Protein AF-A0A2V7C653-F1 (afdb_monomer)

Sequence (626 aa):
MSIVTARALDTRPAAAYRLDALSGAEVVRWDELIAPYEGRELFHRNVWLDYLASSRRVEGARWAIRADDRTVGYLCGGLLQMGPYRILGTPLRSWGTNVMGPLLDRDADQSALFVALDRLAATERLAMIELEHPSLSPRLLQSSGFEQVPDWTFLVSLSGGEDAMWRRLESTCRNRIRKAQAAGLVVEDTDDPDVADEYYDFYLDLMRRKGRRPPFSRDTPRLLFSYLKKADCLFALRVKDAAGRLLAVGLFPHDDRAMYFWSGASREAGHPLCPNDYLHWVAMGLAADRGLRLYNMSGHGRFKRKFGGELTAVARWHKCYWRTARWARTGYQLWAERSAVRTIRRPAAPRPSEIVTTSQRPAFRPSDIFRAPLHDFPIRDEILYQYLPLSANMDVLEVGPGSGVTAFRVAPRLRSLTLLDIAAANVAHLRDALAGQPNLRFVCADVCQPGLGAQLGRTFDAAYAIEVFELLPDPEQCLRNFAEVLRPGGRLLLQFPNYPPSLSPGMTHFRTKAELGRLLQRAGFAQWNVCSLRLRPHAWFLYEHLHERPIRAYRRHRSRNGHDRPLIYDESWAFQHGRRLEPFKYALHTAWAALSAAMRVGGPVFDHTAVGDDILNRNLIVLARR

Secondary structure (DSSP, 8-state):
----PPPP---PPPP-EEEEEPPHHHHHTHHHHTTT-TT--GGGSHHHHHHHHHHHT-EEEEEEEEETTEEEEEEEEEEEEETTEEEEEES-GGGS----S-EE-TT--HHHHHHHHHHHHHHTT-SEEEEE-TTS-HHHHHHTT-EE---EEEEEE-TTHHHHHHHHS-HHHHHHHHHHHHTT-EEEE---TTHHHHHHHHHHHHHHHTT---SS-THHHHHHHHHHTTTT-EEEEEEE-TT--EEEEEEEEB-SSEEE--EEEE-GGGGGG-HHHHHHHHHHHHHHHTT--EEE-SS--HHHHTTS-EEEE--EEEEESSHHHHHHHHHHHHHHHHHTTS----SS-----S------PPPP-TTHHHHSPP-S--TTHHHHHHH----TT-EEEEE--TTSHHHHHHGGGSSEEEEEES-HHHHHHHHHHTTT-TTEEEEE--TTSTTHHHHHTS-EEEEEEES-GGG-S-HHHHHHHHHHHEEEEEEEEEEEEE--TTTSS-S---SBHHHHHHHHHHHT-SEEEEEEEEE-HHHHHHHIIIIIHHHHHHHHHHHTT-PPPPSSGGGSHHHHHGGGTGGGHHHHHHHHHHHHHHHTTTS-SEEEEE--SB-TTEEEEEEEE-

Foldseek 3Di:
DDDDDDDPDPPDPQQQKAWAWDDPVCLVCVCVVCVVFPQDFPCQDPLNLVLLCVFVVFDKTKTFIDRDPDGFWMAIFTWDDDPPATETDLDDPLSLGAARGIRGHPPDDLLSVLVNVVVVCVVVVHQKYKHFDPPHDPVSCVVSAKDDDWFKWFKQWLPDDLVVQLVLFAPVLNVLLVLLVVQAKDKDQDLDLCLLVVFVVQVCVVLVLVLFGPLGDSVSSSSVSVSQVVVVQWRWMFIAGPVRDTFKIFIWGGDQAETEGSDMGGDPVCVVSNRVSNNVSVVSVVCVVSVHTIYIDSHDDPVNVRSNTDIDITRMIMHGPDPVVVVVVVVVVVCSVCNRVDDDPDDPADPPDPQQWAQQFFDDDPCCLPQAFDDALVPVLLVCNTRPDAAQDWEEEEEQCQRCNSVQRCLVGYVAYEYEYQDPVSLVNCCVSVVVRPRYHGDHDDLLDPPLCVRVVAATLEYEYAAQCLLHQDNLSSLLSNLVRHDAQHKYKYWHQQADCVVDVGPDHDFWPVVVVVSNVSSPFPDKAKWFKDFDPQLCVLCVPVHVVVVVVVVVVVCVPPDDDDSGSCPDPCNVPVVVCVVVSSVNSVVSVVSVVRCCVPHRGMDIGGDHTGPYRGGMIMMTTD

pLDDT: mean 86.48, std 15.7, range [25.41, 98.81]

Radius of gyration: 30.06 Å; Cα contacts (8 Å, |Δi|>4): 1110; chains: 1; bounding box: 78×69×64 Å

Solvent-accessible surface area (backbone atoms only — not comparable to full-atom values): 33869 Å² total; per-residue (Å²): 138,82,83,81,74,80,77,76,79,83,79,66,80,77,61,68,38,42,71,45,71,57,51,74,72,51,57,75,42,37,60,67,73,50,60,84,40,85,82,66,45,54,54,64,30,60,62,40,43,53,39,46,24,67,65,66,73,26,51,73,46,49,27,39,30,24,48,78,96,43,76,45,32,37,38,43,36,33,42,39,80,57,86,95,38,32,32,41,20,13,34,45,83,88,72,79,54,65,57,22,29,72,42,60,46,96,84,54,60,64,69,30,46,54,56,24,50,52,52,47,33,60,76,72,57,32,22,28,43,28,33,16,39,78,88,60,56,67,68,57,40,45,76,70,60,34,43,77,47,95,48,47,23,25,46,22,63,38,60,77,49,68,70,47,41,60,66,47,30,36,72,71,43,54,54,34,28,52,48,15,54,76,62,46,48,45,76,45,76,56,88,61,70,62,56,30,55,54,30,44,52,30,38,48,53,52,24,53,73,72,64,27,46,71,95,64,63,71,61,40,47,41,44,49,46,66,43,25,43,80,67,73,22,42,48,38,34,40,30,24,40,78,85,64,50,80,30,29,29,39,39,31,40,31,55,82,45,45,35,34,44,71,50,70,27,52,42,72,91,35,52,90,46,25,49,70,56,34,49,53,52,51,51,51,48,56,40,34,76,71,60,21,44,37,36,37,47,72,35,68,54,78,84,57,56,37,63,40,31,50,84,40,76,46,52,31,35,33,33,63,74,33,81,65,38,54,56,50,48,53,49,46,54,50,42,57,61,36,51,34,57,63,70,74,81,72,72,75,78,75,68,83,55,90,72,75,69,40,87,65,65,74,80,88,52,81,62,49,46,74,63,48,49,80,68,74,82,68,67,67,51,56,54,48,27,30,65,52,89,79,44,57,84,32,34,34,38,36,42,54,54,74,64,33,45,60,54,66,62,47,44,87,44,31,53,30,31,37,39,33,28,65,49,58,68,49,41,54,50,42,50,65,66,47,63,91,46,91,47,60,42,79,41,70,47,57,66,59,46,87,66,48,43,69,77,66,70,56,68,17,50,30,37,37,29,63,70,38,65,19,64,36,91,45,63,56,49,29,41,30,40,53,35,66,24,31,35,90,75,11,37,38,41,41,32,29,64,24,24,58,65,90,78,33,94,28,75,30,61,50,65,35,44,64,60,54,47,51,42,42,45,75,27,50,36,76,45,73,45,64,29,37,51,42,62,30,74,68,25,36,52,52,44,46,64,75,44,50,48,59,50,50,52,54,46,56,66,56,54,78,71,75,74,80,84,59,93,51,65,67,69,25,67,65,59,72,46,40,78,80,47,54,90,47,37,54,64,48,40,50,51,46,52,51,50,54,56,58,30,37,64,96,48,77,43,64,43,74,41,67,55,63,53,73,43,55,75,30,39,35,36,36,44,35,27,54

Nearest PDB structures (foldseek):
  3bus-assembly1_A  TM=5.660E-01  e=3.427E-10  Lentzea aerocolonigenes
  6uvq-assembly1_A  TM=5.938E-01  e=6.768E-10  Actinomadura melliaura
  2o57-assembly2_D  TM=6.057E-01  e=5.214E-09  Galdieria sulphuraria
  4htf-assembly1_A  TM=5.677E-01  e=2.227E-09  Escherichia coli O157:H7
  3tqs-assembly2_B  TM=7.284E-01  e=6.619E-06  Coxiella burnetii

Structure (mmCIF, N/CA/C/O backbone):
data_AF-A0A2V7C653-F1
#
_entry.id   AF-A0A2V7C653-F1
#
loop_
_atom_site.group_PDB
_atom_site.id
_atom_site.type_symbol
_atom_site.label_atom_id
_atom_site.label_alt_id
_atom_site.label_comp_id
_atom_site.label_asym_id
_atom_site.label_entity_id
_atom_site.label_seq_id
_atom_site.pdbx_PDB_ins_code
_atom_site.Cartn_x
_atom_site.Cartn_y
_atom_site.Cartn_z
_atom_site.occupancy
_atom_site.B_iso_or_equiv
_atom_site.auth_seq_id
_atom_site.auth_comp_id
_atom_site.auth_asym_id
_atom_site.auth_atom_id
_atom_site.pdbx_PDB_model_num
ATOM 1 N N . MET A 1 1 ? -35.016 44.120 14.075 1.00 36.97 1 MET A N 1
ATOM 2 C CA . MET A 1 1 ? -33.894 43.175 13.889 1.00 36.97 1 MET A CA 1
ATOM 3 C C . MET A 1 1 ? -33.714 42.422 15.191 1.00 36.97 1 MET A C 1
ATOM 5 O O . MET A 1 1 ? -33.225 42.989 16.157 1.00 36.97 1 MET A O 1
ATOM 9 N N . SER A 1 2 ? -34.268 41.213 15.243 1.00 26.05 2 SER A N 1
ATOM 10 C CA . SER A 1 2 ? -34.457 40.442 16.470 1.00 26.05 2 SER A CA 1
ATOM 11 C C . SER A 1 2 ? -33.184 39.724 16.898 1.00 26.05 2 SER A C 1
ATOM 13 O O . SER A 1 2 ? -32.540 39.042 16.103 1.00 26.05 2 SER A O 1
ATOM 15 N N . ILE A 1 3 ? -32.871 39.868 18.181 1.00 31.97 3 ILE A N 1
ATOM 16 C CA . ILE A 1 3 ? -31.885 39.092 18.924 1.00 31.97 3 ILE A CA 1
ATOM 17 C C . ILE A 1 3 ? -32.392 37.647 18.974 1.00 31.97 3 ILE A C 1
ATOM 19 O O . ILE A 1 3 ? -33.419 37.368 19.590 1.00 31.97 3 ILE A O 1
ATOM 23 N N . VAL A 1 4 ? -31.700 36.730 18.298 1.00 29.06 4 VAL A N 1
ATOM 24 C CA . VAL A 1 4 ? -31.977 35.295 18.413 1.00 29.06 4 VAL A CA 1
ATOM 25 C C . VAL A 1 4 ? -31.273 34.789 19.666 1.00 29.06 4 VAL A C 1
ATOM 27 O O . VAL A 1 4 ? -30.057 34.619 19.705 1.00 29.06 4 VAL A O 1
ATOM 30 N N . THR A 1 5 ? -32.074 34.591 20.705 1.00 32.34 5 THR A N 1
ATOM 31 C CA . THR A 1 5 ? -31.745 33.902 21.950 1.00 32.34 5 THR A CA 1
ATOM 32 C C . THR A 1 5 ? -31.142 32.525 21.686 1.00 32.34 5 THR A C 1
ATOM 34 O O . THR A 1 5 ? -31.706 31.710 20.953 1.00 32.34 5 THR A O 1
ATOM 37 N N . ALA A 1 6 ? -30.007 32.264 22.336 1.00 32.47 6 ALA A N 1
ATOM 38 C CA . ALA A 1 6 ? -29.394 30.952 22.433 1.00 32.47 6 ALA A CA 1
ATOM 39 C C . ALA A 1 6 ? -30.411 29.942 22.988 1.00 32.47 6 ALA A C 1
ATOM 41 O O . ALA A 1 6 ? -30.922 30.101 24.096 1.00 32.47 6 ALA A O 1
ATOM 42 N N . ARG A 1 7 ? -30.713 28.902 22.203 1.00 33.31 7 ARG A N 1
ATOM 43 C CA . ARG A 1 7 ? -31.443 27.727 22.681 1.00 33.31 7 ARG A CA 1
ATOM 44 C C . ARG A 1 7 ? -30.647 27.113 23.830 1.00 33.31 7 ARG A C 1
ATOM 46 O O . ARG A 1 7 ? -29.507 26.695 23.633 1.00 33.31 7 ARG A O 1
ATOM 53 N N . ALA A 1 8 ? -31.265 27.077 25.006 1.00 33.41 8 ALA A N 1
ATOM 54 C CA . ALA A 1 8 ? -30.812 26.287 26.135 1.00 33.41 8 ALA A CA 1
ATOM 55 C C . ALA A 1 8 ? -30.534 24.849 25.669 1.00 33.41 8 ALA A C 1
ATOM 57 O O . ALA A 1 8 ? -31.372 24.224 25.015 1.00 33.41 8 ALA A O 1
ATOM 58 N N . LEU A 1 9 ? -29.330 24.360 25.964 1.00 37.44 9 LEU A N 1
ATOM 59 C CA . LEU A 1 9 ? -28.989 22.948 25.866 1.00 37.44 9 LEU A CA 1
ATOM 60 C C . LEU A 1 9 ? -29.921 22.195 26.820 1.00 37.44 9 LEU A C 1
ATOM 62 O O . LEU A 1 9 ? -29.849 22.392 28.029 1.00 37.44 9 LEU A O 1
ATOM 66 N N . ASP A 1 10 ? -30.814 21.385 26.255 1.00 33.78 10 ASP A N 1
ATOM 67 C CA . ASP A 1 10 ? -31.658 20.426 26.967 1.00 33.78 10 ASP A CA 1
ATOM 68 C C . ASP A 1 10 ? -30.740 19.435 27.708 1.00 33.78 10 ASP A C 1
ATOM 70 O O . ASP A 1 10 ? -30.250 18.460 27.137 1.00 33.78 10 ASP A O 1
ATOM 74 N N . THR A 1 11 ? -30.406 19.736 28.966 1.00 39.50 11 THR A N 1
ATOM 75 C CA . THR A 1 11 ? -29.624 18.867 29.853 1.00 39.50 11 THR A CA 1
ATOM 76 C C . THR A 1 11 ? -30.526 17.767 30.396 1.00 39.50 11 THR A C 1
ATOM 78 O O . THR A 1 11 ? -30.897 17.773 31.572 1.00 39.50 11 THR A O 1
ATOM 81 N N . ARG A 1 12 ? -30.880 16.798 29.550 1.00 41.38 12 ARG A N 1
ATOM 82 C CA . ARG A 1 12 ? -31.292 15.490 30.067 1.00 41.38 12 ARG A CA 1
ATOM 83 C C . ARG A 1 12 ? -30.071 14.851 30.736 1.00 41.38 12 ARG A C 1
ATOM 85 O O . ARG A 1 12 ? -28.975 14.950 30.178 1.00 41.38 12 ARG A O 1
ATOM 92 N N . PRO A 1 13 ? -30.207 14.223 31.915 1.00 44.84 13 PRO A N 1
ATOM 93 C CA . PRO A 1 13 ? -29.117 13.433 32.473 1.00 44.84 13 PRO A CA 1
ATOM 94 C C . PRO A 1 13 ? -28.708 12.382 31.435 1.00 44.84 13 PRO A C 1
ATOM 96 O O . PRO A 1 13 ? -29.565 11.676 30.905 1.00 44.84 13 PRO A O 1
ATOM 99 N N . ALA A 1 14 ? -27.417 12.332 31.091 1.00 53.56 14 ALA A N 1
ATOM 100 C CA . ALA A 1 14 ? -26.906 11.390 30.100 1.00 53.56 14 ALA A CA 1
ATOM 101 C C . ALA A 1 14 ? -27.303 9.966 30.512 1.00 53.56 14 ALA A C 1
ATOM 103 O O . ALA A 1 14 ? -26.981 9.533 31.623 1.00 53.56 14 ALA A O 1
ATOM 104 N N . ALA A 1 15 ? -28.027 9.256 29.645 1.00 60.72 15 ALA A N 1
ATOM 105 C CA . ALA A 1 15 ? -28.436 7.884 29.913 1.00 60.72 15 ALA A CA 1
ATOM 106 C C . ALA A 1 15 ? -27.183 7.036 30.185 1.00 60.72 15 ALA A C 1
ATOM 108 O O . ALA A 1 15 ? -26.231 7.052 29.408 1.00 60.72 15 ALA A O 1
ATOM 109 N N . ALA A 1 16 ? -27.133 6.321 31.308 1.00 85.44 16 ALA A N 1
ATOM 110 C CA . ALA A 1 16 ? -25.946 5.561 31.680 1.00 85.44 16 ALA A CA 1
ATOM 111 C C . ALA A 1 16 ? -25.938 4.209 30.957 1.00 85.44 16 ALA A C 1
ATOM 113 O O . ALA A 1 16 ? -26.555 3.253 31.421 1.00 85.44 16 ALA A O 1
ATOM 114 N N . TYR A 1 17 ? -25.219 4.114 29.837 1.00 96.06 17 TYR A N 1
ATOM 115 C CA . TYR A 1 17 ? -25.130 2.852 29.102 1.00 96.06 17 TYR A CA 1
ATOM 116 C C . TYR A 1 17 ? -24.265 1.809 29.829 1.00 96.06 17 TYR A C 1
ATOM 118 O O . TYR A 1 17 ? -23.268 2.140 30.488 1.00 96.06 17 TYR A O 1
ATOM 126 N N . ARG A 1 18 ? -24.644 0.535 29.684 1.00 94.62 18 ARG A N 1
ATOM 127 C CA . ARG A 1 18 ? -23.871 -0.651 30.094 1.00 94.62 18 ARG A CA 1
ATOM 128 C C . ARG A 1 18 ? -23.653 -1.569 28.894 1.00 94.62 18 ARG A C 1
ATOM 130 O O . ARG A 1 18 ? -24.469 -1.578 27.978 1.00 94.62 18 ARG A O 1
ATOM 137 N N . LEU A 1 19 ? -22.539 -2.299 28.888 1.00 96.12 19 LEU A N 1
ATOM 138 C CA . LEU A 1 19 ? -22.270 -3.345 27.901 1.00 96.12 19 LEU A CA 1
ATOM 139 C C . LEU A 1 19 ? -22.328 -4.692 28.607 1.00 96.12 19 LEU A C 1
ATOM 141 O O . LEU A 1 19 ? -21.385 -5.064 29.304 1.00 96.12 19 LEU A O 1
ATOM 145 N N . ASP A 1 20 ? -23.424 -5.407 28.398 1.00 95.19 20 ASP A N 1
ATOM 146 C CA . ASP A 1 20 ? -23.668 -6.698 29.028 1.00 95.19 20 ASP A CA 1
ATOM 147 C C . ASP A 1 20 ? -23.292 -7.802 28.045 1.00 95.19 20 ASP A C 1
ATOM 149 O O . ASP A 1 20 ? -23.766 -7.814 26.906 1.00 95.19 20 ASP A O 1
ATOM 153 N N . ALA A 1 21 ? -22.402 -8.706 28.458 1.00 94.81 21 ALA A N 1
ATOM 154 C CA . ALA A 1 21 ? -21.991 -9.825 27.618 1.00 94.81 21 ALA A CA 1
ATOM 155 C C . ALA A 1 21 ? -23.201 -10.713 27.296 1.00 94.81 21 ALA A C 1
ATOM 157 O O . ALA A 1 21 ? -23.998 -11.026 28.181 1.00 94.81 21 ALA A O 1
ATOM 158 N N . LEU A 1 22 ? -23.334 -11.117 26.033 1.00 93.00 22 LEU A N 1
ATOM 159 C CA . LEU A 1 22 ? -24.447 -11.967 25.616 1.00 93.00 22 LEU A CA 1
ATOM 160 C C . LEU A 1 22 ? -24.326 -13.374 26.204 1.00 93.00 22 LEU A C 1
ATOM 162 O O . LEU A 1 22 ? -23.248 -13.971 26.222 1.00 93.00 22 LEU A O 1
ATOM 166 N N . SER A 1 23 ? -25.460 -13.929 26.624 1.00 90.00 23 SER A N 1
ATOM 167 C CA . SER A 1 23 ? -25.565 -15.337 27.005 1.00 90.00 23 SER A CA 1
ATOM 168 C C . SER A 1 23 ? -25.365 -16.263 25.799 1.00 90.00 23 SER A C 1
ATOM 170 O O . SER A 1 23 ? -25.551 -15.866 24.648 1.00 90.00 23 SER A O 1
ATOM 172 N N . GLY A 1 24 ? -25.051 -17.541 26.039 1.00 83.25 24 GLY A N 1
ATOM 173 C CA . GLY A 1 24 ? -24.892 -18.522 24.956 1.00 83.25 24 GLY A CA 1
ATOM 174 C C . GLY A 1 24 ? -26.125 -18.635 24.045 1.00 83.25 24 GLY A C 1
ATOM 175 O O . GLY A 1 24 ? -25.980 -18.746 22.830 1.00 83.25 24 GLY A O 1
ATOM 176 N N . ALA A 1 25 ? -27.334 -18.525 24.608 1.00 87.31 25 ALA A N 1
ATOM 177 C CA . ALA A 1 25 ? -28.579 -18.536 23.838 1.00 87.31 25 ALA A CA 1
ATOM 178 C C . ALA A 1 25 ? -28.730 -17.292 22.942 1.00 87.31 25 ALA A C 1
ATOM 180 O O . ALA A 1 25 ? -29.166 -17.399 21.796 1.00 87.31 25 ALA A O 1
ATOM 181 N N . GLU A 1 26 ? -28.333 -16.116 23.431 1.00 89.38 26 GLU A N 1
ATOM 182 C CA . GLU A 1 26 ? -28.337 -14.882 22.638 1.00 89.38 26 GLU A CA 1
ATOM 183 C C . GLU A 1 26 ? -27.262 -14.896 21.546 1.00 89.38 26 GLU A C 1
ATOM 185 O O . GLU A 1 26 ? -27.510 -14.412 20.446 1.00 89.38 26 GLU A O 1
ATOM 190 N N . VAL A 1 27 ? -26.093 -15.494 21.801 1.00 87.19 27 VAL A N 1
ATOM 191 C CA . VAL A 1 27 ? -25.029 -15.648 20.792 1.00 87.19 27 VAL A CA 1
ATOM 192 C C . VAL A 1 27 ? -25.493 -16.512 19.614 1.00 87.19 27 VAL A C 1
ATOM 194 O O . VAL A 1 27 ? -25.207 -16.178 18.463 1.00 87.19 27 VAL A O 1
ATOM 197 N N . VAL A 1 28 ? -26.254 -17.582 19.868 1.00 85.31 28 VAL A N 1
ATOM 198 C CA . VAL A 1 28 ? -26.850 -18.411 18.801 1.00 85.31 28 VAL A CA 1
ATOM 199 C C . VAL A 1 28 ? -27.819 -17.594 17.941 1.00 85.31 28 VAL A C 1
ATOM 201 O O . VAL A 1 28 ? -27.812 -17.716 16.720 1.00 85.31 28 VAL A O 1
ATOM 204 N N . ARG A 1 29 ? -28.600 -16.707 18.566 1.00 93.94 29 ARG A N 1
ATOM 205 C CA . ARG A 1 29 ? -29.582 -15.832 17.902 1.00 93.94 29 ARG A CA 1
ATOM 206 C C . ARG A 1 29 ? -29.003 -14.507 17.406 1.00 93.94 29 ARG A C 1
ATOM 208 O O . ARG A 1 29 ? -29.747 -13.614 17.012 1.00 93.94 29 ARG A O 1
ATOM 215 N N . TRP A 1 30 ? -27.684 -14.353 17.426 1.00 94.75 30 TRP A N 1
ATOM 216 C CA . TRP A 1 30 ? -27.019 -13.079 17.171 1.00 94.75 30 TRP A CA 1
ATOM 217 C C . TRP A 1 30 ? -27.434 -12.415 15.850 1.00 94.75 30 TRP A C 1
ATOM 219 O O . TRP A 1 30 ? -27.770 -11.232 15.849 1.00 94.75 30 TRP A O 1
ATOM 229 N N . ASP A 1 31 ? -27.484 -13.173 14.751 1.00 95.00 31 ASP A N 1
ATOM 230 C CA . ASP A 1 31 ? -27.862 -12.639 13.436 1.00 95.00 31 ASP A CA 1
ATOM 231 C C . ASP A 1 31 ? -29.317 -12.122 13.405 1.00 95.00 31 ASP A C 1
ATOM 233 O O . ASP A 1 31 ? -29.601 -11.163 12.684 1.00 95.00 31 ASP A O 1
ATOM 237 N N . GLU A 1 32 ? -30.222 -12.696 14.212 1.00 96.75 32 GLU A N 1
ATOM 238 C CA . GLU A 1 32 ? -31.596 -12.199 14.394 1.00 96.75 32 GLU A CA 1
ATOM 239 C C . GLU A 1 32 ? -31.607 -10.881 15.175 1.00 96.75 32 GLU A C 1
ATOM 241 O O . GLU A 1 32 ? -32.306 -9.941 14.799 1.00 96.75 32 GLU A O 1
ATOM 246 N N . LEU A 1 33 ? -30.811 -10.800 16.247 1.00 96.81 33 LEU A N 1
ATOM 247 C CA . LEU A 1 33 ? -30.751 -9.635 17.135 1.00 96.81 33 LEU A CA 1
ATOM 248 C C . LEU A 1 33 ? -30.230 -8.391 16.412 1.00 96.81 33 LEU A C 1
ATOM 250 O O . LEU A 1 33 ? -30.744 -7.294 16.623 1.00 96.81 33 LEU A O 1
ATOM 254 N N . ILE A 1 34 ? -29.238 -8.553 15.531 1.00 96.00 34 ILE A N 1
ATOM 255 C CA . ILE A 1 34 ? -28.674 -7.430 14.773 1.00 96.00 34 ILE A CA 1
ATOM 256 C C . ILE A 1 34 ? -29.449 -7.107 13.491 1.00 96.00 34 ILE A C 1
ATOM 258 O O . ILE A 1 34 ? -29.159 -6.098 12.848 1.00 96.00 34 ILE A O 1
ATOM 262 N N . ALA A 1 35 ? -30.416 -7.939 13.087 1.00 95.00 35 ALA A N 1
ATOM 263 C CA . ALA A 1 35 ? -31.109 -7.783 11.811 1.00 95.00 35 ALA A CA 1
ATOM 264 C C . ALA A 1 35 ? -31.815 -6.431 11.598 1.00 95.00 35 ALA A C 1
ATOM 266 O O . ALA A 1 35 ? -31.756 -5.927 10.472 1.00 95.00 35 ALA A O 1
ATOM 267 N N . PRO A 1 36 ? -32.428 -5.809 12.624 1.00 9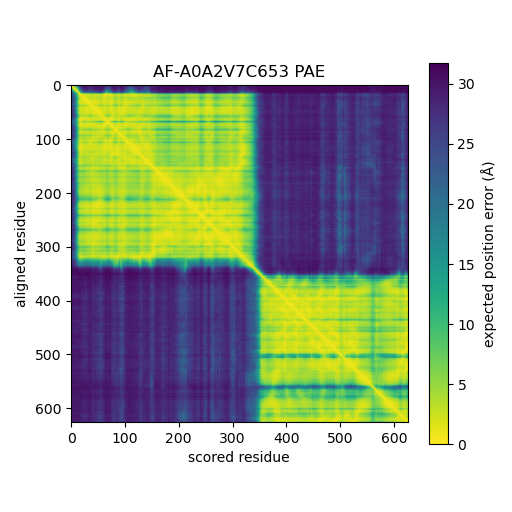4.31 36 PRO A N 1
ATOM 268 C CA . PRO A 1 36 ? -33.080 -4.507 12.478 1.00 94.31 36 PRO A CA 1
ATOM 269 C C . PRO A 1 36 ? -32.118 -3.328 12.259 1.00 94.31 36 PRO A C 1
ATOM 271 O O . PRO A 1 36 ? -32.554 -2.260 11.831 1.00 94.31 36 PRO A O 1
ATOM 274 N N . TYR A 1 37 ? -30.822 -3.482 12.551 1.00 93.56 37 TYR A N 1
ATOM 275 C CA . TYR A 1 37 ? -29.873 -2.370 12.519 1.00 93.56 37 TYR A CA 1
ATOM 276 C C . TYR A 1 37 ? -29.401 -2.076 11.093 1.00 93.56 37 TYR A C 1
ATOM 278 O O . TYR A 1 37 ? -28.733 -2.886 10.450 1.00 93.56 37 TYR A O 1
ATOM 286 N N . GLU A 1 38 ? -29.695 -0.870 10.604 1.00 84.88 38 GLU A N 1
ATOM 287 C CA . GLU A 1 38 ? -29.367 -0.457 9.233 1.00 84.88 38 GLU A CA 1
ATOM 288 C C . GLU A 1 38 ? -27.864 -0.439 8.934 1.00 84.88 38 GLU A C 1
ATOM 290 O O . GLU A 1 38 ? -27.491 -0.615 7.778 1.00 84.88 38 GLU A O 1
ATOM 295 N N . GLY A 1 39 ? -27.019 -0.243 9.950 1.00 85.19 39 GLY A N 1
ATOM 296 C CA . GLY A 1 39 ? -25.558 -0.246 9.826 1.00 85.19 39 GLY A CA 1
ATOM 297 C C . GLY A 1 39 ? -24.920 -1.637 9.787 1.00 85.19 39 GLY A C 1
ATOM 298 O O . GLY A 1 39 ? -23.696 -1.725 9.725 1.00 85.19 39 GLY A O 1
ATOM 299 N N . ARG A 1 40 ? -25.709 -2.722 9.850 1.00 93.06 40 ARG A N 1
ATOM 300 C CA . ARG A 1 40 ? -25.158 -4.080 9.801 1.00 93.06 40 ARG A CA 1
ATOM 301 C C . ARG A 1 40 ? -24.488 -4.343 8.450 1.00 93.06 40 ARG A C 1
ATOM 303 O O . ARG A 1 40 ? -25.019 -4.009 7.394 1.00 93.06 40 ARG A O 1
ATOM 310 N N . GLU A 1 41 ? -23.346 -5.007 8.525 1.00 94.44 41 GLU A N 1
ATOM 311 C CA . GLU A 1 41 ? -22.535 -5.477 7.396 1.00 94.44 41 GLU A CA 1
ATOM 312 C C . GLU A 1 41 ? -22.143 -6.939 7.648 1.00 94.44 41 GLU A C 1
ATOM 314 O O . GLU A 1 41 ? -22.231 -7.414 8.787 1.00 94.44 41 GLU A O 1
ATOM 319 N N . LEU A 1 42 ? -21.628 -7.625 6.624 1.00 96.75 42 LEU A N 1
ATOM 320 C CA . LEU A 1 42 ? -21.087 -8.987 6.686 1.00 96.75 42 LEU A CA 1
ATOM 321 C C . LEU A 1 42 ? -20.244 -9.230 7.941 1.00 96.75 42 LEU A C 1
ATOM 323 O O . LEU A 1 42 ? -20.368 -10.268 8.584 1.00 96.75 42 LEU A O 1
ATOM 327 N N . PHE A 1 43 ? -19.407 -8.259 8.297 1.00 96.62 43 PHE A N 1
ATOM 328 C CA . PHE A 1 43 ? -18.445 -8.366 9.389 1.00 96.62 43 PHE A CA 1
ATOM 329 C C . PHE A 1 43 ? -19.073 -8.460 10.778 1.00 96.62 43 PHE A C 1
ATOM 331 O O . PHE A 1 43 ? -18.397 -8.898 11.704 1.00 96.62 43 PHE A O 1
ATOM 338 N N . HIS A 1 44 ? -20.344 -8.088 10.925 1.00 96.69 44 HIS A N 1
ATOM 339 C CA . HIS A 1 44 ? -21.077 -8.287 12.167 1.00 96.69 44 HIS A CA 1
ATOM 340 C C . HIS A 1 44 ? -21.673 -9.689 12.245 1.00 96.69 44 HIS A C 1
ATOM 342 O O . HIS A 1 44 ? -21.921 -10.145 13.343 1.00 96.69 44 HIS A O 1
ATOM 348 N N . ARG A 1 45 ? -21.913 -10.389 11.131 1.00 95.44 45 ARG A N 1
ATOM 349 C CA . ARG A 1 45 ? -22.652 -11.665 11.114 1.00 95.44 45 ARG A CA 1
ATOM 350 C C . ARG A 1 45 ? -21.840 -12.824 11.691 1.00 95.44 45 ARG A C 1
ATOM 352 O O . ARG A 1 45 ? -20.617 -12.865 11.538 1.00 95.44 45 ARG A O 1
ATOM 359 N N . ASN A 1 46 ? -22.520 -13.819 12.262 1.00 92.94 46 ASN A N 1
ATOM 360 C CA . ASN A 1 46 ? -21.898 -15.020 12.835 1.00 92.94 46 ASN A CA 1
ATOM 361 C C . ASN A 1 46 ? -20.955 -15.719 11.851 1.00 92.94 46 ASN A C 1
ATOM 363 O O . ASN A 1 46 ? -19.830 -16.034 12.223 1.00 92.94 46 ASN A O 1
ATOM 367 N N . VAL A 1 47 ? -21.340 -15.843 10.574 1.00 93.62 47 VAL A N 1
ATOM 368 C CA . VAL A 1 47 ? -20.483 -16.448 9.536 1.00 93.62 47 VAL A CA 1
ATOM 369 C C . VAL A 1 47 ? -19.094 -15.799 9.451 1.00 93.62 47 VAL A C 1
ATOM 371 O O . VAL A 1 47 ? -18.090 -16.496 9.294 1.00 93.62 47 VAL A O 1
ATOM 374 N N . TRP A 1 48 ? -19.013 -14.471 9.591 1.00 96.50 48 TRP A N 1
ATOM 375 C CA . TRP A 1 48 ? -17.738 -13.762 9.578 1.00 96.50 48 TRP A CA 1
ATOM 376 C C . TRP A 1 48 ? -17.037 -13.831 10.931 1.00 96.50 48 TRP A C 1
ATOM 378 O O . TRP A 1 48 ? -15.820 -14.008 10.977 1.00 96.50 48 TRP A O 1
ATOM 388 N N . LEU A 1 49 ? -17.779 -13.692 12.031 1.00 92.62 49 LEU A N 1
ATOM 389 C CA . LEU A 1 49 ? -17.222 -13.755 13.382 1.00 92.62 49 LEU A CA 1
ATOM 390 C C . LEU A 1 49 ? -16.570 -15.117 13.662 1.00 92.62 49 LEU A C 1
ATOM 392 O O . LEU A 1 49 ? -15.471 -15.159 14.215 1.00 92.62 49 LEU A O 1
ATOM 396 N N . ASP A 1 50 ? -17.175 -16.210 13.201 1.00 88.12 50 ASP A N 1
ATOM 397 C CA . ASP A 1 50 ? -16.646 -17.565 13.362 1.00 88.12 50 ASP A CA 1
ATOM 398 C C . ASP A 1 50 ? -15.416 -17.801 12.472 1.00 88.12 50 ASP A C 1
ATOM 400 O O . ASP A 1 50 ? -14.414 -18.377 12.918 1.00 88.12 50 ASP A O 1
ATOM 404 N N . TYR A 1 51 ? -15.437 -17.282 11.237 1.00 92.81 51 TYR A N 1
ATOM 405 C CA . TYR A 1 51 ? -14.257 -17.241 10.370 1.00 92.81 51 TYR A CA 1
ATOM 406 C C . TYR A 1 51 ? -13.118 -16.443 11.018 1.00 92.81 51 TYR A C 1
ATOM 408 O O . TYR A 1 51 ? -11.962 -16.875 11.007 1.00 92.81 51 TYR A O 1
ATOM 416 N N . LEU A 1 52 ? -13.414 -15.278 11.594 1.00 90.38 52 LEU A N 1
ATOM 417 C CA . LEU A 1 52 ? -12.428 -14.410 12.224 1.00 90.38 52 LEU A CA 1
ATOM 418 C C . LEU A 1 52 ? -11.805 -15.085 13.451 1.00 90.38 52 LEU A C 1
ATOM 420 O O . LEU A 1 52 ? -10.576 -15.128 13.559 1.00 90.38 52 LEU A O 1
ATOM 424 N N . ALA A 1 53 ? -12.635 -15.648 14.334 1.00 84.69 53 ALA A N 1
ATOM 425 C CA . ALA A 1 53 ? -12.194 -16.397 15.506 1.00 84.69 53 ALA A CA 1
ATOM 426 C C . ALA A 1 53 ? -11.273 -17.558 15.106 1.00 84.69 53 ALA A C 1
ATOM 428 O O . ALA A 1 53 ? -10.171 -17.686 15.641 1.00 84.69 53 ALA A O 1
ATOM 429 N N . SER A 1 54 ? -11.657 -18.329 14.086 1.00 82.56 54 SER A N 1
ATOM 430 C CA . SER A 1 54 ? -10.888 -19.485 13.606 1.00 82.56 54 SER A CA 1
ATOM 431 C C . SER A 1 54 ? -9.585 -19.088 12.908 1.00 82.56 54 SER A C 1
ATOM 433 O O . SER A 1 54 ? -8.519 -19.635 13.192 1.00 82.56 54 SER A O 1
ATOM 435 N N . SER A 1 55 ? -9.641 -18.105 12.008 1.00 83.75 55 SER A N 1
ATOM 436 C CA . SER A 1 55 ? -8.495 -17.698 11.186 1.00 83.75 55 SER A CA 1
ATOM 437 C C . SER A 1 55 ? -7.458 -16.883 11.956 1.00 83.75 55 SER A C 1
ATOM 439 O O . SER A 1 55 ? -6.269 -16.941 11.631 1.00 83.75 55 SER A O 1
ATOM 441 N N . ARG A 1 56 ? -7.878 -16.119 12.973 1.00 80.94 56 ARG A N 1
ATOM 442 C CA . ARG A 1 56 ? -6.997 -15.251 13.775 1.00 80.94 56 ARG A CA 1
ATOM 443 C C . ARG A 1 56 ? -6.748 -15.762 15.187 1.00 80.94 56 ARG A C 1
ATOM 445 O O . ARG A 1 56 ? -5.904 -15.180 15.865 1.00 80.94 56 ARG A O 1
ATOM 452 N N . ARG A 1 57 ? -7.414 -16.849 15.595 1.00 75.38 57 ARG A N 1
ATOM 453 C CA . ARG A 1 57 ? -7.349 -17.430 16.947 1.00 75.38 57 ARG A CA 1
ATOM 454 C C . ARG A 1 57 ? -7.652 -16.386 18.021 1.00 75.38 57 ARG A C 1
ATOM 456 O O . ARG A 1 57 ? -6.914 -16.249 18.993 1.00 75.38 57 ARG A O 1
ATOM 463 N N . VAL A 1 58 ? -8.704 -15.609 17.783 1.00 83.56 58 VAL A N 1
ATOM 464 C CA . VAL A 1 58 ? -9.193 -14.578 18.706 1.00 83.56 58 VAL A CA 1
ATOM 465 C C . VAL A 1 58 ? -10.459 -15.065 19.386 1.00 83.56 58 VAL A C 1
ATOM 467 O O . VAL A 1 58 ? -11.253 -15.785 18.783 1.00 83.56 58 VAL A O 1
ATOM 470 N N . GLU A 1 59 ? -10.646 -14.668 20.637 1.00 85.50 59 GLU A N 1
ATOM 471 C CA . GLU A 1 59 ? -11.869 -14.952 21.380 1.00 85.50 59 GLU A CA 1
ATOM 472 C C . GLU A 1 59 ? -12.972 -14.012 20.875 1.00 85.50 59 GLU A C 1
ATOM 474 O O . GLU A 1 59 ? -12.855 -12.791 20.988 1.00 85.50 59 GLU A O 1
ATOM 479 N N . GLY A 1 60 ? -14.015 -14.567 20.255 1.00 87.31 60 GLY A N 1
ATOM 480 C CA . GLY A 1 60 ? -15.154 -13.784 19.780 1.00 87.31 60 GLY A CA 1
ATOM 481 C C . GLY A 1 60 ? -15.997 -13.289 20.952 1.00 87.31 60 GLY A C 1
ATOM 482 O O . GLY A 1 60 ? -16.409 -14.084 21.791 1.00 87.31 60 GLY A O 1
ATOM 483 N N . ALA A 1 61 ? -16.285 -11.992 20.989 1.00 90.06 61 ALA A N 1
ATOM 484 C CA . ALA A 1 61 ? -17.029 -11.364 22.071 1.00 90.06 61 ALA A CA 1
ATOM 485 C C . ALA A 1 61 ? -18.164 -10.488 21.529 1.00 90.06 61 ALA A C 1
ATOM 487 O O . ALA A 1 61 ? -18.033 -9.852 20.477 1.00 90.06 61 ALA A O 1
ATOM 488 N N . ARG A 1 62 ? -19.298 -10.496 22.236 1.00 95.44 62 ARG A N 1
ATOM 489 C CA . ARG A 1 62 ? -20.526 -9.786 21.864 1.00 95.44 62 ARG A CA 1
ATOM 490 C C . ARG A 1 62 ? -21.188 -9.219 23.116 1.00 95.44 62 ARG A C 1
ATOM 492 O O . ARG A 1 62 ? -21.293 -9.918 24.123 1.00 95.44 62 ARG A O 1
ATOM 499 N N . TRP A 1 63 ? -21.663 -7.985 23.025 1.00 97.19 63 TRP A N 1
ATOM 500 C CA . TRP A 1 63 ? -22.330 -7.280 24.113 1.00 97.19 63 TRP A CA 1
ATOM 501 C C . TRP A 1 63 ? -23.623 -6.632 23.628 1.00 97.19 63 TRP A C 1
ATOM 503 O O . TRP A 1 63 ? -23.657 -6.057 22.538 1.00 97.19 63 TRP A O 1
ATOM 513 N N . ALA A 1 64 ? -24.658 -6.673 24.462 1.00 97.38 64 ALA A N 1
ATOM 514 C CA . ALA A 1 64 ? -25.809 -5.788 24.347 1.00 97.38 64 ALA A CA 1
ATOM 515 C C . ALA A 1 64 ? -25.473 -4.439 24.991 1.00 97.38 64 ALA A C 1
ATOM 517 O O . ALA A 1 64 ? -24.972 -4.387 26.114 1.00 97.38 64 ALA A O 1
ATOM 518 N N . ILE A 1 65 ? -25.761 -3.347 24.291 1.00 97.19 65 ILE A N 1
ATOM 519 C CA . ILE A 1 65 ? -25.635 -1.988 24.815 1.00 97.19 65 ILE A CA 1
ATOM 520 C C . ILE A 1 65 ? -26.985 -1.639 25.439 1.00 97.19 65 ILE A C 1
ATOM 522 O O . ILE A 1 65 ? -27.987 -1.518 24.733 1.00 97.19 65 ILE A O 1
ATOM 526 N N . ARG A 1 66 ? -27.024 -1.528 26.766 1.00 96.00 66 ARG A N 1
ATOM 527 C CA . ARG A 1 66 ? -28.249 -1.337 27.549 1.00 96.00 66 ARG A CA 1
ATOM 528 C C . ARG A 1 66 ? -28.352 0.087 28.074 1.00 96.00 66 ARG A C 1
ATOM 530 O O . ARG A 1 66 ? -27.400 0.593 28.665 1.00 96.00 66 ARG A O 1
ATOM 537 N N . ALA A 1 67 ? -29.513 0.700 27.883 1.00 94.06 67 ALA A N 1
ATOM 538 C CA . ALA A 1 67 ? -29.955 1.898 28.581 1.00 94.06 67 ALA A CA 1
ATOM 539 C C . ALA A 1 67 ? -31.081 1.470 29.528 1.00 94.06 67 ALA A C 1
ATOM 541 O O . ALA A 1 67 ? -32.191 1.192 29.071 1.00 94.06 67 ALA A O 1
ATOM 542 N N . ASP A 1 68 ? -30.764 1.347 30.816 1.00 87.00 68 ASP A N 1
ATOM 543 C CA . ASP A 1 68 ? -31.620 0.664 31.794 1.00 87.00 68 ASP A CA 1
ATOM 544 C C . ASP A 1 68 ? -31.985 -0.750 31.292 1.00 87.00 68 ASP A C 1
ATOM 546 O O . ASP A 1 68 ? -31.081 -1.513 30.948 1.00 87.00 68 ASP A O 1
ATOM 550 N N . ASP A 1 69 ? -33.270 -1.096 31.179 1.00 85.25 69 ASP A N 1
ATOM 551 C CA . ASP A 1 69 ? -33.715 -2.416 30.700 1.00 85.25 69 ASP A CA 1
ATOM 552 C C . ASP A 1 69 ? -33.811 -2.521 29.163 1.00 85.25 69 ASP A C 1
ATOM 554 O O . ASP A 1 69 ? -34.035 -3.601 28.604 1.00 85.25 69 ASP A O 1
ATOM 558 N N . ARG A 1 70 ? -33.619 -1.410 28.437 1.00 92.12 70 ARG A N 1
ATOM 559 C CA . ARG A 1 70 ? -33.759 -1.352 26.974 1.00 92.12 70 ARG A CA 1
ATOM 560 C C . ARG A 1 70 ? -32.424 -1.602 26.275 1.00 92.12 70 ARG A C 1
ATOM 562 O O . ARG A 1 70 ? -31.436 -0.926 26.553 1.00 92.12 70 ARG A O 1
ATOM 569 N N . THR A 1 71 ? -32.401 -2.510 25.300 1.00 95.44 71 THR A N 1
ATOM 570 C CA . THR A 1 71 ? -31.280 -2.603 24.350 1.00 95.44 71 THR A CA 1
ATOM 571 C C . THR A 1 71 ? -31.354 -1.453 23.357 1.00 95.44 71 THR A C 1
ATOM 573 O O . THR A 1 71 ? -32.365 -1.301 22.683 1.00 95.44 71 THR A O 1
ATOM 576 N N . VAL A 1 72 ? -30.281 -0.672 23.264 1.00 95.50 72 VAL A N 1
ATOM 577 C CA . VAL A 1 72 ? -30.140 0.458 22.325 1.00 95.50 72 VAL A CA 1
ATOM 578 C C . VAL A 1 72 ? -29.111 0.183 21.228 1.00 95.50 72 VAL A C 1
ATOM 580 O O . VAL A 1 72 ? -28.803 1.047 20.407 1.00 95.50 72 VAL A O 1
ATOM 583 N N . GLY A 1 73 ? -28.520 -1.011 21.242 1.00 96.25 73 GLY A N 1
ATOM 584 C CA . GLY A 1 73 ? -27.510 -1.417 20.285 1.00 96.25 73 GLY A CA 1
ATOM 585 C C . GLY A 1 73 ? -26.749 -2.665 20.702 1.00 96.25 73 GLY A C 1
ATOM 586 O O . GLY A 1 73 ? -26.980 -3.242 21.765 1.00 96.25 73 GLY A O 1
ATOM 587 N N . TYR A 1 74 ? -25.786 -3.043 19.873 1.00 97.69 74 TYR A N 1
ATOM 588 C CA . TYR A 1 74 ? -24.895 -4.170 20.100 1.00 97.69 74 TYR A CA 1
ATOM 589 C C . TYR A 1 74 ? -23.461 -3.829 19.707 1.00 97.69 74 TYR A C 1
ATOM 591 O O . TYR A 1 74 ? -23.210 -3.025 18.812 1.00 97.69 74 TYR A O 1
ATOM 599 N N . LEU A 1 75 ? -22.506 -4.486 20.356 1.00 97.38 75 LEU A N 1
ATOM 600 C CA . LEU A 1 75 ? -21.093 -4.444 20.000 1.00 97.38 75 LEU A CA 1
ATOM 601 C C . LEU A 1 75 ? -20.593 -5.871 19.798 1.00 97.38 75 LEU A C 1
ATOM 603 O O . LEU A 1 75 ? -20.817 -6.721 20.655 1.00 97.38 75 LEU A O 1
ATOM 607 N N . CYS A 1 76 ? -19.865 -6.129 18.716 1.00 96.62 76 CYS A N 1
ATOM 608 C CA . CYS A 1 76 ? -19.124 -7.375 18.534 1.00 96.62 76 CYS A CA 1
ATOM 609 C C . CYS A 1 76 ? -17.648 -7.101 18.263 1.00 96.62 76 CYS A C 1
ATOM 611 O O . CYS A 1 76 ? -17.282 -6.042 17.758 1.00 96.62 76 CYS A O 1
ATOM 613 N N . GLY A 1 77 ? -16.781 -8.055 18.576 1.00 94.50 77 GLY A N 1
ATOM 614 C CA . GLY A 1 77 ? -15.359 -7.942 18.285 1.00 94.50 77 GLY A CA 1
ATOM 615 C C . GLY A 1 77 ? -14.581 -9.200 18.635 1.00 94.50 77 GLY A C 1
ATOM 616 O O . GLY A 1 77 ? -15.143 -10.215 19.040 1.00 94.50 77 GLY A O 1
ATOM 617 N N . GLY A 1 78 ? -13.265 -9.115 18.475 1.00 91.38 78 GLY A N 1
ATOM 618 C CA . GLY A 1 78 ? -12.329 -10.142 18.915 1.00 91.38 78 GLY A CA 1
ATOM 619 C C . GLY A 1 78 ? -11.462 -9.636 20.061 1.00 91.38 78 GLY A C 1
ATOM 620 O O . GLY A 1 78 ? -10.883 -8.547 19.979 1.00 91.38 78 GLY A O 1
ATOM 621 N N . LEU A 1 79 ? -11.334 -10.443 21.106 1.00 89.38 79 LEU A N 1
ATOM 622 C CA . LEU A 1 79 ? -10.364 -10.257 22.174 1.00 89.38 79 LEU A CA 1
ATOM 623 C C . LEU A 1 79 ? -9.074 -11.000 21.812 1.00 89.38 79 LEU A C 1
ATOM 625 O O . LEU A 1 79 ? -9.064 -12.198 21.521 1.00 89.38 79 LEU A O 1
ATOM 629 N N . LEU A 1 80 ? -7.968 -10.258 21.799 1.00 86.50 80 LEU A N 1
ATOM 630 C CA . LEU A 1 80 ? -6.634 -10.756 21.482 1.00 86.50 80 LEU A CA 1
ATOM 631 C C . LEU A 1 80 ? -5.704 -10.547 22.677 1.00 86.50 80 LEU A C 1
ATOM 633 O O . LEU A 1 80 ? -5.505 -9.416 23.128 1.00 86.50 80 LEU A O 1
ATOM 637 N N . GLN A 1 81 ? -5.076 -11.629 23.134 1.00 83.12 81 GLN A N 1
ATOM 638 C CA . GLN A 1 81 ? -4.016 -11.576 24.137 1.00 83.12 81 GLN A CA 1
ATOM 639 C C . GLN A 1 81 ? -2.645 -11.491 23.450 1.00 83.12 81 GLN A C 1
ATOM 641 O O . GLN A 1 81 ? -2.225 -12.411 22.750 1.00 83.12 81 GLN A O 1
ATOM 646 N N . MET A 1 82 ? -1.920 -10.392 23.663 1.00 77.81 82 MET A N 1
ATOM 647 C CA . MET A 1 82 ? -0.571 -10.172 23.137 1.00 77.81 82 MET A CA 1
ATOM 648 C C . MET A 1 82 ? 0.404 -9.919 24.291 1.00 77.81 82 MET A C 1
ATOM 650 O O . MET A 1 82 ? 0.628 -8.781 24.707 1.00 77.81 82 MET A O 1
ATOM 654 N N . GLY A 1 83 ? 0.987 -10.993 24.829 1.00 82.81 83 GLY A N 1
ATOM 655 C CA . GLY A 1 83 ? 1.806 -10.911 26.041 1.00 82.81 83 GLY A CA 1
ATOM 656 C C . GLY A 1 83 ? 0.970 -10.372 27.212 1.00 82.81 83 GLY A C 1
ATOM 657 O O . GLY A 1 83 ? -0.073 -10.957 27.496 1.00 82.81 83 GLY A O 1
ATOM 658 N N . PRO A 1 84 ? 1.358 -9.262 27.871 1.00 85.19 84 PRO A N 1
ATOM 659 C CA . PRO A 1 84 ? 0.565 -8.671 28.951 1.00 85.19 84 PRO A CA 1
ATOM 660 C C . PRO A 1 84 ? -0.634 -7.842 28.455 1.00 85.19 84 PRO A C 1
ATOM 662 O O . PRO A 1 84 ? -1.441 -7.402 29.268 1.00 85.19 84 PRO A O 1
ATOM 665 N N . TYR A 1 85 ? -0.750 -7.581 27.149 1.00 87.69 85 TYR A N 1
ATOM 666 C CA . TYR A 1 85 ? -1.761 -6.678 26.600 1.00 87.69 85 TYR A CA 1
ATOM 667 C C . TYR A 1 85 ? -2.995 -7.445 26.133 1.00 87.69 85 TYR A C 1
ATOM 669 O O . TYR A 1 85 ? -2.913 -8.211 25.172 1.00 87.69 85 TYR A O 1
ATOM 677 N N . ARG A 1 86 ? -4.145 -7.182 26.758 1.00 91.19 86 ARG A N 1
ATOM 678 C CA . ARG A 1 86 ? -5.452 -7.627 26.261 1.00 91.19 86 ARG A CA 1
ATOM 679 C C . ARG A 1 86 ? -6.056 -6.538 25.380 1.00 91.19 86 ARG A C 1
ATOM 681 O O . ARG A 1 86 ? -6.144 -5.384 25.799 1.00 91.19 86 ARG A O 1
ATOM 688 N N . ILE A 1 87 ? -6.396 -6.867 24.140 1.00 92.38 87 ILE A N 1
ATOM 689 C CA . ILE A 1 87 ? -6.824 -5.904 23.120 1.00 92.38 87 ILE A CA 1
ATOM 690 C C . ILE A 1 87 ? -8.202 -6.304 22.609 1.00 92.38 87 ILE A C 1
ATOM 692 O O . ILE A 1 87 ? -8.392 -7.456 22.232 1.00 92.38 87 ILE A O 1
ATOM 696 N N . LEU A 1 88 ? -9.122 -5.343 22.534 1.00 95.00 88 LEU A N 1
ATOM 697 C CA . LEU A 1 88 ? -10.395 -5.509 21.838 1.00 95.00 88 LEU A CA 1
ATOM 698 C C . LEU A 1 88 ? -10.310 -4.879 20.446 1.00 95.00 88 LEU A C 1
ATOM 700 O O . LEU A 1 88 ? -10.060 -3.680 20.308 1.00 95.00 88 LEU A O 1
ATOM 704 N N . GLY A 1 89 ? -10.511 -5.697 19.417 1.00 94.62 89 GLY A N 1
ATOM 705 C CA . GLY A 1 89 ? -10.643 -5.255 18.035 1.00 94.62 89 GLY A CA 1
ATOM 706 C C . GLY A 1 89 ? -12.081 -5.356 17.556 1.00 94.62 89 GLY A C 1
ATOM 707 O O . GLY A 1 89 ? -12.648 -6.445 17.559 1.00 94.62 89 GLY A O 1
ATOM 708 N N . THR A 1 90 ? -12.632 -4.252 17.068 1.00 94.94 90 THR A N 1
ATOM 709 C CA . THR A 1 90 ? -13.946 -4.187 16.414 1.00 94.94 90 THR A CA 1
ATOM 710 C C . THR A 1 90 ? -13.896 -3.328 15.128 1.00 94.94 90 THR A C 1
ATOM 712 O O . THR A 1 90 ? -14.612 -2.336 14.977 1.00 94.94 90 THR A O 1
ATOM 715 N N . PRO A 1 91 ? -13.001 -3.657 14.169 1.00 93.25 91 PRO A N 1
ATOM 716 C CA . PRO A 1 91 ? -11.991 -4.724 14.171 1.00 93.25 91 PRO A CA 1
ATOM 717 C C . PRO A 1 91 ? -10.556 -4.190 14.374 1.00 93.25 91 PRO A C 1
ATOM 719 O O . PRO A 1 91 ? -10.320 -2.983 14.392 1.00 93.25 91 PRO A O 1
ATOM 722 N N . LEU A 1 92 ? -9.560 -5.089 14.432 1.00 88.19 92 LEU A N 1
ATOM 723 C CA . LEU A 1 92 ? -8.159 -4.710 14.185 1.00 88.19 92 LEU A CA 1
ATOM 724 C C . LEU A 1 92 ? -7.852 -4.615 12.684 1.00 88.19 92 LEU A C 1
ATOM 726 O O . LEU A 1 92 ? -8.217 -5.491 11.896 1.00 88.19 92 LEU A O 1
ATOM 730 N N . ARG A 1 93 ? -7.039 -3.623 12.304 1.00 81.44 93 ARG A N 1
ATOM 731 C CA . ARG A 1 93 ? -6.595 -3.367 10.921 1.00 81.44 93 ARG A CA 1
ATOM 732 C C . ARG A 1 93 ? -6.058 -4.575 10.155 1.00 81.44 93 ARG A C 1
ATOM 734 O O . ARG A 1 93 ? -6.255 -4.667 8.947 1.00 81.44 93 ARG A O 1
ATOM 741 N N . SER A 1 94 ? -5.340 -5.480 10.813 1.00 76.19 94 SER A N 1
ATOM 742 C CA . SER A 1 94 ? -4.662 -6.611 10.161 1.00 76.19 94 SER A CA 1
ATOM 743 C C . SER A 1 94 ? -5.581 -7.797 9.846 1.00 76.19 94 SER A C 1
ATOM 745 O O . SER A 1 94 ? -5.139 -8.757 9.207 1.00 76.19 94 SER A O 1
ATOM 747 N N . TRP A 1 95 ? -6.846 -7.757 10.272 1.00 85.81 95 TRP A N 1
ATOM 748 C CA . TRP A 1 95 ? -7.758 -8.894 10.158 1.00 85.81 95 TRP A CA 1
ATOM 749 C C . TRP A 1 95 ? -8.381 -9.068 8.772 1.00 85.81 95 TRP A C 1
ATOM 751 O O . TRP A 1 95 ? -8.799 -10.178 8.447 1.00 85.81 95 TRP A O 1
ATOM 761 N N . GLY A 1 96 ? -8.325 -8.047 7.910 1.00 84.75 96 GLY A N 1
ATOM 762 C CA . GLY A 1 96 ? -9.032 -8.072 6.622 1.00 84.75 96 GLY A CA 1
ATOM 763 C C . GLY A 1 96 ? -10.547 -7.936 6.795 1.00 84.75 96 GLY A C 1
ATOM 764 O O . GLY A 1 96 ? -11.302 -8.458 5.984 1.00 84.75 96 GLY A O 1
ATOM 765 N N . THR A 1 97 ? -10.945 -7.269 7.878 1.00 91.06 97 THR A N 1
ATOM 766 C CA . THR A 1 97 ? -12.314 -6.961 8.292 1.00 91.06 97 THR A CA 1
ATOM 767 C C . THR A 1 97 ? -12.502 -5.447 8.184 1.00 91.06 97 THR A C 1
ATOM 769 O O . THR A 1 97 ? -11.589 -4.714 8.588 1.00 91.06 97 THR A O 1
ATOM 772 N N . ASN A 1 98 ? -13.647 -4.986 7.666 1.00 91.25 98 ASN A N 1
ATOM 773 C CA . ASN A 1 98 ? -13.959 -3.553 7.579 1.00 91.25 98 ASN A CA 1
ATOM 774 C C . ASN A 1 98 ? -14.891 -3.140 8.736 1.00 91.25 98 ASN A C 1
ATOM 776 O O . ASN A 1 98 ? -14.506 -3.276 9.891 1.00 91.25 98 ASN A O 1
ATOM 780 N N . VAL A 1 99 ? -16.100 -2.643 8.483 1.00 92.31 99 VAL A N 1
ATOM 781 C CA . VAL A 1 99 ? -16.962 -2.065 9.525 1.00 92.31 99 VAL A CA 1
ATOM 782 C C . VAL A 1 99 ? -17.499 -3.146 10.470 1.00 92.31 99 VAL A C 1
ATOM 784 O O . VAL A 1 99 ? -18.266 -4.000 10.045 1.00 92.31 99 VAL A O 1
ATOM 787 N N . MET A 1 100 ? -17.103 -3.101 11.746 1.00 92.69 100 MET A N 1
ATOM 788 C CA . MET A 1 100 ? -17.523 -4.058 12.793 1.00 92.69 100 MET A CA 1
ATOM 789 C C . MET A 1 100 ? -17.959 -3.380 14.102 1.00 92.69 100 MET A C 1
ATOM 791 O O . MET A 1 100 ? -18.476 -4.072 14.976 1.00 92.69 100 MET A O 1
ATOM 795 N N . GLY A 1 101 ? -17.716 -2.067 14.252 1.00 89.12 101 GLY A N 1
ATOM 796 C CA . GLY A 1 101 ? -17.993 -1.303 15.471 1.00 89.12 101 GLY A CA 1
ATOM 797 C C . GLY A 1 101 ? -19.456 -1.365 15.951 1.00 89.12 101 GLY A C 1
ATOM 798 O O . GLY A 1 101 ? -20.261 -2.144 15.462 1.00 89.12 101 GLY A O 1
ATOM 799 N N . PRO A 1 102 ? -19.845 -0.561 16.949 1.00 95.00 102 PRO A N 1
ATOM 800 C CA . PRO A 1 102 ? -21.161 -0.699 17.564 1.00 95.00 102 PRO A CA 1
ATOM 801 C C . PRO A 1 102 ? -22.298 -0.410 16.574 1.00 95.00 102 PRO A C 1
ATOM 803 O O . PRO A 1 102 ? -22.314 0.632 15.915 1.00 95.00 102 PRO A O 1
ATOM 806 N N . LEU A 1 103 ? -23.280 -1.307 16.548 1.00 96.06 103 LEU A N 1
ATOM 807 C CA . LEU A 1 103 ? -24.584 -1.098 15.932 1.00 96.06 103 LEU A CA 1
ATOM 808 C C . LEU A 1 103 ? -25.479 -0.409 16.956 1.00 96.06 103 LEU A C 1
ATOM 810 O O . LEU A 1 103 ? -25.591 -0.878 18.084 1.00 96.06 103 LEU A O 1
ATOM 814 N N . LEU A 1 104 ? -26.084 0.712 16.583 1.00 94.62 104 LEU A N 1
ATOM 815 C CA . LEU A 1 104 ? -26.841 1.565 17.495 1.00 94.62 104 LEU A CA 1
ATOM 816 C C . LEU A 1 104 ? -28.184 1.948 16.888 1.00 94.62 104 LEU A C 1
ATOM 818 O O . LEU A 1 104 ? -28.296 2.101 15.668 1.00 94.62 104 LEU A O 1
ATOM 822 N N . ASP A 1 105 ? -29.166 2.178 17.753 1.00 93.00 105 ASP A N 1
ATOM 823 C CA . ASP A 1 105 ? -30.396 2.866 17.380 1.00 93.00 105 ASP A CA 1
ATOM 824 C C . ASP A 1 105 ? -30.074 4.289 16.890 1.00 93.00 105 ASP A C 1
ATOM 826 O O . ASP A 1 105 ? -29.086 4.909 17.299 1.00 93.00 105 ASP A O 1
ATOM 830 N N . ARG A 1 106 ? -30.912 4.830 15.998 1.00 87.94 106 ARG A N 1
ATOM 831 C CA . ARG A 1 106 ? -30.670 6.140 15.361 1.00 87.94 106 ARG A CA 1
ATOM 832 C C . ARG A 1 106 ? -30.574 7.296 16.365 1.00 87.94 106 ARG A C 1
ATOM 834 O O . ARG A 1 106 ? -29.888 8.276 16.090 1.00 87.94 106 ARG A O 1
ATOM 841 N N . ASP A 1 107 ? -31.266 7.191 17.493 1.00 89.06 107 ASP A N 1
ATOM 842 C CA . ASP A 1 107 ? -31.331 8.177 18.573 1.00 89.06 107 ASP A CA 1
ATOM 843 C C . ASP A 1 107 ? -30.414 7.841 19.765 1.00 89.06 107 ASP A C 1
ATOM 845 O O . ASP A 1 107 ? -30.474 8.517 20.794 1.00 89.06 107 ASP A O 1
ATOM 849 N N . ALA A 1 108 ? -29.551 6.825 19.644 1.00 92.06 108 ALA A N 1
ATOM 850 C CA . ALA A 1 108 ? -28.638 6.437 20.713 1.00 92.06 108 ALA A CA 1
ATOM 851 C C . ALA A 1 108 ? -27.604 7.536 21.031 1.00 92.06 108 ALA A C 1
ATOM 853 O O . ALA A 1 108 ? -26.989 8.141 20.147 1.00 92.06 108 ALA A O 1
ATOM 854 N N . ASP A 1 109 ? -27.351 7.747 22.323 1.00 94.50 109 ASP A N 1
ATOM 855 C CA . ASP A 1 109 ? -26.363 8.698 22.824 1.00 94.50 109 ASP A CA 1
ATOM 856 C C . ASP A 1 109 ? -24.947 8.115 22.708 1.00 94.50 109 ASP A C 1
ATOM 858 O O . ASP A 1 109 ? -24.495 7.290 23.506 1.00 94.50 109 ASP A O 1
ATOM 862 N N . GLN A 1 110 ? -24.207 8.577 21.703 1.00 94.75 110 GLN A N 1
ATOM 863 C CA . GLN A 1 110 ? -22.827 8.144 21.489 1.00 94.75 110 GLN A CA 1
ATOM 864 C C . GLN A 1 110 ? -21.873 8.588 22.611 1.00 94.75 110 GLN A C 1
ATOM 866 O O . GLN A 1 110 ? -20.868 7.921 22.853 1.00 94.75 110 GLN A O 1
ATOM 871 N N . SER A 1 111 ? -22.170 9.676 23.328 1.00 94.88 111 SER A N 1
ATOM 872 C CA . SER A 1 111 ? -21.351 10.104 24.471 1.00 94.88 111 SER A CA 1
ATOM 873 C C . SER A 1 111 ? -21.461 9.087 25.605 1.00 94.88 111 SER A C 1
ATOM 875 O O . SER A 1 111 ? -20.444 8.671 26.167 1.00 94.88 111 SER A O 1
ATOM 877 N N . ALA A 1 112 ? -22.685 8.625 25.886 1.00 95.19 112 ALA A N 1
ATOM 878 C CA . ALA A 1 112 ? -22.949 7.554 26.841 1.00 95.19 112 ALA A CA 1
ATOM 879 C C . ALA A 1 112 ? -22.266 6.239 26.440 1.00 95.19 112 ALA A C 1
ATOM 881 O O . ALA A 1 112 ? -21.651 5.583 27.285 1.00 95.19 112 ALA A O 1
ATOM 882 N N . LEU A 1 113 ? -22.293 5.886 25.149 1.00 96.25 113 LEU A N 1
ATOM 883 C CA . LEU A 1 113 ? -21.564 4.731 24.619 1.00 96.25 113 LEU A CA 1
ATOM 884 C C . LEU A 1 113 ? -20.064 4.809 24.932 1.00 96.25 113 LEU A C 1
ATOM 886 O O . LEU A 1 113 ? -19.497 3.829 25.408 1.00 96.25 113 LEU A O 1
ATOM 890 N N . PHE A 1 114 ? -19.399 5.941 24.683 1.00 95.94 114 PHE A N 1
ATOM 891 C CA . PHE A 1 114 ? -17.950 6.036 24.902 1.00 95.94 114 PHE A CA 1
ATOM 892 C C . PHE A 1 114 ? -17.567 5.948 26.382 1.00 95.94 114 PHE A C 1
ATOM 894 O O . PHE A 1 114 ? -16.554 5.331 26.712 1.00 95.94 114 PHE A O 1
ATOM 901 N N . VAL A 1 115 ? -18.405 6.474 27.282 1.00 95.69 115 VAL A N 1
ATOM 902 C CA . VAL A 1 115 ? -18.251 6.248 28.730 1.00 95.69 115 VAL A CA 1
ATOM 903 C C . VAL A 1 115 ? -18.408 4.763 29.067 1.00 95.69 115 VAL A C 1
ATOM 905 O O . VAL A 1 115 ? -17.652 4.221 29.874 1.00 95.69 115 VAL A O 1
ATOM 908 N N . ALA A 1 116 ? -19.361 4.078 28.439 1.00 96.56 116 ALA A N 1
ATOM 909 C CA . ALA A 1 116 ? -19.585 2.656 28.654 1.00 96.56 116 ALA A CA 1
ATOM 910 C C . ALA A 1 116 ? -18.428 1.790 28.108 1.00 96.56 116 ALA A C 1
ATOM 912 O O . ALA A 1 116 ? -18.021 0.837 28.772 1.00 96.56 116 ALA A O 1
ATOM 913 N N . LEU A 1 117 ? -17.808 2.167 26.980 1.00 96.81 117 LEU A N 1
ATOM 914 C CA . LEU A 1 117 ? -16.583 1.531 26.470 1.00 96.81 117 LEU A CA 1
ATOM 915 C C . LEU A 1 117 ? -15.396 1.689 27.431 1.00 96.81 117 LEU A C 1
ATOM 917 O O . LEU A 1 117 ? -14.613 0.755 27.588 1.00 96.81 117 LEU A O 1
ATOM 921 N N . ASP A 1 118 ? -15.273 2.829 28.116 1.00 96.25 118 ASP A N 1
ATOM 922 C CA . ASP A 1 118 ? -14.236 3.028 29.137 1.00 96.25 118 ASP A CA 1
ATOM 923 C C . ASP A 1 118 ? -14.436 2.115 30.350 1.00 96.25 118 ASP A C 1
ATOM 925 O O . ASP A 1 118 ? -13.473 1.543 30.868 1.00 96.25 118 ASP A O 1
ATOM 929 N N . ARG A 1 119 ? -15.689 1.918 30.773 1.00 96.19 119 ARG A N 1
ATOM 930 C CA . ARG A 1 119 ? -16.035 0.962 31.838 1.00 96.19 119 ARG A CA 1
ATOM 931 C C . ARG A 1 119 ? -15.784 -0.480 31.408 1.00 96.19 119 ARG A C 1
ATOM 933 O O . ARG A 1 119 ? -15.248 -1.257 32.200 1.00 96.19 119 ARG A O 1
ATOM 940 N N . LEU A 1 120 ? -16.114 -0.829 30.162 1.00 95.62 120 LEU A N 1
ATOM 941 C CA . LEU A 1 120 ? -15.787 -2.136 29.591 1.00 95.62 120 LEU A CA 1
ATOM 942 C C . LEU A 1 120 ? -14.273 -2.358 29.610 1.00 95.62 120 LEU A C 1
ATOM 944 O O . LEU A 1 120 ? -13.814 -3.392 30.084 1.00 95.62 120 LEU A O 1
ATOM 948 N N . ALA A 1 121 ? -13.486 -1.375 29.167 1.00 95.94 121 ALA A N 1
ATOM 949 C CA . ALA A 1 121 ? -12.031 -1.469 29.172 1.00 95.94 121 ALA A CA 1
ATOM 950 C C . ALA A 1 121 ? -11.452 -1.678 30.574 1.00 95.94 121 ALA A C 1
ATOM 952 O O . ALA A 1 121 ? -10.516 -2.460 30.732 1.00 95.94 121 ALA A O 1
ATOM 953 N N . ALA A 1 122 ? -12.015 -1.030 31.596 1.00 95.00 122 ALA A N 1
ATOM 954 C CA . ALA A 1 122 ? -11.623 -1.263 32.982 1.00 95.00 122 ALA A CA 1
ATOM 955 C C . ALA A 1 122 ? -11.978 -2.687 33.450 1.00 95.00 122 ALA A C 1
ATOM 957 O O . ALA A 1 122 ? -11.118 -3.382 33.992 1.00 95.00 122 ALA A O 1
ATOM 958 N N . THR A 1 123 ? -13.211 -3.132 33.189 1.00 93.31 123 THR A N 1
ATOM 959 C CA . THR A 1 123 ? -13.743 -4.439 33.620 1.00 93.31 123 THR A CA 1
ATOM 960 C C . THR A 1 123 ? -12.993 -5.598 32.965 1.00 93.31 123 THR A C 1
ATOM 962 O O . THR A 1 123 ? -12.513 -6.502 33.642 1.00 93.31 123 THR A O 1
ATOM 965 N N . GLU A 1 124 ? -12.793 -5.523 31.650 1.00 92.31 124 GLU A N 1
ATOM 966 C CA . GLU A 1 124 ? -12.075 -6.527 30.860 1.00 92.31 124 GLU A CA 1
ATOM 967 C C . GLU A 1 124 ? -10.547 -6.363 30.923 1.00 92.31 124 GLU A C 1
ATOM 969 O O . GLU A 1 124 ? -9.806 -7.136 30.307 1.00 92.31 124 GLU A O 1
ATOM 974 N N . ARG A 1 125 ? -10.053 -5.362 31.669 1.00 93.88 125 ARG A N 1
ATOM 975 C CA . ARG A 1 125 ? -8.628 -5.008 31.807 1.00 93.88 125 ARG A CA 1
ATOM 976 C C . ARG A 1 125 ? -7.943 -4.810 30.450 1.00 93.88 125 ARG A C 1
ATOM 978 O O . ARG A 1 125 ? -6.814 -5.256 30.233 1.00 93.88 125 ARG A O 1
ATOM 985 N N . LEU A 1 126 ? -8.630 -4.144 29.526 1.00 94.56 126 LEU A N 1
ATOM 986 C CA . LEU A 1 126 ? -8.135 -3.888 28.181 1.00 94.56 126 LEU A CA 1
ATOM 987 C C . LEU A 1 126 ? -6.992 -2.877 28.215 1.00 94.56 126 LEU A C 1
ATOM 989 O O . LEU A 1 126 ? -7.080 -1.795 28.792 1.00 94.56 126 LEU A O 1
ATOM 993 N N . ALA A 1 127 ? -5.924 -3.211 27.507 1.00 94.62 127 ALA A N 1
ATOM 994 C CA . ALA A 1 127 ? -4.830 -2.303 27.223 1.00 94.62 127 ALA A CA 1
ATOM 995 C C . ALA A 1 127 ? -5.202 -1.312 26.105 1.00 94.62 127 ALA A C 1
ATOM 997 O O . ALA A 1 127 ? -4.699 -0.183 26.080 1.00 94.62 127 ALA A O 1
ATOM 998 N N . MET A 1 128 ? -6.065 -1.732 25.171 1.00 94.38 128 MET A N 1
ATOM 999 C CA . MET A 1 128 ? -6.452 -0.960 23.990 1.00 94.38 128 MET A CA 1
ATOM 1000 C C . MET A 1 128 ? -7.781 -1.442 23.391 1.00 94.38 128 MET A C 1
ATOM 1002 O O . MET A 1 128 ? -8.044 -2.645 23.359 1.00 94.38 128 MET A O 1
ATOM 1006 N N . ILE A 1 129 ? -8.548 -0.499 22.840 1.00 95.38 129 ILE A N 1
ATOM 1007 C CA . ILE A 1 129 ? -9.672 -0.747 21.927 1.00 95.38 129 ILE A CA 1
ATOM 1008 C C . ILE A 1 129 ? -9.316 -0.145 20.558 1.00 95.38 129 ILE A C 1
ATOM 1010 O O . ILE A 1 129 ? -8.820 0.981 20.491 1.00 95.38 129 ILE A O 1
ATOM 1014 N N . GLU A 1 130 ? -9.562 -0.871 19.470 1.00 94.31 130 GLU A N 1
ATOM 1015 C CA . GLU A 1 130 ? -9.590 -0.341 18.098 1.00 94.31 130 GLU A CA 1
ATOM 1016 C C . GLU A 1 130 ? -10.947 -0.653 17.478 1.00 94.31 130 GLU A C 1
ATOM 1018 O O . GLU A 1 130 ? -11.426 -1.777 17.606 1.00 94.31 130 GLU A O 1
ATOM 1023 N N . LEU A 1 131 ? -11.557 0.333 16.826 1.00 94.25 131 LEU A N 1
ATOM 1024 C CA . LEU A 1 131 ? -12.882 0.207 16.238 1.00 94.25 131 LEU A CA 1
ATOM 1025 C C . LEU A 1 131 ? -12.984 0.914 14.888 1.00 94.25 131 LEU A C 1
ATOM 1027 O O . LEU A 1 131 ? -12.270 1.884 14.624 1.00 94.25 131 LEU A O 1
ATOM 1031 N N . GLU A 1 132 ? -13.891 0.434 14.045 1.00 93.75 132 GLU A N 1
ATOM 1032 C CA . GLU A 1 132 ? -14.243 1.057 12.772 1.00 93.75 132 GLU A CA 1
ATOM 1033 C C . GLU A 1 132 ? -15.756 1.056 12.584 1.00 93.75 132 GLU A C 1
ATOM 1035 O O . GLU A 1 132 ? -16.365 -0.009 12.470 1.00 93.75 132 GLU A O 1
ATOM 1040 N N . HIS A 1 133 ? -16.352 2.251 12.536 1.00 91.19 133 HIS A N 1
ATOM 1041 C CA . HIS A 1 133 ? -17.752 2.418 12.156 1.00 91.19 133 HIS A CA 1
ATOM 1042 C C . HIS A 1 133 ? -18.040 3.853 11.675 1.00 91.19 133 HIS A C 1
ATOM 1044 O O . HIS A 1 133 ? -17.755 4.804 12.408 1.00 91.19 133 HIS A O 1
ATOM 1050 N N . PRO A 1 134 ? -18.607 4.047 10.466 1.00 89.69 134 PRO A N 1
ATOM 1051 C CA . PRO A 1 134 ? -18.796 5.375 9.877 1.00 89.69 134 PRO A CA 1
ATOM 1052 C C . PRO A 1 134 ? -19.869 6.225 10.569 1.00 89.69 134 PRO A C 1
ATOM 1054 O O . PRO A 1 134 ? -19.828 7.445 10.451 1.00 89.69 134 PRO A O 1
ATOM 1057 N N . SER A 1 135 ? -20.807 5.618 11.305 1.00 89.44 135 SER A N 1
ATOM 1058 C CA . SER A 1 135 ? -21.851 6.368 12.029 1.00 89.44 135 SER A CA 1
ATOM 1059 C C . SER A 1 135 ? -21.359 7.060 13.308 1.00 89.44 135 SER A C 1
ATOM 1061 O O . SER A 1 135 ? -22.088 7.871 13.884 1.00 89.44 135 SER A O 1
ATOM 1063 N N . LEU A 1 136 ? -20.146 6.750 13.781 1.00 92.31 136 LEU A N 1
ATOM 1064 C CA . LEU A 1 136 ? -19.618 7.330 15.013 1.00 92.31 136 LEU A CA 1
ATOM 1065 C C . LEU A 1 136 ? -19.090 8.745 14.779 1.00 92.31 136 LEU A C 1
ATOM 1067 O O . LEU A 1 136 ? -18.306 8.992 13.866 1.00 92.31 136 LEU A O 1
ATOM 1071 N N . SER A 1 137 ? -19.477 9.666 15.657 1.00 93.94 137 SER A N 1
ATOM 1072 C CA . SER A 1 137 ? -19.087 11.070 15.623 1.00 93.94 137 SER A CA 1
ATOM 1073 C C . SER A 1 137 ? -17.583 11.226 15.875 1.00 93.94 137 SER A C 1
ATOM 1075 O O . SER A 1 137 ? -17.120 10.978 16.996 1.00 93.94 137 SER A O 1
ATOM 1077 N N . PRO A 1 138 ? -16.805 11.717 14.886 1.00 92.56 138 PRO A N 1
ATOM 1078 C CA . PRO A 1 138 ? -15.372 11.965 15.052 1.00 92.56 138 PRO A CA 1
ATOM 1079 C C . PRO A 1 138 ? -15.069 12.923 16.205 1.00 92.56 138 PRO A C 1
ATOM 1081 O O . PRO A 1 138 ? -14.101 12.737 16.939 1.00 92.56 138 PRO A O 1
ATOM 1084 N N . ARG A 1 139 ? -15.925 13.938 16.391 1.00 94.50 139 ARG A N 1
ATOM 1085 C CA . ARG A 1 139 ? -15.781 14.933 17.458 1.00 94.50 139 ARG A CA 1
ATOM 1086 C C . ARG A 1 139 ? -15.917 14.291 18.836 1.00 94.50 139 ARG A C 1
ATOM 1088 O O . ARG A 1 139 ? -15.107 14.576 19.715 1.00 94.50 139 ARG A O 1
ATOM 1095 N N . LEU A 1 140 ? -16.927 13.438 19.019 1.00 94.88 140 LEU A N 1
ATOM 1096 C CA . LEU A 1 140 ? -17.155 12.771 20.299 1.00 94.88 140 LEU A CA 1
ATOM 1097 C C . LEU A 1 140 ? -16.046 11.754 20.589 1.00 94.88 140 LEU A C 1
ATOM 1099 O O . LEU A 1 140 ? -15.467 11.800 21.670 1.00 94.88 140 LEU A O 1
ATOM 1103 N N . LEU A 1 141 ? -15.652 10.945 19.600 1.00 94.69 141 LEU A N 1
ATOM 1104 C CA . LEU A 1 141 ? -14.511 10.027 19.706 1.00 94.69 141 LEU A CA 1
ATOM 1105 C C . LEU A 1 141 ? -13.237 10.741 20.179 1.00 94.69 141 LEU A C 1
ATOM 1107 O O . LEU A 1 141 ? -12.611 10.307 21.147 1.00 94.69 141 LEU A O 1
ATOM 1111 N N . GLN A 1 142 ? -12.884 11.867 19.549 1.00 94.38 142 GLN A N 1
ATOM 1112 C CA . GLN A 1 142 ? -11.727 12.676 19.946 1.00 94.38 142 GLN A CA 1
ATOM 1113 C C . GLN A 1 142 ? -11.854 13.202 21.378 1.00 94.38 142 GLN A C 1
ATOM 1115 O O . GLN A 1 142 ? -10.909 13.081 22.157 1.00 94.38 142 GLN A O 1
ATOM 1120 N N . SER A 1 143 ? -13.020 13.744 21.753 1.00 94.12 143 SER A N 1
ATOM 1121 C CA . SER A 1 143 ? -13.253 14.225 23.123 1.00 94.12 143 SER A CA 1
ATOM 1122 C C . SER A 1 143 ? -13.201 13.107 24.167 1.00 94.12 143 SER A C 1
ATOM 1124 O O . SER A 1 143 ? -12.785 13.338 25.298 1.00 94.12 143 SER A O 1
ATOM 1126 N N . SER A 1 144 ? -13.536 11.879 23.768 1.00 94.12 144 SER A N 1
ATOM 1127 C CA . SER A 1 144 ? -13.432 10.673 24.586 1.00 94.12 144 SER A CA 1
ATOM 1128 C C . SER A 1 144 ? -12.044 10.024 24.524 1.00 94.12 144 SER A C 1
ATOM 1130 O O . SER A 1 144 ? -11.864 8.928 25.045 1.00 94.12 144 SER A O 1
ATOM 1132 N N . GLY A 1 145 ? -11.039 10.665 23.917 1.00 93.75 145 GLY A N 1
ATOM 1133 C CA . GLY A 1 145 ? -9.649 10.197 23.914 1.00 93.75 145 GLY A CA 1
ATOM 1134 C C . GLY A 1 145 ? -9.321 9.110 22.886 1.00 93.75 145 GLY A C 1
ATOM 1135 O O . GLY A 1 145 ? -8.281 8.460 23.013 1.00 93.75 145 GLY A O 1
ATOM 1136 N N . PHE A 1 146 ? -10.177 8.895 21.883 1.00 95.25 146 PHE A N 1
ATOM 1137 C CA . PHE A 1 146 ? -9.835 8.082 20.718 1.00 95.25 146 PHE A CA 1
ATOM 1138 C C . PHE A 1 146 ? -8.992 8.883 19.720 1.00 95.25 146 PHE A C 1
ATOM 1140 O O . PHE A 1 146 ? -9.244 10.053 19.438 1.00 95.25 146 PHE A O 1
ATOM 1147 N N . GLU A 1 147 ? -8.011 8.212 19.130 1.00 94.00 147 GLU A N 1
ATOM 1148 C CA . GLU A 1 147 ? -7.148 8.732 18.079 1.00 94.00 147 GLU A CA 1
ATOM 1149 C C . GLU A 1 147 ? -7.522 8.108 16.736 1.00 94.00 147 GLU A C 1
ATOM 1151 O O . GLU A 1 147 ? -7.697 6.889 16.618 1.00 94.00 147 GLU A O 1
ATOM 1156 N N . GLN A 1 148 ? -7.625 8.948 15.707 1.00 90.06 148 GLN A N 1
ATOM 1157 C CA . GLN A 1 148 ? -7.922 8.489 14.357 1.00 90.06 148 GLN A CA 1
ATOM 1158 C C . GLN A 1 148 ? -6.746 7.690 13.792 1.00 90.06 148 GLN A C 1
ATOM 1160 O O . GLN A 1 148 ? -5.579 8.038 13.987 1.00 90.06 148 GLN A O 1
ATOM 1165 N N . VAL A 1 149 ? -7.053 6.632 13.046 1.00 85.31 149 VAL A N 1
ATOM 1166 C CA . VAL A 1 149 ? -6.086 5.881 12.245 1.00 85.31 149 VAL A CA 1
ATOM 1167 C C . VAL A 1 149 ? -6.313 6.254 10.781 1.00 85.31 149 VAL A C 1
ATOM 1169 O O . VAL A 1 149 ? -7.293 5.785 10.205 1.00 85.31 149 VAL A O 1
ATOM 1172 N N . PRO A 1 150 ? -5.450 7.085 10.164 1.00 79.25 150 PRO A N 1
ATOM 1173 C CA . PRO A 1 150 ? -5.621 7.467 8.767 1.00 79.25 150 PRO A CA 1
ATOM 1174 C C . PRO A 1 150 ? -5.546 6.240 7.852 1.00 79.25 150 PRO A C 1
ATOM 1176 O O . PRO A 1 150 ? -4.519 5.560 7.798 1.00 79.25 150 PRO A O 1
ATOM 1179 N N . ASP A 1 151 ? -6.635 5.955 7.145 1.00 81.44 151 ASP A N 1
ATOM 1180 C CA . ASP A 1 151 ? -6.713 4.927 6.109 1.00 81.44 151 ASP A CA 1
ATOM 1181 C C . ASP A 1 151 ? -7.811 5.302 5.099 1.00 81.44 151 ASP A C 1
ATOM 1183 O O . ASP A 1 151 ? -8.689 6.118 5.390 1.00 81.44 151 ASP A O 1
ATOM 1187 N N . TRP A 1 152 ? -7.758 4.717 3.904 1.00 87.75 152 TRP A N 1
ATOM 1188 C CA . TRP A 1 152 ? -8.675 5.036 2.804 1.00 87.75 152 TRP A CA 1
ATOM 1189 C C . TRP A 1 152 ? -9.064 3.790 2.015 1.00 87.75 152 TRP A C 1
ATOM 1191 O O . TRP A 1 152 ? -8.267 2.858 1.865 1.00 87.75 152 TRP A O 1
ATOM 1201 N N . THR A 1 153 ? -10.260 3.807 1.437 1.00 92.44 153 THR A N 1
ATOM 1202 C CA . THR A 1 153 ? -10.769 2.765 0.543 1.00 92.44 153 THR A CA 1
ATOM 1203 C C . THR A 1 153 ? -11.472 3.368 -0.668 1.00 92.44 153 THR A C 1
ATOM 1205 O O . THR A 1 153 ? -11.915 4.510 -0.615 1.00 92.44 153 THR A O 1
ATOM 1208 N N . PHE A 1 154 ? -11.565 2.614 -1.764 1.00 95.62 154 PHE A N 1
ATOM 1209 C CA . PHE A 1 154 ? -12.447 2.976 -2.873 1.00 95.62 154 PHE A CA 1
ATOM 1210 C C . PHE A 1 154 ? -13.823 2.338 -2.681 1.00 95.62 154 PHE A C 1
ATOM 1212 O O . PHE A 1 154 ? -13.918 1.119 -2.520 1.00 95.62 154 PHE A O 1
ATOM 1219 N N . LEU A 1 155 ? -14.867 3.161 -2.733 1.00 96.69 155 LEU A N 1
ATOM 1220 C CA . LEU A 1 155 ? -16.265 2.743 -2.728 1.00 96.69 155 LEU A CA 1
ATOM 1221 C C . LEU A 1 155 ? -16.837 2.886 -4.140 1.00 96.69 155 LEU A C 1
ATOM 1223 O O . LEU A 1 155 ? -16.939 3.989 -4.671 1.00 96.69 155 LEU A O 1
ATOM 1227 N N . VAL A 1 156 ? -17.176 1.763 -4.769 1.00 98.12 156 VAL A N 1
ATOM 1228 C CA . VAL A 1 156 ? -17.723 1.709 -6.130 1.00 98.12 156 VAL A CA 1
ATOM 1229 C C . VAL A 1 156 ? -19.232 1.496 -6.049 1.00 98.12 156 VAL A C 1
ATOM 1231 O O . VAL A 1 156 ? -19.690 0.526 -5.450 1.00 98.12 156 VAL A O 1
ATOM 1234 N N . SER A 1 157 ? -20.015 2.387 -6.660 1.00 97.44 157 SER A N 1
ATOM 1235 C CA . SER A 1 157 ? -21.464 2.196 -6.772 1.00 97.44 157 SER A CA 1
ATOM 1236 C C . SER A 1 157 ? -21.792 1.177 -7.863 1.00 97.44 157 SER A C 1
ATOM 1238 O O . SER A 1 157 ? -21.374 1.339 -9.012 1.00 97.44 157 SER A O 1
ATOM 1240 N N . LEU A 1 158 ? -22.587 0.170 -7.503 1.00 97.38 158 LEU A N 1
ATOM 1241 C CA . LEU A 1 158 ? -23.118 -0.848 -8.418 1.00 97.38 158 LEU A CA 1
ATOM 1242 C C . LEU A 1 158 ? -24.524 -0.495 -8.943 1.00 97.38 158 LEU A C 1
ATOM 1244 O O . LEU A 1 158 ? -25.162 -1.272 -9.644 1.00 97.38 158 LEU A O 1
ATOM 1248 N N . SER A 1 159 ? -25.029 0.695 -8.608 1.00 93.31 159 SER A N 1
ATOM 1249 C CA . SER A 1 159 ? -26.370 1.143 -8.986 1.00 93.31 159 SER A CA 1
ATOM 1250 C C . SER A 1 159 ? -26.431 1.692 -10.417 1.00 93.31 159 SER A C 1
ATOM 1252 O O . SER A 1 159 ? -25.493 2.330 -10.915 1.00 93.31 159 SER A O 1
ATOM 1254 N N . GLY A 1 160 ? -27.601 1.541 -11.045 1.00 91.00 160 GLY A N 1
ATOM 1255 C CA . GLY A 1 160 ? -27.909 2.119 -12.361 1.00 91.00 160 GLY A CA 1
ATOM 1256 C C . GLY A 1 160 ? -27.633 1.205 -13.561 1.00 91.00 160 GLY A C 1
ATOM 1257 O O . GLY A 1 160 ? -27.660 1.693 -14.686 1.00 91.00 160 GLY A O 1
ATOM 1258 N N . GLY A 1 161 ? -27.378 -0.086 -13.330 1.00 93.06 161 GLY A N 1
ATOM 1259 C CA . GLY A 1 161 ? -27.185 -1.089 -14.383 1.00 93.06 161 GLY A CA 1
ATOM 1260 C C . GLY A 1 161 ? -25.781 -1.104 -14.993 1.00 93.06 161 GLY A C 1
ATOM 1261 O O . GLY A 1 161 ? -24.933 -0.257 -14.687 1.00 93.06 161 GLY A O 1
ATOM 1262 N N . GLU A 1 162 ? -25.541 -2.086 -15.865 1.00 96.06 162 GLU A N 1
ATOM 1263 C CA . GLU A 1 162 ? -24.234 -2.359 -16.474 1.00 96.06 162 GLU A CA 1
ATOM 1264 C C . GLU A 1 162 ? -23.667 -1.142 -17.221 1.00 96.06 162 GLU A C 1
ATOM 1266 O O . GLU A 1 162 ? -22.533 -0.736 -16.965 1.00 96.06 162 GLU A O 1
ATOM 1271 N N . ASP A 1 163 ? -24.475 -0.472 -18.048 1.00 96.75 163 ASP A N 1
ATOM 1272 C CA . ASP A 1 163 ? -24.056 0.712 -18.811 1.00 96.75 163 ASP A CA 1
ATOM 1273 C C . ASP A 1 163 ? -23.597 1.874 -17.922 1.00 96.75 163 ASP A C 1
ATOM 1275 O O . ASP A 1 163 ? -22.662 2.615 -18.257 1.00 96.75 163 ASP A O 1
ATOM 1279 N N . ALA A 1 164 ? -24.253 2.078 -16.776 1.00 96.38 164 ALA A N 1
ATOM 1280 C CA . ALA A 1 164 ? -23.847 3.107 -15.826 1.00 96.38 164 ALA A CA 1
ATOM 1281 C C . ALA A 1 164 ? -22.522 2.736 -15.150 1.00 96.38 164 ALA A C 1
ATOM 1283 O O . ALA A 1 164 ? -21.633 3.585 -15.056 1.00 96.38 164 ALA A O 1
ATOM 1284 N N . MET A 1 165 ? -22.356 1.476 -14.732 1.00 97.62 165 MET A N 1
ATOM 1285 C CA . MET A 1 165 ? -21.090 0.984 -14.179 1.00 97.62 165 MET A CA 1
ATOM 1286 C C . MET A 1 165 ? -19.950 1.107 -15.199 1.00 97.62 165 MET A C 1
ATOM 1288 O O . MET A 1 165 ? -18.893 1.650 -14.878 1.00 97.62 165 MET A O 1
ATOM 1292 N N . TRP A 1 166 ? -20.182 0.703 -16.449 1.00 98.06 166 TRP A N 1
ATOM 1293 C CA . TRP A 1 166 ? -19.200 0.753 -17.533 1.00 98.06 166 TRP A CA 1
ATOM 1294 C C . TRP A 1 166 ? -18.713 2.177 -17.832 1.00 98.06 166 TRP A C 1
ATOM 1296 O O . TRP A 1 166 ? -17.513 2.419 -18.023 1.00 98.06 166 TRP A O 1
ATOM 1306 N N . ARG A 1 167 ? -19.631 3.154 -17.838 1.00 97.25 167 ARG A N 1
ATOM 1307 C CA . ARG A 1 167 ? -19.295 4.573 -18.041 1.00 97.25 167 ARG A CA 1
ATOM 1308 C C . ARG A 1 167 ? -18.430 5.146 -16.918 1.00 97.25 167 ARG A C 1
ATOM 1310 O O . ARG A 1 167 ? -17.567 5.970 -17.214 1.00 97.25 167 ARG A O 1
ATOM 1317 N N . ARG A 1 168 ? -18.607 4.691 -15.672 1.00 96.88 168 ARG A N 1
ATOM 1318 C CA . ARG A 1 168 ? -17.814 5.147 -14.511 1.00 96.88 168 ARG A CA 1
ATOM 1319 C C . ARG A 1 168 ? -16.376 4.627 -14.505 1.00 96.88 168 ARG A C 1
ATOM 1321 O O . ARG A 1 168 ? -15.525 5.228 -13.856 1.00 96.88 168 ARG A O 1
ATOM 1328 N N . LEU A 1 169 ? -16.079 3.542 -15.222 1.00 97.69 169 LEU A N 1
ATOM 1329 C CA . LEU A 1 169 ? -14.709 3.037 -15.349 1.00 97.69 169 LEU A CA 1
ATOM 1330 C C . LEU A 1 169 ? -13.779 4.083 -15.995 1.00 97.69 169 LEU A C 1
ATOM 1332 O O . LEU A 1 169 ? -14.190 4.867 -16.853 1.00 97.69 169 LEU A O 1
ATOM 1336 N N . GLU A 1 170 ? -12.488 4.064 -15.664 1.00 95.31 170 GLU A N 1
ATOM 1337 C CA . GLU A 1 170 ? -11.498 4.824 -16.439 1.00 95.31 170 GLU A CA 1
ATOM 1338 C C . GLU A 1 170 ? -11.371 4.234 -17.861 1.00 95.31 170 GLU A C 1
ATOM 1340 O O . GLU A 1 170 ? -11.527 3.027 -18.076 1.00 95.31 170 GLU A O 1
ATOM 1345 N N . SER A 1 171 ? -11.025 5.065 -18.851 1.00 93.12 171 SER A N 1
ATOM 1346 C CA . SER A 1 171 ? -10.847 4.625 -20.248 1.00 93.12 171 SER A CA 1
ATOM 1347 C C . SER A 1 171 ? -9.825 3.492 -20.386 1.00 93.12 171 SER A C 1
ATOM 1349 O O . SER A 1 171 ? -10.044 2.531 -21.126 1.00 93.12 171 SER A O 1
ATOM 1351 N N . THR A 1 172 ? -8.739 3.559 -19.614 1.00 92.56 172 THR A N 1
ATOM 1352 C CA . THR A 1 172 ? -7.702 2.524 -19.560 1.00 92.56 172 THR A CA 1
ATOM 1353 C C . THR A 1 172 ? -8.241 1.191 -19.038 1.00 92.56 172 THR A C 1
ATOM 1355 O O . THR A 1 172 ? -7.860 0.144 -19.559 1.00 92.56 172 THR A O 1
ATOM 1358 N N . CYS A 1 173 ? -9.152 1.214 -18.059 1.00 96.50 173 CYS A N 1
ATOM 1359 C CA . CYS A 1 173 ? -9.799 0.021 -17.516 1.00 96.50 173 CYS A CA 1
ATOM 1360 C C . CYS A 1 173 ? -10.681 -0.646 -18.575 1.00 96.50 173 CYS A C 1
ATOM 1362 O O . CYS A 1 173 ? -10.482 -1.820 -18.884 1.00 96.50 173 CYS A O 1
ATOM 1364 N N . ARG A 1 174 ? -11.566 0.125 -19.227 1.00 98.38 174 ARG A N 1
ATOM 1365 C CA . ARG A 1 174 ? -12.426 -0.381 -20.312 1.00 98.38 174 ARG A CA 1
ATOM 1366 C C . ARG A 1 174 ? -11.623 -1.039 -21.430 1.00 98.38 174 ARG A C 1
ATOM 1368 O O . ARG A 1 174 ? -11.974 -2.120 -21.890 1.00 98.38 174 ARG A O 1
ATOM 1375 N N . ASN A 1 175 ? -10.522 -0.416 -21.852 1.00 96.50 175 ASN A N 1
ATOM 1376 C CA . ASN A 1 175 ? -9.668 -0.965 -22.909 1.00 96.50 175 ASN A CA 1
ATOM 1377 C C . ASN A 1 175 ? -9.021 -2.295 -22.498 1.00 96.50 175 ASN A C 1
ATOM 1379 O O . ASN A 1 175 ? -8.896 -3.203 -23.316 1.00 96.50 175 ASN A O 1
ATOM 1383 N N . ARG A 1 176 ? -8.632 -2.432 -21.228 1.00 98.06 176 ARG A N 1
ATOM 1384 C CA . ARG A 1 176 ? -8.041 -3.663 -20.687 1.00 98.06 176 ARG A CA 1
ATOM 1385 C C . ARG A 1 176 ? -9.072 -4.776 -20.516 1.00 98.06 176 ARG A C 1
ATOM 1387 O O . ARG A 1 176 ? -8.742 -5.922 -20.803 1.00 98.06 176 ARG A O 1
ATOM 1394 N N . ILE A 1 177 ? -10.304 -4.443 -20.131 1.00 98.62 177 ILE A N 1
ATOM 1395 C CA . ILE A 1 177 ? -11.425 -5.394 -20.090 1.00 98.62 177 ILE A CA 1
ATOM 1396 C C . ILE A 1 177 ? -11.743 -5.903 -21.500 1.00 98.62 177 ILE A C 1
ATOM 1398 O O . ILE A 1 177 ? -11.742 -7.110 -21.719 1.00 98.62 177 ILE A O 1
ATOM 1402 N N . ARG A 1 178 ? -11.887 -5.007 -22.485 1.00 98.50 178 ARG A N 1
ATOM 1403 C CA . ARG A 1 178 ? -12.094 -5.404 -23.890 1.00 98.50 178 ARG A CA 1
ATOM 1404 C C . ARG A 1 178 ? -10.965 -6.280 -24.418 1.00 98.50 178 ARG A C 1
ATOM 1406 O O . ARG A 1 178 ? -11.220 -7.244 -25.127 1.00 98.50 178 ARG A O 1
ATOM 1413 N N . LYS A 1 179 ? -9.715 -5.977 -24.049 1.00 98.19 179 LYS A N 1
ATOM 1414 C CA . LYS A 1 179 ? -8.557 -6.807 -24.407 1.00 98.19 179 LYS A CA 1
ATOM 1415 C C . LYS A 1 179 ? -8.661 -8.220 -23.826 1.00 98.19 179 LYS A C 1
ATOM 1417 O O . LYS A 1 179 ? -8.365 -9.175 -24.533 1.00 98.19 179 LYS A O 1
ATOM 1422 N N . ALA A 1 180 ? -9.063 -8.349 -22.564 1.00 98.31 180 ALA A N 1
ATOM 1423 C CA . ALA A 1 180 ? -9.273 -9.643 -21.920 1.00 98.31 180 ALA A CA 1
ATOM 1424 C C . ALA A 1 180 ? -10.403 -10.442 -22.591 1.00 98.31 180 ALA A C 1
ATOM 1426 O O . ALA A 1 180 ? -10.227 -11.623 -22.877 1.00 98.31 180 ALA A O 1
ATOM 1427 N N . GLN A 1 181 ? -11.521 -9.785 -22.908 1.00 98.00 181 GLN A N 1
ATOM 1428 C CA . GLN A 1 181 ? -12.644 -10.395 -23.628 1.00 98.00 181 GLN A CA 1
ATOM 1429 C C . GLN A 1 181 ? -12.231 -10.856 -25.032 1.00 98.00 181 GLN A C 1
ATOM 1431 O O . GLN A 1 181 ? -12.473 -12.000 -25.399 1.00 98.00 181 GLN A O 1
ATOM 1436 N N . ALA A 1 182 ? -11.535 -10.007 -25.794 1.00 97.88 182 ALA A N 1
ATOM 1437 C CA . ALA A 1 182 ? -11.036 -10.344 -27.128 1.00 97.88 182 ALA A CA 1
ATOM 1438 C C . ALA A 1 182 ? -10.000 -11.482 -27.112 1.00 97.88 182 ALA A C 1
ATOM 1440 O O . ALA A 1 182 ? -9.880 -12.221 -28.083 1.00 97.88 182 ALA A O 1
ATOM 1441 N N . ALA A 1 183 ? -9.265 -11.643 -26.009 1.00 96.75 183 ALA A N 1
ATOM 1442 C CA . ALA A 1 183 ? -8.357 -12.767 -25.796 1.00 96.75 183 ALA A CA 1
ATOM 1443 C C . ALA A 1 183 ? -9.075 -14.073 -25.394 1.00 96.75 183 ALA A C 1
ATOM 1445 O O . ALA A 1 183 ? -8.403 -15.074 -25.147 1.00 96.75 183 ALA A O 1
ATOM 1446 N N . GLY A 1 184 ? -10.409 -14.068 -25.296 1.00 97.62 184 GLY A N 1
ATOM 1447 C CA . GLY A 1 184 ? -11.206 -15.238 -24.934 1.00 97.62 184 GLY A CA 1
ATOM 1448 C C . GLY A 1 184 ? -11.029 -15.669 -23.480 1.00 97.62 184 GLY A C 1
ATOM 1449 O O . GLY A 1 184 ? -11.128 -16.858 -23.186 1.00 97.62 184 GLY A O 1
ATOM 1450 N N . LEU A 1 185 ? -10.713 -14.738 -22.569 1.00 98.44 185 LEU A N 1
ATOM 1451 C CA . LEU A 1 185 ? -10.675 -15.069 -21.146 1.00 98.44 185 LEU A CA 1
ATOM 1452 C C . LEU A 1 185 ? -12.088 -15.384 -20.640 1.00 98.44 185 LEU A C 1
ATOM 1454 O O . LEU A 1 185 ? -13.050 -14.709 -21.002 1.00 98.44 185 LEU A O 1
ATOM 1458 N N . VAL A 1 186 ? -12.190 -16.368 -19.752 1.00 98.19 186 VAL A N 1
ATOM 1459 C CA . VAL A 1 186 ? -13.432 -16.772 -19.083 1.00 98.19 186 VAL A CA 1
ATOM 1460 C C . VAL A 1 186 ? -13.261 -16.568 -17.585 1.00 98.19 186 VAL A C 1
ATOM 1462 O O . VAL A 1 186 ? -12.206 -16.887 -17.034 1.00 98.19 186 VAL A O 1
ATOM 1465 N N . VAL A 1 187 ? -14.284 -16.018 -16.932 1.00 98.56 187 VAL A N 1
ATOM 1466 C CA . VAL A 1 187 ? -14.344 -15.898 -15.473 1.00 98.56 187 VAL A CA 1
ATOM 1467 C C . VAL A 1 187 ? -15.476 -16.783 -14.974 1.00 98.56 187 VAL A C 1
ATOM 1469 O O . VAL A 1 187 ? -16.597 -16.660 -15.457 1.00 98.56 187 VAL A O 1
ATOM 1472 N N . GLU A 1 188 ? -15.182 -17.661 -14.025 1.00 97.38 188 GLU A N 1
ATOM 1473 C CA . GLU A 1 188 ? -16.158 -18.550 -13.387 1.00 97.38 188 GLU A CA 1
ATOM 1474 C C . GLU A 1 188 ? -16.175 -18.291 -11.876 1.00 97.38 188 GLU A C 1
ATOM 1476 O O . GLU A 1 188 ? -15.116 -18.075 -11.283 1.00 97.38 188 GLU A O 1
ATOM 1481 N N . ASP A 1 189 ? -17.359 -18.315 -11.260 1.00 98.19 189 ASP A N 1
ATOM 1482 C CA . ASP A 1 189 ? -17.497 -18.469 -9.808 1.00 98.19 189 ASP A CA 1
ATOM 1483 C C . ASP A 1 189 ? -17.541 -19.962 -9.486 1.00 98.19 189 ASP A C 1
ATOM 1485 O O . ASP A 1 189 ? -18.354 -20.689 -10.054 1.00 98.19 189 ASP A O 1
ATOM 1489 N N . THR A 1 190 ? -16.638 -20.430 -8.627 1.00 97.81 190 THR A N 1
ATOM 1490 C CA . THR A 1 190 ? -16.435 -21.860 -8.375 1.00 97.81 190 THR A CA 1
ATOM 1491 C C . THR A 1 190 ? -16.836 -22.259 -6.957 1.00 97.81 190 THR A C 1
ATOM 1493 O O . THR A 1 190 ? -16.568 -21.539 -5.993 1.00 97.81 190 THR A O 1
ATOM 1496 N N . ASP A 1 191 ? -17.428 -23.447 -6.831 1.00 97.19 191 ASP A N 1
ATOM 1497 C CA . ASP A 1 191 ? -17.692 -24.128 -5.552 1.00 97.19 191 ASP A CA 1
ATOM 1498 C C . ASP A 1 191 ? -16.562 -25.087 -5.145 1.00 97.19 191 ASP A C 1
ATOM 1500 O O . ASP A 1 191 ? -16.575 -25.661 -4.055 1.00 97.19 191 ASP A O 1
ATOM 1504 N N . ASP A 1 192 ? -15.561 -25.243 -6.010 1.00 97.69 192 ASP A N 1
ATOM 1505 C CA . ASP A 1 192 ? -14.377 -26.057 -5.756 1.00 97.69 192 ASP A CA 1
ATOM 1506 C C . ASP A 1 192 ? -13.458 -25.403 -4.700 1.00 97.69 192 ASP A C 1
ATOM 1508 O O . ASP A 1 192 ? -12.939 -24.305 -4.947 1.00 97.69 192 ASP A O 1
ATOM 1512 N N . PRO A 1 193 ? -13.213 -26.058 -3.547 1.00 95.81 193 PRO A N 1
ATOM 1513 C CA . PRO A 1 193 ? -12.376 -25.519 -2.477 1.00 95.81 193 PRO A CA 1
ATOM 1514 C C . PRO A 1 193 ? -10.904 -25.323 -2.859 1.00 95.81 193 PRO A C 1
ATOM 1516 O O . PRO A 1 193 ? -10.225 -24.521 -2.204 1.00 95.81 193 PRO A O 1
ATOM 1519 N N . ASP A 1 194 ? -10.411 -25.968 -3.920 1.00 97.44 194 ASP A N 1
ATOM 1520 C CA . ASP A 1 194 ? -9.023 -25.822 -4.377 1.00 97.44 194 ASP A CA 1
ATOM 1521 C C . ASP A 1 194 ? -8.695 -24.379 -4.793 1.00 97.44 194 ASP A C 1
ATOM 1523 O O . ASP A 1 194 ? -7.538 -23.954 -4.733 1.00 97.44 194 ASP A O 1
ATOM 1527 N N . VAL A 1 195 ? -9.711 -23.565 -5.106 1.00 98.25 195 VAL A N 1
ATOM 1528 C CA . VAL A 1 195 ? -9.555 -22.132 -5.404 1.00 98.25 195 VAL A CA 1
ATOM 1529 C C . VAL A 1 195 ? -8.832 -21.365 -4.292 1.00 98.25 195 VAL A C 1
ATOM 1531 O O . VAL A 1 195 ? -8.103 -20.407 -4.566 1.00 98.25 195 VAL A O 1
ATOM 1534 N N . ALA A 1 196 ? -8.978 -21.787 -3.031 1.00 97.31 196 ALA A N 1
ATOM 1535 C CA . ALA A 1 196 ? -8.280 -21.179 -1.903 1.00 97.31 196 ALA A CA 1
ATOM 1536 C C . ALA A 1 196 ? -6.764 -21.426 -1.963 1.00 97.31 196 ALA A C 1
ATOM 1538 O O . ALA A 1 196 ? -5.972 -20.524 -1.660 1.00 97.31 196 ALA A O 1
ATOM 1539 N N . ASP A 1 197 ? -6.360 -22.628 -2.373 1.00 96.50 197 ASP A N 1
ATOM 1540 C CA . ASP A 1 197 ? -4.961 -23.015 -2.523 1.00 96.50 197 ASP A CA 1
ATOM 1541 C C . ASP A 1 197 ? -4.330 -22.415 -3.770 1.00 96.50 197 ASP A C 1
ATOM 1543 O O . ASP A 1 197 ? -3.228 -21.869 -3.689 1.00 96.50 197 ASP A O 1
ATOM 1547 N N . GLU A 1 198 ? -5.056 -22.411 -4.884 1.00 98.00 198 GLU A N 1
ATOM 1548 C CA . GLU A 1 198 ? -4.644 -21.746 -6.120 1.00 98.00 198 GLU A CA 1
ATOM 1549 C C . GLU A 1 198 ? -4.416 -20.247 -5.906 1.00 98.00 198 GLU A C 1
ATOM 1551 O O . GLU A 1 198 ? -3.388 -19.694 -6.314 1.00 98.00 198 GLU A O 1
ATOM 1556 N N . TYR A 1 199 ? -5.346 -19.582 -5.209 1.00 98.00 199 TYR A N 1
ATOM 1557 C CA . TYR A 1 199 ? -5.167 -18.202 -4.775 1.00 98.00 199 TYR A CA 1
ATOM 1558 C C . TYR A 1 199 ? -3.891 -18.057 -3.942 1.00 98.00 199 TYR A C 1
ATOM 1560 O O . TYR A 1 199 ? -3.089 -17.152 -4.199 1.00 98.00 199 TYR A O 1
ATOM 1568 N N . TYR A 1 200 ? -3.698 -18.915 -2.934 1.00 96.31 200 TYR A N 1
ATOM 1569 C CA . TYR A 1 200 ? -2.570 -18.781 -2.020 1.00 96.31 200 TYR A CA 1
ATOM 1570 C C . TYR A 1 200 ? -1.234 -19.015 -2.726 1.00 96.31 200 TYR A C 1
ATOM 1572 O O . TYR A 1 200 ? -0.270 -18.314 -2.424 1.00 96.31 200 TYR A O 1
ATOM 1580 N N . ASP A 1 201 ? -1.175 -19.914 -3.705 1.00 95.50 201 ASP A N 1
ATOM 1581 C CA . ASP A 1 201 ? 0.006 -20.137 -4.541 1.00 95.50 201 ASP A CA 1
ATOM 1582 C C . ASP A 1 201 ? 0.350 -18.892 -5.364 1.00 95.50 201 ASP A C 1
ATOM 1584 O O . ASP A 1 201 ? 1.483 -18.401 -5.317 1.00 95.50 201 ASP A O 1
ATOM 1588 N N . PHE A 1 202 ? -0.636 -18.293 -6.038 1.00 96.12 202 PHE A N 1
ATOM 1589 C CA . PHE A 1 202 ? -0.417 -17.056 -6.797 1.00 96.12 202 PHE A CA 1
ATOM 1590 C C . PHE A 1 202 ? -0.036 -15.892 -5.878 1.00 96.12 202 PHE A C 1
ATOM 1592 O O . PHE A 1 202 ? 0.800 -15.050 -6.225 1.00 96.12 202 PHE A O 1
ATOM 1599 N N . TYR A 1 203 ? -0.634 -15.836 -4.689 1.00 92.94 203 TYR A N 1
ATOM 1600 C CA . TYR A 1 203 ? -0.344 -14.825 -3.684 1.00 92.94 203 TYR A CA 1
ATOM 1601 C C . TYR A 1 203 ? 1.059 -14.991 -3.091 1.00 92.94 203 TYR A C 1
ATOM 1603 O O . TYR A 1 203 ? 1.772 -13.999 -2.918 1.00 92.94 203 TYR A O 1
ATOM 1611 N N . LEU A 1 204 ? 1.497 -16.224 -2.830 1.00 89.44 204 LEU A N 1
ATOM 1612 C CA . LEU A 1 204 ? 2.855 -16.543 -2.395 1.00 89.44 204 LEU A CA 1
ATOM 1613 C C . LEU A 1 204 ? 3.877 -16.067 -3.422 1.00 89.44 204 LEU A C 1
ATOM 1615 O O . LEU A 1 204 ? 4.840 -15.397 -3.049 1.00 89.44 204 LEU A O 1
ATOM 1619 N N . ASP A 1 205 ? 3.652 -16.343 -4.703 1.00 88.06 205 ASP A N 1
ATOM 1620 C CA . ASP A 1 205 ? 4.544 -15.902 -5.776 1.00 88.06 205 ASP A CA 1
ATOM 1621 C C . ASP A 1 205 ? 4.545 -14.376 -5.937 1.00 88.06 205 ASP A C 1
ATOM 1623 O O . ASP A 1 205 ? 5.596 -13.760 -6.142 1.00 88.06 205 ASP A O 1
ATOM 1627 N N . LEU A 1 206 ? 3.395 -13.717 -5.770 1.00 86.19 206 LEU A N 1
ATOM 1628 C CA . LEU A 1 206 ? 3.309 -12.257 -5.685 1.00 86.19 206 LEU A CA 1
ATOM 1629 C C . LEU A 1 206 ? 4.113 -11.696 -4.497 1.00 86.19 206 LEU A C 1
ATOM 1631 O O . LEU A 1 206 ? 4.826 -10.703 -4.658 1.00 86.19 206 LEU A O 1
ATOM 1635 N N . MET A 1 207 ? 4.004 -12.301 -3.312 1.00 80.19 207 MET A N 1
ATOM 1636 C CA . MET A 1 207 ? 4.721 -11.859 -2.111 1.00 80.19 207 MET A CA 1
ATOM 1637 C C . MET A 1 207 ? 6.228 -12.088 -2.237 1.00 80.19 207 MET A C 1
ATOM 1639 O O . MET A 1 207 ? 6.998 -11.166 -1.963 1.00 80.19 207 MET A O 1
ATOM 1643 N N . ARG A 1 208 ? 6.649 -13.256 -2.743 1.00 79.88 208 ARG A N 1
ATOM 1644 C CA . ARG A 1 208 ? 8.055 -13.585 -3.031 1.00 79.88 208 ARG A CA 1
ATOM 1645 C C . ARG A 1 208 ? 8.693 -12.550 -3.951 1.00 79.88 208 ARG A C 1
ATOM 1647 O O . ARG A 1 208 ? 9.750 -12.027 -3.608 1.00 79.88 208 ARG A O 1
ATOM 1654 N N . ARG A 1 209 ? 8.027 -12.194 -5.058 1.00 78.62 209 ARG A N 1
ATOM 1655 C CA . ARG A 1 209 ? 8.493 -11.144 -5.984 1.00 78.62 209 ARG A CA 1
ATOM 1656 C C . ARG A 1 209 ? 8.634 -9.794 -5.290 1.00 78.62 209 ARG A C 1
ATOM 1658 O O . ARG A 1 209 ? 9.676 -9.164 -5.368 1.00 78.62 209 ARG A O 1
ATOM 1665 N N . LYS A 1 210 ? 7.645 -9.402 -4.481 1.00 70.81 210 LYS A N 1
ATOM 1666 C CA . LYS A 1 210 ? 7.704 -8.165 -3.680 1.00 70.81 210 LYS A CA 1
ATOM 1667 C C . LYS A 1 210 ? 8.745 -8.194 -2.548 1.00 70.81 210 LYS A C 1
ATOM 1669 O O . LYS A 1 210 ? 8.860 -7.203 -1.827 1.00 70.81 210 LYS A O 1
ATOM 1674 N N . GLY A 1 211 ? 9.467 -9.302 -2.349 1.00 69.56 211 GLY A N 1
ATOM 1675 C CA . GLY A 1 211 ? 10.408 -9.480 -1.243 1.00 69.56 211 GLY A CA 1
ATOM 1676 C C . GLY A 1 211 ? 9.724 -9.527 0.126 1.00 69.56 211 GLY A C 1
ATOM 1677 O O . GLY A 1 211 ? 10.340 -9.181 1.133 1.00 69.56 211 GLY A O 1
ATOM 1678 N N . ARG A 1 212 ? 8.445 -9.914 0.161 1.00 71.12 212 ARG A N 1
ATOM 1679 C CA . ARG A 1 212 ? 7.603 -9.938 1.360 1.00 71.12 212 ARG A CA 1
ATOM 1680 C C . ARG A 1 212 ? 7.184 -11.359 1.708 1.00 71.12 212 ARG A C 1
ATOM 1682 O O . ARG A 1 212 ? 7.175 -12.248 0.859 1.00 71.12 212 ARG A O 1
ATOM 1689 N N . ARG A 1 213 ? 6.809 -11.575 2.967 1.00 68.56 213 ARG A N 1
ATOM 1690 C CA . ARG A 1 213 ? 6.090 -12.785 3.381 1.00 68.56 213 ARG A CA 1
ATOM 1691 C C . ARG A 1 213 ? 4.590 -12.482 3.459 1.00 68.56 213 ARG A C 1
ATOM 1693 O O . ARG A 1 213 ? 4.240 -11.369 3.860 1.00 68.56 213 ARG A O 1
ATOM 1700 N N . PRO A 1 214 ? 3.717 -13.440 3.104 1.00 76.44 214 PRO A N 1
ATOM 1701 C CA . PRO A 1 214 ? 2.297 -13.348 3.417 1.00 76.44 214 PRO A CA 1
ATOM 1702 C C . PRO A 1 214 ? 2.070 -13.036 4.903 1.00 76.44 214 PRO A C 1
ATOM 1704 O O . PRO A 1 214 ? 2.731 -13.640 5.750 1.00 76.44 214 PRO A O 1
ATOM 1707 N N . PRO A 1 215 ? 1.130 -12.139 5.243 1.00 73.19 215 PRO A N 1
ATOM 1708 C CA . PRO A 1 215 ? 0.788 -11.836 6.632 1.00 73.19 215 PRO A CA 1
ATOM 1709 C C . PRO A 1 215 ? -0.129 -12.895 7.277 1.00 73.19 215 PRO A C 1
ATOM 1711 O O . PRO A 1 215 ? -0.577 -12.705 8.406 1.00 73.19 215 PRO A O 1
ATOM 1714 N N . PHE A 1 216 ? -0.439 -13.983 6.567 1.00 82.06 216 PHE A N 1
ATOM 1715 C CA . PHE A 1 216 ? -1.294 -15.084 7.012 1.00 82.06 216 PHE A CA 1
ATOM 1716 C C . PHE A 1 216 ? -0.893 -16.411 6.341 1.00 82.06 216 PHE A C 1
ATOM 1718 O O . PHE A 1 216 ? -0.221 -16.413 5.301 1.00 82.06 216 PHE A O 1
ATOM 1725 N N . SER A 1 217 ? -1.283 -17.538 6.945 1.00 85.56 217 SER A N 1
ATOM 1726 C CA . SER A 1 217 ? -1.010 -18.886 6.427 1.00 85.56 217 SER A CA 1
ATOM 1727 C C . SER A 1 217 ? -1.978 -19.278 5.305 1.00 85.56 217 SER A C 1
ATOM 1729 O O . SER A 1 217 ? -2.969 -18.594 5.052 1.00 85.56 217 SER A O 1
ATOM 1731 N N . ARG A 1 218 ? -1.693 -20.407 4.648 1.00 91.62 218 ARG A N 1
ATOM 1732 C CA . ARG A 1 218 ? -2.569 -21.037 3.645 1.00 91.62 218 ARG A CA 1
ATOM 1733 C C . ARG A 1 218 ? -3.951 -21.385 4.208 1.00 91.62 218 ARG A C 1
ATOM 1735 O O . ARG A 1 218 ? -4.934 -21.365 3.480 1.00 91.62 218 ARG A O 1
ATOM 1742 N N . ASP A 1 219 ? -4.040 -21.626 5.513 1.00 87.62 219 ASP A N 1
ATOM 1743 C CA . ASP A 1 219 ? -5.305 -21.961 6.169 1.00 87.62 219 ASP A CA 1
ATOM 1744 C C . ASP A 1 219 ? -6.285 -20.788 6.171 1.00 87.62 219 ASP A C 1
ATOM 1746 O O . ASP A 1 219 ? -7.488 -21.000 6.157 1.00 87.62 219 ASP A O 1
ATOM 1750 N N . THR A 1 220 ? -5.806 -19.541 6.148 1.00 90.88 220 THR A N 1
ATOM 1751 C CA . THR A 1 220 ? -6.684 -18.364 6.167 1.00 90.88 220 THR A CA 1
ATOM 1752 C C . THR A 1 220 ? -7.629 -18.299 4.958 1.00 90.88 220 THR A C 1
ATOM 1754 O O . THR A 1 220 ? -8.833 -18.237 5.190 1.00 90.88 220 THR A O 1
ATOM 1757 N N . PRO A 1 221 ? -7.172 -18.346 3.689 1.00 95.12 221 PRO A N 1
ATOM 1758 C CA . PRO A 1 221 ? -8.094 -18.407 2.553 1.00 95.12 221 PRO A CA 1
ATOM 1759 C C . PRO A 1 221 ? -8.918 -19.705 2.501 1.00 95.12 221 PRO A C 1
ATOM 1761 O O . PRO A 1 221 ? -10.058 -19.654 2.051 1.00 95.12 221 PRO A O 1
ATOM 1764 N N . ARG A 1 222 ? -8.403 -20.843 2.999 1.00 95.56 222 ARG A N 1
ATOM 1765 C CA . ARG A 1 222 ? -9.183 -22.094 3.099 1.00 95.56 222 ARG A CA 1
ATOM 1766 C C . ARG A 1 222 ? -10.366 -21.951 4.056 1.00 95.56 222 ARG A C 1
ATOM 1768 O O . ARG A 1 222 ? -11.479 -22.317 3.702 1.00 95.56 222 ARG A O 1
ATOM 1775 N N . LEU A 1 223 ? -10.131 -21.371 5.234 1.00 93.06 223 LEU A N 1
ATOM 1776 C CA . LEU A 1 223 ? -11.176 -21.053 6.207 1.00 93.06 223 LEU A CA 1
ATOM 1777 C C . LEU A 1 223 ? -12.147 -20.011 5.640 1.00 93.06 223 LEU A C 1
ATOM 1779 O O . LEU A 1 223 ? -13.352 -20.161 5.789 1.00 93.06 223 LEU A O 1
ATOM 1783 N N . LEU A 1 224 ? -11.652 -18.980 4.948 1.00 96.69 224 LEU A N 1
ATOM 1784 C CA . LEU A 1 224 ? -12.525 -17.990 4.309 1.00 96.69 224 LEU A CA 1
ATOM 1785 C C . LEU A 1 224 ? -13.498 -18.682 3.348 1.00 96.69 224 LEU A C 1
ATOM 1787 O O . LEU A 1 224 ? -14.702 -18.454 3.423 1.00 96.69 224 LEU A O 1
ATOM 1791 N N . PHE A 1 225 ? -12.979 -19.563 2.492 1.00 97.75 225 PHE A N 1
ATOM 1792 C CA . PHE A 1 225 ? -13.795 -20.336 1.567 1.00 97.75 225 PHE A CA 1
ATOM 1793 C C . PHE A 1 225 ? -14.784 -21.249 2.303 1.00 97.75 225 PHE A C 1
ATOM 1795 O O . PHE A 1 225 ? -15.982 -21.197 2.034 1.00 97.75 225 PHE A O 1
ATOM 1802 N N . SER A 1 226 ? -14.314 -22.045 3.270 1.00 93.56 226 SER A N 1
ATOM 1803 C CA . SER A 1 226 ? -15.145 -23.047 3.946 1.00 93.56 226 SER A CA 1
ATOM 1804 C C . SER A 1 226 ? -16.303 -22.445 4.742 1.00 93.56 226 SER A C 1
ATOM 1806 O O . SER A 1 226 ? -17.377 -23.046 4.776 1.00 93.56 226 SER A O 1
ATOM 1808 N N . TYR A 1 227 ? -16.092 -21.286 5.373 1.00 93.31 227 TYR A N 1
ATOM 1809 C CA . TYR A 1 227 ? -17.126 -20.585 6.134 1.00 93.31 227 TYR A CA 1
ATOM 1810 C C . TYR A 1 227 ? -18.083 -19.816 5.221 1.00 93.31 227 TYR A C 1
ATOM 1812 O O . TYR A 1 227 ? -19.296 -19.955 5.352 1.00 93.31 227 TYR A O 1
ATOM 1820 N N . LEU A 1 228 ? -17.560 -19.006 4.295 1.00 97.69 228 LEU A N 1
ATOM 1821 C CA . LEU A 1 228 ? -18.398 -18.052 3.569 1.00 97.69 228 LEU A CA 1
ATOM 1822 C C . LEU A 1 228 ? -19.046 -18.645 2.319 1.00 97.69 228 LEU A C 1
ATOM 1824 O O . LEU A 1 228 ? -20.165 -18.251 2.004 1.00 97.69 228 LEU A O 1
ATOM 1828 N N . LYS A 1 229 ? -18.395 -19.574 1.602 1.00 95.88 229 LYS A N 1
ATOM 1829 C CA . LYS A 1 229 ? -18.962 -20.106 0.350 1.00 95.88 229 LYS A CA 1
ATOM 1830 C C . LYS A 1 229 ? -20.244 -20.896 0.612 1.00 95.88 229 LYS A C 1
ATOM 1832 O O . LYS A 1 229 ? -21.248 -20.662 -0.048 1.00 95.88 229 LYS A O 1
ATOM 1837 N N . LYS A 1 230 ? -20.250 -21.750 1.644 1.00 89.94 230 LYS A N 1
ATOM 1838 C CA . LYS A 1 230 ? -21.441 -22.521 2.059 1.00 89.94 230 LYS A CA 1
ATOM 1839 C C . LYS A 1 230 ? -22.606 -21.642 2.518 1.00 89.94 230 LYS A C 1
ATOM 1841 O O . LYS A 1 230 ? -23.752 -22.063 2.431 1.00 89.94 230 LYS A O 1
ATOM 1846 N N . ALA A 1 231 ? -22.305 -20.448 3.022 1.00 93.31 231 ALA A N 1
ATOM 1847 C CA . ALA A 1 231 ? -23.292 -19.469 3.459 1.00 93.31 231 ALA A CA 1
ATOM 1848 C C . ALA A 1 231 ? -23.708 -18.491 2.342 1.00 93.31 231 ALA A C 1
ATOM 1850 O O . ALA A 1 231 ? -24.352 -17.489 2.646 1.00 93.31 231 ALA A O 1
ATOM 1851 N N . ASP A 1 232 ? -23.287 -18.736 1.092 1.00 96.25 232 ASP A N 1
ATOM 1852 C CA . ASP A 1 232 ? -23.449 -17.836 -0.060 1.00 96.25 232 ASP A CA 1
ATOM 1853 C C . ASP A 1 232 ? -23.052 -16.387 0.268 1.00 96.25 232 ASP A C 1
ATOM 1855 O O . ASP A 1 232 ? -23.789 -15.434 0.043 1.00 96.25 232 ASP A O 1
ATOM 1859 N N . CYS A 1 233 ? -21.884 -16.231 0.893 1.00 98.06 233 CYS A N 1
ATOM 1860 C CA . CYS A 1 233 ? -21.302 -14.945 1.281 1.00 98.06 233 CYS A CA 1
ATOM 1861 C C . CYS A 1 233 ? -19.921 -14.731 0.637 1.00 98.06 233 CYS A C 1
ATOM 1863 O O . CYS A 1 233 ? -19.105 -13.965 1.155 1.00 98.06 233 CYS A O 1
ATOM 1865 N N . LEU A 1 234 ? -19.602 -15.448 -0.447 1.00 98.56 234 LEU A N 1
ATOM 1866 C CA . LEU A 1 234 ? -18.318 -15.369 -1.146 1.00 98.56 234 LEU A CA 1
ATOM 1867 C C . LEU A 1 234 ? -18.473 -15.673 -2.638 1.00 98.56 234 LEU A C 1
ATOM 1869 O O . LEU A 1 234 ? -18.806 -16.797 -3.011 1.00 98.56 234 LEU A O 1
ATOM 1873 N N . PHE A 1 235 ? -18.073 -14.718 -3.478 1.00 98.69 235 PHE A N 1
ATOM 1874 C CA . PHE A 1 235 ? -17.697 -15.019 -4.856 1.00 98.69 235 PHE A CA 1
ATOM 1875 C C . PHE A 1 235 ? -16.231 -15.459 -4.884 1.00 98.69 235 PHE A C 1
ATOM 1877 O O . PHE A 1 235 ? -15.337 -14.711 -4.464 1.00 98.69 235 PHE A O 1
ATOM 1884 N N . ALA A 1 236 ? -15.977 -16.669 -5.372 1.00 98.62 236 ALA A N 1
ATOM 1885 C CA . ALA A 1 236 ? -14.647 -17.241 -5.512 1.00 98.62 236 ALA A CA 1
ATOM 1886 C C . ALA A 1 236 ? -14.356 -17.406 -7.002 1.00 98.62 236 ALA A C 1
ATOM 1888 O O . ALA A 1 236 ? -14.743 -18.383 -7.633 1.00 98.62 236 ALA A O 1
ATOM 1889 N N . LEU A 1 237 ? -13.706 -16.401 -7.580 1.00 98.81 237 LEU A N 1
ATOM 1890 C CA . LEU A 1 237 ? -13.640 -16.248 -9.024 1.00 98.81 237 LEU A CA 1
ATOM 1891 C C . LEU A 1 237 ? -12.301 -16.729 -9.584 1.00 98.81 237 LEU A C 1
ATOM 1893 O O . LEU A 1 237 ? -11.247 -16.243 -9.166 1.00 98.81 237 LEU A O 1
ATOM 1897 N N . ARG A 1 238 ? -12.344 -17.617 -10.580 1.00 98.62 238 ARG A N 1
ATOM 1898 C CA . ARG A 1 238 ? -11.194 -18.064 -11.383 1.00 98.62 238 ARG A CA 1
ATOM 1899 C C . ARG A 1 238 ? -11.230 -17.393 -12.752 1.00 98.62 238 ARG A C 1
ATOM 1901 O O . ARG A 1 238 ? -12.279 -17.332 -13.380 1.00 98.62 238 ARG A O 1
ATOM 1908 N N . VAL A 1 239 ? -10.081 -16.935 -13.246 1.00 98.69 239 VAL A N 1
ATOM 1909 C CA . VAL A 1 239 ? -9.921 -16.474 -14.636 1.00 98.69 239 VAL A CA 1
ATOM 1910 C C . VAL A 1 239 ? -9.089 -17.481 -15.405 1.00 98.69 239 VAL A C 1
ATOM 1912 O O . VAL A 1 239 ? -7.921 -17.687 -15.065 1.00 98.69 239 VAL A O 1
ATOM 1915 N N . LYS A 1 240 ? -9.655 -18.060 -16.459 1.00 98.31 240 LYS A N 1
ATOM 1916 C CA . LYS A 1 240 ? -8.988 -19.013 -17.351 1.00 98.31 240 LYS A CA 1
ATOM 1917 C C . LYS A 1 240 ? -8.844 -18.426 -18.754 1.00 98.31 240 LYS A C 1
ATOM 1919 O O . LYS A 1 240 ? -9.628 -17.566 -19.152 1.00 98.31 240 LYS A O 1
ATOM 1924 N N . ASP A 1 241 ? -7.826 -18.855 -19.490 1.00 96.50 241 ASP A N 1
ATOM 1925 C CA . ASP A 1 241 ? -7.751 -18.595 -20.932 1.00 96.50 241 ASP A CA 1
ATOM 1926 C C . ASP A 1 241 ? -8.521 -19.642 -21.748 1.00 96.50 241 ASP A C 1
ATOM 1928 O O . ASP A 1 241 ? -9.040 -20.615 -21.201 1.00 96.50 241 ASP A O 1
ATOM 1932 N N . ALA A 1 242 ? -8.566 -19.459 -23.071 1.00 91.88 242 ALA A N 1
ATOM 1933 C CA . ALA A 1 242 ? -9.236 -20.378 -23.992 1.00 91.88 242 ALA A CA 1
ATOM 1934 C C . ALA A 1 242 ? -8.675 -21.816 -23.965 1.00 91.88 242 ALA A C 1
ATOM 1936 O O . ALA A 1 242 ? -9.357 -22.746 -24.383 1.00 91.88 242 ALA A O 1
ATOM 1937 N N . ALA A 1 243 ? -7.450 -22.014 -23.462 1.00 93.62 243 ALA A N 1
ATOM 1938 C CA . ALA A 1 243 ? -6.842 -23.331 -23.275 1.00 93.62 243 ALA A CA 1
ATOM 1939 C C . ALA A 1 243 ? -7.124 -23.922 -21.877 1.00 93.62 243 ALA A C 1
ATOM 1941 O O . ALA A 1 243 ? -6.546 -24.944 -21.511 1.00 93.62 243 ALA A O 1
ATOM 1942 N N . GLY A 1 244 ? -7.969 -23.272 -21.069 1.00 94.25 244 GLY A N 1
ATOM 1943 C CA . GLY A 1 244 ? -8.323 -23.695 -19.714 1.00 94.25 244 GLY A CA 1
ATOM 1944 C C . GLY A 1 244 ? -7.261 -23.388 -18.655 1.00 94.25 244 GLY A C 1
ATOM 1945 O O . GLY A 1 244 ? -7.411 -23.798 -17.503 1.00 94.25 244 GLY A O 1
ATOM 1946 N N . ARG A 1 245 ? -6.186 -22.662 -18.989 1.00 96.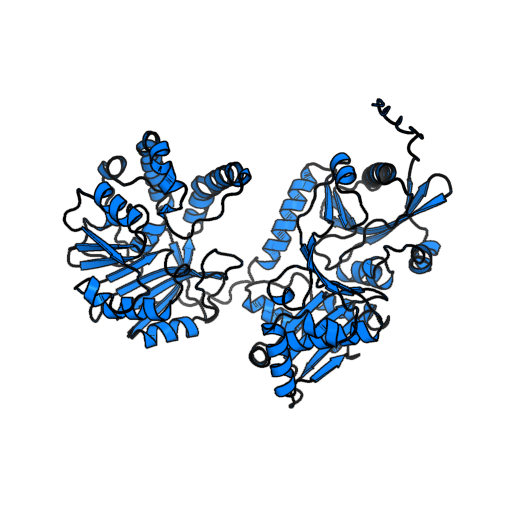12 245 ARG A N 1
ATOM 1947 C CA . ARG A 1 245 ? -5.109 -22.370 -18.032 1.00 96.12 245 ARG A CA 1
ATOM 1948 C C . ARG A 1 245 ? -5.550 -21.288 -17.057 1.00 96.12 245 ARG A C 1
ATOM 1950 O O . ARG A 1 245 ? -5.929 -20.194 -17.466 1.00 96.12 245 ARG A O 1
ATOM 1957 N N . LEU A 1 246 ? -5.419 -21.564 -15.761 1.00 98.12 246 LEU A N 1
ATOM 1958 C CA . LEU A 1 246 ? -5.752 -20.619 -14.698 1.00 98.12 246 LEU A CA 1
ATOM 1959 C C . LEU A 1 246 ? -4.741 -19.463 -14.623 1.00 98.12 246 LEU A C 1
ATOM 1961 O O . LEU A 1 246 ? -3.550 -19.668 -14.361 1.00 98.12 246 LEU A O 1
ATOM 1965 N N . LEU A 1 247 ? -5.228 -18.238 -14.811 1.00 98.00 247 LEU A N 1
ATOM 1966 C CA . LEU A 1 247 ? -4.437 -17.009 -14.868 1.00 98.00 247 LEU A CA 1
ATOM 1967 C C . LEU A 1 247 ? -4.579 -16.128 -13.629 1.00 98.00 247 LEU A C 1
ATOM 1969 O O . LEU A 1 247 ? -3.612 -15.459 -13.261 1.00 98.00 247 LEU A O 1
ATOM 1973 N N . ALA A 1 248 ? -5.756 -16.075 -13.012 1.00 98.44 248 ALA A N 1
ATOM 1974 C CA . ALA A 1 248 ? -6.003 -15.253 -11.832 1.00 98.44 248 ALA A CA 1
ATOM 1975 C C . ALA A 1 248 ? -7.092 -15.849 -10.947 1.00 98.44 248 ALA A C 1
ATOM 1977 O O . ALA A 1 248 ? -7.965 -16.561 -11.434 1.00 98.44 248 ALA A O 1
ATOM 1978 N N . VAL A 1 249 ? -7.032 -15.520 -9.660 1.00 98.69 249 VAL A N 1
ATOM 1979 C CA . VAL A 1 249 ? -8.054 -15.852 -8.671 1.00 98.69 249 VAL A CA 1
ATOM 1980 C C . VAL A 1 249 ? -8.375 -14.607 -7.850 1.00 98.69 249 VAL A C 1
ATOM 1982 O O . VAL A 1 249 ? -7.462 -13.872 -7.452 1.00 98.69 249 VAL A O 1
ATOM 1985 N N . GLY A 1 250 ? -9.656 -14.367 -7.584 1.00 98.44 250 GLY A N 1
ATOM 1986 C CA . GLY A 1 250 ? -10.132 -13.320 -6.681 1.00 98.44 250 GLY A CA 1
ATOM 1987 C C . GLY A 1 250 ? -11.176 -13.848 -5.710 1.00 98.44 250 GLY A C 1
ATOM 1988 O O . GLY A 1 250 ? -12.049 -14.619 -6.092 1.00 98.44 250 GLY A O 1
ATOM 1989 N N . LEU A 1 251 ? -11.082 -13.414 -4.456 1.00 98.62 251 LEU A N 1
ATOM 1990 C CA . LEU A 1 251 ? -12.000 -13.782 -3.384 1.00 98.62 251 LEU A CA 1
ATOM 1991 C C . LEU A 1 251 ? -12.738 -12.520 -2.930 1.00 98.62 251 LEU A C 1
ATOM 1993 O O . LEU A 1 251 ? -12.110 -11.572 -2.440 1.00 98.62 251 LEU A O 1
ATOM 1997 N N . PHE A 1 252 ? -14.059 -12.510 -3.111 1.00 98.62 252 PHE A N 1
ATOM 1998 C CA . PHE A 1 252 ? -14.917 -11.358 -2.848 1.00 98.62 252 PHE A CA 1
ATOM 1999 C C . PHE A 1 252 ? -16.043 -11.723 -1.873 1.00 98.62 252 PHE A C 1
ATOM 2001 O O . PHE A 1 252 ? -17.126 -12.129 -2.302 1.00 98.62 252 PHE A O 1
ATOM 2008 N N . PRO A 1 253 ? -15.793 -11.625 -0.555 1.00 98.62 253 PRO A N 1
ATOM 2009 C CA . PRO A 1 253 ? -16.841 -11.743 0.444 1.00 98.62 253 PRO A CA 1
ATOM 2010 C C . PRO A 1 253 ? -17.972 -10.752 0.186 1.00 98.62 253 PRO A C 1
ATOM 2012 O O . PRO A 1 253 ? -17.718 -9.632 -0.267 1.00 98.62 253 PRO A O 1
ATOM 2015 N N . HIS A 1 254 ? -19.199 -11.138 0.502 1.00 98.19 254 HIS A N 1
ATOM 2016 C CA . HIS A 1 254 ? -20.357 -10.275 0.328 1.00 98.19 254 HIS A CA 1
ATOM 2017 C C . HIS A 1 254 ? -21.476 -10.583 1.329 1.00 98.19 254 HIS A C 1
ATOM 2019 O O . HIS A 1 254 ? -21.497 -11.642 1.955 1.00 98.19 254 HIS A O 1
ATOM 2025 N N . ASP A 1 255 ? -22.403 -9.643 1.472 1.00 95.88 255 ASP A N 1
ATOM 2026 C CA . ASP A 1 255 ? -23.704 -9.829 2.116 1.00 95.88 255 ASP A CA 1
ATOM 2027 C C . ASP A 1 255 ? -24.832 -9.447 1.133 1.00 95.88 255 ASP A C 1
ATOM 2029 O O . ASP A 1 255 ? -24.668 -9.594 -0.080 1.00 95.88 255 ASP A O 1
ATOM 2033 N N . ASP A 1 256 ? -25.982 -9.005 1.643 1.00 93.12 256 ASP A N 1
ATOM 2034 C CA . ASP A 1 256 ? -27.156 -8.572 0.880 1.00 93.12 256 ASP A CA 1
ATOM 2035 C C . ASP A 1 256 ? -27.030 -7.157 0.277 1.00 93.12 256 ASP A C 1
ATOM 2037 O O . ASP A 1 256 ? -27.879 -6.736 -0.508 1.00 93.12 256 ASP A O 1
ATOM 2041 N N . ARG A 1 257 ? -25.985 -6.397 0.623 1.00 93.44 257 ARG A N 1
ATOM 2042 C CA . ARG A 1 257 ? -25.817 -4.975 0.255 1.00 93.44 257 ARG A CA 1
ATOM 2043 C C . ARG A 1 257 ? -24.444 -4.682 -0.353 1.00 93.44 257 ARG A C 1
ATOM 2045 O O . ARG A 1 257 ? -24.336 -3.971 -1.360 1.00 93.44 257 ARG A O 1
ATOM 2052 N N . ALA A 1 258 ? -23.438 -5.173 0.362 1.00 96.75 258 ALA A N 1
ATOM 2053 C CA . ALA A 1 258 ? -21.989 -5.118 0.277 1.00 96.75 258 ALA A CA 1
ATOM 2054 C C . ALA A 1 258 ? -21.294 -6.213 -0.540 1.00 96.75 258 ALA A C 1
ATOM 2056 O O . ALA A 1 258 ? -21.413 -7.371 -0.160 1.00 96.75 258 ALA A O 1
ATOM 2057 N N . MET A 1 259 ? -20.454 -5.896 -1.531 1.00 98.31 259 MET A N 1
ATOM 2058 C CA . MET A 1 259 ? -19.330 -6.775 -1.908 1.00 98.31 259 MET A CA 1
ATOM 2059 C C . MET A 1 259 ? -18.005 -6.173 -1.425 1.00 98.31 259 MET A C 1
ATOM 2061 O O . MET A 1 259 ? -17.815 -4.956 -1.475 1.00 98.31 259 MET A O 1
ATOM 2065 N N . TYR A 1 260 ? -17.054 -7.015 -1.017 1.00 98.25 260 TYR A N 1
ATOM 2066 C CA . TYR A 1 260 ? -15.760 -6.604 -0.474 1.00 98.25 260 TYR A CA 1
ATOM 2067 C C . TYR A 1 260 ? -14.605 -7.266 -1.216 1.00 98.25 260 TYR A C 1
ATOM 2069 O O . TYR A 1 260 ? -14.598 -8.472 -1.437 1.00 98.25 260 TYR A O 1
ATOM 2077 N N . PHE A 1 261 ? -13.572 -6.502 -1.572 1.00 97.62 261 PHE A N 1
ATOM 2078 C CA . PHE A 1 261 ? -12.362 -7.087 -2.154 1.00 97.62 261 PHE A CA 1
ATOM 2079 C C . PHE A 1 261 ? -11.417 -7.587 -1.063 1.00 97.62 261 PHE A C 1
ATOM 2081 O O . PHE A 1 261 ? -10.572 -6.830 -0.583 1.00 97.62 261 PHE A O 1
ATOM 2088 N N . TRP A 1 262 ? -11.535 -8.859 -0.679 1.00 96.00 262 TRP A N 1
ATOM 2089 C CA . TRP A 1 262 ? -10.644 -9.430 0.331 1.00 96.00 262 TRP A CA 1
ATOM 2090 C C . TRP A 1 262 ? -9.222 -9.579 -0.207 1.00 96.00 262 TRP A C 1
ATOM 2092 O O . TRP A 1 262 ? -8.276 -9.042 0.374 1.00 96.00 262 TRP A O 1
ATOM 2102 N N . SER A 1 263 ? -9.061 -10.267 -1.343 1.00 93.88 263 SER A N 1
ATOM 2103 C CA . SER A 1 263 ? -7.778 -10.359 -2.040 1.00 93.88 263 SER A CA 1
ATOM 2104 C C . SER A 1 263 ? -7.918 -10.944 -3.446 1.00 93.88 263 SER A C 1
ATOM 2106 O O . SER A 1 263 ? -8.899 -11.605 -3.774 1.00 93.88 263 SER A O 1
ATOM 2108 N N . GLY A 1 264 ? -6.892 -10.733 -4.267 1.00 95.38 264 GLY A N 1
ATOM 2109 C CA . GLY A 1 264 ? -6.756 -11.354 -5.577 1.00 95.38 264 GLY A CA 1
ATOM 2110 C C . GLY A 1 264 ? -5.292 -11.477 -5.980 1.00 95.38 264 GLY A C 1
ATOM 2111 O O . GLY A 1 264 ? -4.444 -10.672 -5.573 1.00 95.38 264 GLY A O 1
ATOM 2112 N N . ALA A 1 265 ? -4.986 -12.502 -6.766 1.00 95.62 265 ALA A N 1
ATOM 2113 C CA . ALA A 1 265 ? -3.644 -12.780 -7.249 1.00 95.62 265 ALA A CA 1
ATOM 2114 C C . ALA A 1 265 ? -3.684 -13.393 -8.652 1.00 95.62 265 ALA A C 1
ATOM 2116 O O . ALA A 1 265 ? -4.643 -14.059 -9.030 1.00 95.62 265 ALA A O 1
ATOM 2117 N N . SER A 1 266 ? -2.630 -13.162 -9.434 1.00 96.31 266 SER A N 1
ATOM 2118 C CA . SER A 1 266 ? -2.547 -13.622 -10.820 1.00 96.31 266 SER A CA 1
ATOM 2119 C C . SER A 1 266 ? -1.149 -14.080 -11.201 1.00 96.31 266 SER A C 1
ATOM 2121 O O . SER A 1 266 ? -0.144 -13.538 -10.722 1.00 96.31 266 SER A O 1
ATOM 2123 N N . ARG A 1 267 ? -1.092 -15.031 -12.134 1.00 92.94 267 ARG A N 1
ATOM 2124 C CA . ARG A 1 267 ? 0.137 -15.454 -12.798 1.00 92.94 267 ARG A CA 1
ATOM 2125 C C . ARG A 1 267 ? 0.678 -14.333 -13.671 1.00 92.94 267 ARG A C 1
ATOM 2127 O O . ARG A 1 267 ? -0.049 -13.686 -14.424 1.00 92.94 267 ARG A O 1
ATOM 2134 N N . GLU A 1 268 ? 1.992 -14.164 -13.624 1.00 89.25 268 GLU A N 1
ATOM 2135 C CA . GLU A 1 268 ? 2.686 -13.131 -14.389 1.00 89.25 268 GLU A CA 1
ATOM 2136 C C . GLU A 1 268 ? 2.539 -13.297 -15.898 1.00 89.25 268 GLU A C 1
ATOM 2138 O O . GLU A 1 268 ? 2.266 -12.325 -16.598 1.00 89.25 268 GLU A O 1
ATOM 2143 N N . ALA A 1 269 ? 2.625 -14.541 -16.375 1.00 88.12 269 ALA A N 1
ATOM 2144 C CA . ALA A 1 269 ? 2.438 -14.878 -17.782 1.00 88.12 269 ALA A CA 1
ATOM 2145 C C . ALA A 1 269 ? 1.065 -14.432 -18.325 1.00 88.12 269 ALA A C 1
ATOM 2147 O O . ALA A 1 269 ? 0.942 -14.138 -19.509 1.00 88.12 269 ALA A O 1
ATOM 2148 N N . GLY A 1 270 ? 0.047 -14.325 -17.461 1.00 88.06 270 GLY A N 1
ATOM 2149 C CA . GLY A 1 270 ? -1.285 -13.848 -17.832 1.00 88.06 270 GLY A CA 1
ATOM 2150 C C . GLY A 1 270 ? -1.423 -12.323 -17.863 1.00 88.06 270 GLY A C 1
ATOM 2151 O O . GLY A 1 270 ? -2.367 -11.815 -18.458 1.00 88.06 270 GLY A O 1
ATOM 2152 N N . HIS A 1 271 ? -0.507 -11.552 -17.262 1.00 91.75 271 HIS A N 1
ATOM 2153 C CA . HIS A 1 271 ? -0.643 -10.093 -17.133 1.00 91.75 271 HIS A CA 1
ATOM 2154 C C . HIS A 1 271 ? -0.881 -9.338 -18.457 1.00 91.75 271 HIS A C 1
ATOM 2156 O O . HIS A 1 271 ? -1.686 -8.397 -18.440 1.00 91.75 271 HIS A O 1
ATOM 2162 N N . PRO A 1 272 ? -0.256 -9.704 -19.599 1.00 94.94 272 PRO A N 1
ATOM 2163 C CA . PRO A 1 272 ? -0.533 -9.058 -20.883 1.00 94.94 272 PRO A CA 1
ATOM 2164 C C . PRO A 1 272 ? -1.997 -9.167 -21.327 1.00 94.94 272 PRO A C 1
ATOM 2166 O O . PRO A 1 272 ? -2.476 -8.265 -22.020 1.00 94.94 272 PRO A O 1
ATOM 2169 N N . LEU A 1 273 ? -2.709 -10.215 -20.897 1.00 95.75 273 LEU A N 1
ATOM 2170 C CA . LEU A 1 273 ? -4.123 -10.470 -21.198 1.00 95.75 273 LEU A CA 1
ATOM 2171 C C . LEU A 1 273 ? -5.079 -9.732 -20.248 1.00 95.75 273 LEU A C 1
ATOM 2173 O O . LEU A 1 273 ? -6.283 -9.767 -20.438 1.00 95.75 273 LEU A O 1
ATOM 2177 N N . CYS A 1 274 ? -4.545 -9.013 -19.256 1.00 97.31 274 CYS A N 1
ATOM 2178 C CA . CYS A 1 274 ? -5.309 -8.202 -18.302 1.00 97.31 274 CYS A CA 1
ATOM 2179 C C . CYS A 1 274 ? -6.373 -8.966 -17.469 1.00 97.31 274 CYS A C 1
ATOM 2181 O O . CYS A 1 274 ? -7.450 -8.414 -17.238 1.00 97.31 274 CYS A O 1
ATOM 2183 N N . PRO A 1 275 ? -6.086 -10.172 -16.930 1.00 97.81 275 PRO A N 1
ATOM 2184 C CA . PRO A 1 275 ? -7.086 -11.008 -16.257 1.00 97.81 275 PRO A CA 1
ATOM 2185 C C . PRO A 1 275 ? -7.704 -10.336 -15.025 1.00 97.81 275 PRO A C 1
ATOM 2187 O O . PRO A 1 275 ? -8.899 -10.458 -14.803 1.00 97.81 275 PRO A O 1
ATOM 2190 N N . ASN A 1 276 ? -6.926 -9.561 -14.260 1.00 97.75 276 ASN A N 1
ATOM 2191 C CA . ASN A 1 276 ? -7.433 -8.876 -13.064 1.00 97.75 276 ASN A CA 1
ATOM 2192 C C . ASN A 1 276 ? -8.433 -7.759 -13.397 1.00 97.75 276 ASN A C 1
ATOM 2194 O O . ASN A 1 276 ? -9.340 -7.498 -12.622 1.00 97.75 276 ASN A O 1
ATOM 2198 N N . ASP A 1 277 ? -8.269 -7.061 -14.522 1.00 98.06 277 ASP A N 1
ATOM 2199 C CA . ASP A 1 277 ? -9.220 -6.023 -14.930 1.00 98.06 277 ASP A CA 1
ATOM 2200 C C . ASP A 1 277 ? -10.591 -6.647 -15.227 1.00 98.06 277 ASP A C 1
ATOM 2202 O O . ASP A 1 277 ? -11.614 -6.150 -14.765 1.00 98.06 277 ASP A O 1
ATOM 2206 N N . TYR A 1 278 ? -10.584 -7.776 -15.939 1.00 98.56 278 TYR A N 1
ATOM 2207 C CA . TYR A 1 278 ? -11.795 -8.500 -16.306 1.00 98.56 278 TYR A CA 1
ATOM 2208 C C . TYR A 1 278 ? -12.446 -9.219 -15.121 1.00 98.56 278 TYR A C 1
ATOM 2210 O O . TYR A 1 278 ? -13.654 -9.124 -14.949 1.00 98.56 278 TYR A O 1
ATOM 2218 N N . LEU A 1 279 ? -11.643 -9.837 -14.249 1.00 98.62 279 LEU A N 1
ATOM 2219 C CA . LEU A 1 279 ? -12.080 -10.437 -12.986 1.00 98.62 279 LEU A CA 1
ATOM 2220 C C . LEU A 1 279 ? -12.947 -9.481 -12.160 1.00 98.62 279 LEU A C 1
ATOM 2222 O O . LEU A 1 279 ? -14.030 -9.843 -11.720 1.00 98.62 279 LEU A O 1
ATOM 2226 N N . HIS A 1 280 ? -12.466 -8.252 -11.958 1.00 98.62 280 HIS A N 1
ATOM 2227 C CA . HIS A 1 280 ? -13.194 -7.246 -11.188 1.00 98.62 280 HIS A CA 1
ATOM 2228 C C . HIS A 1 280 ? -14.455 -6.760 -11.915 1.00 98.62 280 HIS A C 1
ATOM 2230 O O . HIS A 1 280 ? -15.454 -6.505 -11.254 1.00 98.62 280 HIS A O 1
ATOM 2236 N N . TRP A 1 281 ? -14.432 -6.651 -13.248 1.00 98.62 281 TRP A N 1
ATOM 2237 C CA . TRP A 1 281 ? -15.627 -6.308 -14.026 1.00 98.62 281 TRP A CA 1
ATOM 2238 C C . TRP A 1 281 ? -16.726 -7.367 -13.882 1.00 98.62 281 TRP A C 1
ATOM 2240 O O . TRP A 1 281 ? -17.866 -7.025 -13.582 1.00 98.62 281 TRP A O 1
ATOM 2250 N N . VAL A 1 282 ? -16.371 -8.649 -14.003 1.00 98.62 282 VAL A N 1
ATOM 2251 C CA . VAL A 1 282 ? -17.319 -9.755 -13.807 1.00 98.62 282 VAL A CA 1
ATOM 2252 C C . VAL A 1 282 ? -17.819 -9.800 -12.362 1.00 98.62 282 VAL A C 1
ATOM 2254 O O . VAL A 1 282 ? -19.017 -9.939 -12.149 1.00 98.62 282 VAL A O 1
ATOM 2257 N N . ALA A 1 283 ? -16.947 -9.592 -11.367 1.00 98.62 283 ALA A N 1
ATOM 2258 C CA . ALA A 1 283 ? -17.365 -9.502 -9.965 1.00 98.62 283 ALA A CA 1
ATOM 2259 C C . ALA A 1 283 ? -18.394 -8.379 -9.732 1.00 98.62 283 ALA A C 1
ATOM 2261 O O . ALA A 1 283 ? -19.365 -8.572 -9.007 1.00 98.62 283 ALA A O 1
ATOM 2262 N N . MET A 1 284 ? -18.197 -7.207 -10.352 1.00 98.62 284 MET A N 1
ATOM 2263 C CA . MET A 1 284 ? -19.151 -6.094 -10.279 1.00 98.62 284 MET A CA 1
ATOM 2264 C C . MET A 1 284 ? -20.504 -6.461 -10.901 1.00 98.62 284 MET A C 1
ATOM 2266 O O . MET A 1 284 ? -21.530 -6.132 -10.311 1.00 98.62 284 MET A O 1
ATOM 2270 N N . GLY A 1 285 ? -20.502 -7.152 -12.046 1.00 98.19 285 GLY A N 1
ATOM 2271 C CA . GLY A 1 285 ? -21.715 -7.668 -12.689 1.00 98.19 285 GLY A CA 1
ATOM 2272 C C . GLY A 1 285 ? -22.470 -8.651 -11.793 1.00 98.19 285 GLY A C 1
ATOM 2273 O O . GLY A 1 285 ? -23.617 -8.394 -11.448 1.00 98.19 285 GLY A O 1
ATOM 2274 N N . LEU A 1 286 ? -21.789 -9.694 -11.302 1.00 97.75 286 LEU A N 1
ATOM 2275 C CA . LEU A 1 286 ? -22.373 -10.695 -10.396 1.00 97.75 286 LEU A CA 1
ATOM 2276 C C . LEU A 1 286 ? -22.994 -10.063 -9.142 1.00 97.75 286 LEU A C 1
ATOM 2278 O O . LEU A 1 286 ? -24.092 -10.429 -8.727 1.00 97.75 286 LEU A O 1
ATOM 2282 N N . ALA A 1 287 ? -22.302 -9.096 -8.536 1.00 98.12 287 ALA A N 1
ATOM 2283 C CA . ALA A 1 287 ? -22.819 -8.381 -7.377 1.00 98.12 287 ALA A CA 1
ATOM 2284 C C . ALA A 1 287 ? -24.066 -7.547 -7.728 1.00 98.12 287 ALA A C 1
ATOM 2286 O O . ALA A 1 287 ? -25.050 -7.581 -6.989 1.00 98.12 287 ALA A O 1
ATOM 2287 N N . ALA A 1 288 ? -24.054 -6.831 -8.857 1.00 97.44 288 ALA A N 1
ATOM 2288 C CA . ALA A 1 288 ? -25.195 -6.036 -9.308 1.00 97.44 288 ALA A CA 1
ATOM 2289 C C . ALA A 1 288 ? -26.424 -6.906 -9.631 1.00 97.44 288 ALA A C 1
ATOM 2291 O O . ALA A 1 288 ? -27.535 -6.543 -9.234 1.00 97.44 288 ALA A O 1
ATOM 2292 N N . ASP A 1 289 ? -26.220 -8.062 -10.268 1.00 96.38 289 ASP A N 1
ATOM 2293 C CA . ASP A 1 289 ? -27.271 -9.034 -10.599 1.00 96.38 289 ASP A CA 1
ATOM 2294 C C . ASP A 1 289 ? -27.909 -9.634 -9.341 1.00 96.38 289 ASP A C 1
ATOM 2296 O O . ASP A 1 289 ? -29.120 -9.848 -9.290 1.00 96.38 289 ASP A O 1
ATOM 2300 N N . ARG A 1 290 ? -27.120 -9.817 -8.274 1.00 95.56 290 ARG A N 1
ATOM 2301 C CA . ARG A 1 290 ? -27.618 -10.193 -6.939 1.00 95.56 290 ARG A CA 1
ATOM 2302 C C . ARG A 1 290 ? -28.267 -9.041 -6.164 1.00 95.56 290 ARG A C 1
ATOM 2304 O O . ARG A 1 290 ? -28.704 -9.231 -5.034 1.00 95.56 290 ARG A O 1
ATOM 2311 N N . GLY A 1 291 ? -28.352 -7.847 -6.747 1.00 96.44 291 GLY A N 1
ATOM 2312 C CA . GLY A 1 291 ? -29.005 -6.689 -6.140 1.00 96.44 291 GLY A CA 1
ATOM 2313 C C . GLY A 1 291 ? -28.129 -5.875 -5.186 1.00 96.44 291 GLY A C 1
ATOM 2314 O O . GLY A 1 291 ? -28.615 -4.881 -4.636 1.00 96.44 291 GLY A O 1
ATOM 2315 N N . LEU A 1 292 ? -26.845 -6.216 -5.031 1.00 97.19 292 LEU A N 1
ATOM 2316 C CA . LEU A 1 292 ? -25.912 -5.445 -4.209 1.00 97.19 292 LEU A CA 1
ATOM 2317 C C . LEU A 1 292 ? -25.723 -4.054 -4.827 1.00 97.19 292 LEU A C 1
ATOM 2319 O O . LEU A 1 292 ? -25.820 -3.849 -6.041 1.00 97.19 292 LEU A O 1
ATOM 2323 N N . ARG A 1 293 ? -25.477 -3.058 -3.976 1.00 95.94 293 ARG A N 1
ATOM 2324 C CA . ARG A 1 293 ? -25.432 -1.640 -4.387 1.00 95.94 293 ARG A CA 1
ATOM 2325 C C . ARG A 1 293 ? -24.059 -1.014 -4.242 1.00 95.94 293 ARG A C 1
ATOM 2327 O O . ARG A 1 293 ? -23.796 0.034 -4.838 1.00 95.94 293 ARG A O 1
ATOM 2334 N N . LEU A 1 294 ? -23.180 -1.659 -3.487 1.00 97.19 294 LEU A N 1
ATOM 2335 C CA . LEU A 1 294 ? -21.874 -1.133 -3.154 1.00 97.19 294 LEU A CA 1
ATOM 2336 C C . LEU A 1 294 ? -20.803 -2.212 -3.324 1.00 97.19 294 LEU A C 1
ATOM 2338 O O . LEU A 1 294 ? -20.977 -3.371 -2.961 1.00 97.19 294 LEU A O 1
ATOM 2342 N N . TYR A 1 295 ? -19.660 -1.799 -3.853 1.00 98.31 295 TYR A N 1
ATOM 2343 C CA . TYR A 1 295 ? -18.446 -2.589 -3.866 1.00 98.31 295 TYR A CA 1
ATOM 2344 C C . TYR A 1 295 ? -17.338 -1.825 -3.138 1.00 98.31 295 TYR A C 1
ATOM 2346 O O . TYR A 1 295 ? -16.791 -0.838 -3.635 1.00 98.31 295 TYR A O 1
ATOM 2354 N N . ASN A 1 296 ? -17.012 -2.281 -1.931 1.00 97.25 296 ASN A N 1
ATOM 2355 C CA . ASN A 1 296 ? -15.911 -1.756 -1.141 1.00 97.25 296 ASN A CA 1
ATOM 2356 C C . ASN A 1 296 ? -14.621 -2.471 -1.547 1.00 97.25 296 ASN A C 1
ATOM 2358 O O . ASN A 1 296 ? -14.410 -3.657 -1.285 1.00 97.25 296 ASN A O 1
ATOM 2362 N N . MET A 1 297 ? -13.710 -1.738 -2.177 1.00 96.44 297 MET A N 1
ATOM 2363 C CA . MET A 1 297 ? -12.467 -2.320 -2.664 1.00 96.44 297 MET A CA 1
ATOM 2364 C C . MET A 1 297 ? -11.441 -2.580 -1.552 1.00 96.44 297 MET A C 1
ATOM 2366 O O . MET A 1 297 ? -10.324 -2.989 -1.869 1.00 96.44 297 MET A O 1
ATOM 2370 N N . SER A 1 298 ? -11.766 -2.328 -0.280 1.00 92.56 298 SER A N 1
ATOM 2371 C CA . SER A 1 298 ? -10.934 -2.591 0.906 1.00 92.56 298 SER A CA 1
ATOM 2372 C C . SER A 1 298 ? -9.490 -2.091 0.747 1.00 92.56 298 SER A C 1
ATOM 2374 O O . SER A 1 298 ? -8.513 -2.845 0.772 1.00 92.56 298 SER A O 1
ATOM 2376 N N . GLY A 1 299 ? -9.338 -0.800 0.445 1.00 85.06 299 GLY A N 1
ATOM 2377 C CA . GLY A 1 299 ? -8.059 -0.086 0.347 1.00 85.06 299 GLY A CA 1
ATOM 2378 C C . GLY A 1 299 ? -7.951 0.839 -0.872 1.00 85.06 299 GLY A C 1
ATOM 2379 O O . GLY A 1 299 ? -8.805 0.833 -1.753 1.00 85.06 299 GLY A O 1
ATOM 2380 N N . HIS A 1 300 ? -6.853 1.590 -0.962 1.00 82.06 300 HIS A N 1
ATOM 2381 C CA . HIS A 1 300 ? -6.706 2.755 -1.854 1.00 82.06 300 HIS A CA 1
ATOM 2382 C C . HIS A 1 300 ? -5.562 2.646 -2.888 1.00 82.06 300 HIS A C 1
ATOM 2384 O O . HIS A 1 300 ? -5.029 3.643 -3.369 1.00 82.06 300 HIS A O 1
ATOM 2390 N N . GLY A 1 301 ? -5.130 1.431 -3.243 1.00 72.44 301 GLY A N 1
ATOM 2391 C CA . GLY A 1 301 ? -4.050 1.243 -4.224 1.00 72.44 301 GLY A CA 1
ATOM 2392 C C . GLY A 1 301 ? -4.415 1.749 -5.630 1.00 72.44 301 GLY A C 1
ATOM 2393 O O . GLY A 1 301 ? -5.556 1.610 -6.053 1.00 72.44 301 GLY A O 1
ATOM 2394 N N . ARG A 1 302 ? -3.435 2.248 -6.405 1.00 71.44 302 ARG A N 1
ATOM 2395 C CA . ARG A 1 302 ? -3.642 2.814 -7.765 1.00 71.44 302 ARG A CA 1
ATOM 2396 C C . ARG A 1 302 ? -4.466 1.918 -8.697 1.00 71.44 302 ARG A C 1
ATOM 2398 O O . ARG A 1 302 ? -5.269 2.421 -9.470 1.00 71.44 302 ARG A O 1
ATOM 2405 N N . PHE A 1 303 ? -4.277 0.599 -8.614 1.00 86.56 303 PHE A N 1
ATOM 2406 C CA . PHE A 1 303 ? -5.053 -0.373 -9.392 1.00 86.56 303 PHE A CA 1
ATOM 2407 C C . PHE A 1 303 ? -6.568 -0.238 -9.173 1.00 86.56 303 PHE A C 1
A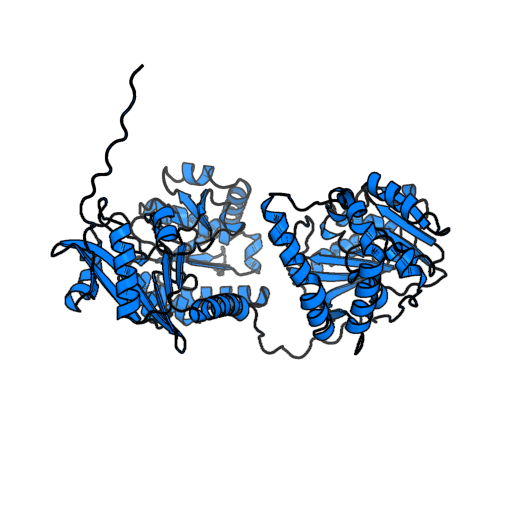TOM 2409 O O . PHE A 1 303 ? -7.314 -0.458 -10.113 1.00 86.56 303 PHE A O 1
ATOM 2416 N N . LYS A 1 304 ? -7.009 0.127 -7.965 1.00 88.94 304 LYS A N 1
ATOM 2417 C CA . LYS A 1 304 ? -8.418 0.187 -7.556 1.00 88.94 304 LYS A CA 1
ATOM 2418 C C . LYS A 1 304 ? -9.142 1.427 -8.102 1.00 88.94 304 LYS A C 1
ATOM 2420 O O . LYS A 1 304 ? -10.311 1.350 -8.449 1.00 88.94 304 LYS A O 1
ATOM 2425 N N . ARG A 1 305 ? -8.423 2.541 -8.286 1.00 88.94 305 ARG A N 1
ATOM 2426 C CA . ARG A 1 305 ? -8.983 3.821 -8.764 1.00 88.94 305 ARG A CA 1
ATOM 2427 C C . ARG A 1 305 ? -9.762 3.699 -10.079 1.00 88.94 305 ARG A C 1
ATOM 2429 O O . ARG A 1 305 ? -10.803 4.315 -10.256 1.00 88.94 305 ARG A O 1
ATOM 2436 N N . LYS A 1 306 ? -9.273 2.859 -10.990 1.00 92.38 306 LYS A N 1
ATOM 2437 C CA . LYS A 1 306 ? -9.786 2.749 -12.361 1.00 92.38 306 LYS A CA 1
ATOM 2438 C C . LYS A 1 306 ? -11.183 2.120 -12.484 1.00 92.38 306 LYS A C 1
ATOM 2440 O O . LYS A 1 306 ? -11.724 2.090 -13.589 1.00 92.38 306 LYS A O 1
ATOM 2445 N N . PHE A 1 307 ? -11.740 1.602 -11.387 1.00 96.62 307 PHE A N 1
ATOM 2446 C CA . PHE A 1 307 ? -13.054 0.952 -11.347 1.00 96.62 307 PHE A CA 1
ATOM 2447 C C . PHE A 1 307 ? -14.209 1.917 -11.028 1.00 96.62 307 PHE A C 1
ATOM 2449 O O . PHE A 1 307 ? -15.322 1.472 -10.774 1.00 96.62 307 PHE A O 1
ATOM 2456 N N . GLY A 1 308 ? -13.966 3.233 -11.068 1.00 91.56 308 GLY A N 1
ATOM 2457 C CA . GLY A 1 308 ? -15.026 4.241 -10.944 1.00 91.56 308 GLY A CA 1
ATOM 2458 C C . GLY A 1 308 ? -15.524 4.463 -9.516 1.00 91.56 308 GLY A C 1
ATOM 2459 O O . GLY A 1 308 ? -16.659 4.893 -9.328 1.00 91.56 308 GLY A O 1
ATOM 2460 N N . GLY A 1 309 ? -14.696 4.133 -8.521 1.00 91.94 309 GLY A N 1
ATOM 2461 C CA . GLY A 1 309 ? -15.011 4.339 -7.111 1.00 91.94 309 GLY A CA 1
ATOM 2462 C C . GLY A 1 309 ? -14.565 5.699 -6.587 1.00 91.94 309 GLY A C 1
ATOM 2463 O O . GLY A 1 309 ? -13.578 6.269 -7.057 1.00 91.94 309 GLY A O 1
ATOM 2464 N N . GLU A 1 310 ? -15.258 6.180 -5.563 1.00 93.44 310 GLU A N 1
ATOM 2465 C CA . GLU A 1 310 ? -14.867 7.353 -4.785 1.00 93.44 310 GLU A CA 1
ATOM 2466 C C . GLU A 1 310 ? -13.838 6.959 -3.721 1.00 93.44 310 GLU A C 1
ATOM 2468 O O . GLU A 1 310 ? -13.957 5.906 -3.091 1.00 93.44 310 GLU A O 1
ATOM 2473 N N . LEU A 1 311 ? -12.804 7.783 -3.530 1.00 92.50 311 LEU A N 1
ATOM 2474 C CA . LEU A 1 311 ? -11.828 7.577 -2.463 1.00 92.50 311 LEU A CA 1
ATOM 2475 C C . LEU A 1 311 ? -12.407 8.082 -1.136 1.00 92.50 311 LEU A C 1
ATOM 2477 O O . LEU A 1 311 ? -12.466 9.285 -0.899 1.00 92.50 311 LEU A O 1
ATOM 2481 N N . THR A 1 312 ? -12.772 7.164 -0.250 1.00 89.69 312 THR A N 1
ATOM 2482 C CA . THR A 1 312 ? -13.416 7.458 1.033 1.00 89.69 312 THR A CA 1
ATOM 2483 C C . THR A 1 312 ? -12.460 7.183 2.191 1.00 89.69 312 THR A C 1
ATOM 2485 O O . THR A 1 312 ? -11.742 6.178 2.206 1.00 89.69 312 THR A O 1
ATOM 2488 N N . ALA A 1 313 ? -12.436 8.081 3.178 1.00 86.69 313 ALA A N 1
ATOM 2489 C CA . ALA A 1 313 ? -11.690 7.870 4.413 1.00 86.69 313 ALA A CA 1
ATOM 2490 C C . ALA A 1 313 ? -12.345 6.763 5.250 1.00 86.69 313 ALA A C 1
ATOM 2492 O O . ALA A 1 313 ? -13.560 6.744 5.437 1.00 86.69 313 ALA A O 1
ATOM 2493 N N . VAL A 1 314 ? -11.535 5.853 5.782 1.00 89.31 314 VAL A N 1
ATOM 2494 C CA . VAL A 1 314 ? -12.013 4.809 6.689 1.00 89.31 314 VAL A CA 1
ATOM 2495 C C . VAL A 1 314 ? -12.216 5.414 8.079 1.00 89.31 314 VAL A C 1
ATOM 2497 O O . VAL A 1 314 ? -11.323 6.068 8.622 1.00 89.31 314 VAL A O 1
ATOM 2500 N N . ALA A 1 315 ? -13.380 5.177 8.683 1.00 91.12 315 ALA A N 1
ATOM 2501 C CA . ALA A 1 315 ? -13.738 5.687 10.006 1.00 91.12 315 ALA A CA 1
ATOM 2502 C C . ALA A 1 315 ? -13.135 4.834 11.136 1.00 91.12 315 ALA A C 1
ATOM 2504 O O . ALA A 1 315 ? -13.857 4.301 11.979 1.00 91.12 315 ALA A O 1
ATOM 2505 N N . ARG A 1 316 ? -11.805 4.679 11.135 1.00 93.06 316 ARG A N 1
ATOM 2506 C CA . ARG A 1 316 ? -11.073 3.838 12.088 1.00 93.06 316 ARG A CA 1
ATOM 2507 C C . ARG A 1 316 ? -10.415 4.651 13.195 1.00 93.06 316 ARG A C 1
ATOM 2509 O O . ARG A 1 316 ? -9.740 5.652 12.948 1.00 93.06 316 ARG A O 1
ATOM 2516 N N . TRP A 1 317 ? -10.557 4.155 14.417 1.00 94.75 317 TRP A N 1
ATOM 2517 C CA . TRP A 1 317 ? -10.163 4.834 15.644 1.00 94.75 317 TRP A CA 1
ATOM 2518 C C . TRP A 1 317 ? -9.574 3.852 16.644 1.00 94.75 317 TRP A C 1
ATOM 2520 O O . TRP A 1 317 ? -9.900 2.667 16.637 1.00 94.75 317 TRP A O 1
ATOM 2530 N N . HIS A 1 318 ? -8.718 4.336 17.535 1.00 94.50 318 HIS A N 1
ATOM 2531 C CA . HIS A 1 318 ? -8.230 3.532 18.647 1.00 94.50 318 HIS A CA 1
ATOM 2532 C C . HIS A 1 318 ? -8.088 4.350 19.924 1.00 94.50 318 HIS A C 1
ATOM 2534 O O . HIS A 1 318 ? -7.822 5.546 19.876 1.00 94.50 318 HIS A O 1
ATOM 2540 N N . LYS A 1 319 ? -8.179 3.688 21.075 1.00 95.50 319 LYS A N 1
ATOM 2541 C CA . LYS A 1 319 ? -7.891 4.269 22.387 1.00 95.50 319 LYS A CA 1
ATOM 2542 C C . LYS A 1 319 ? -6.988 3.329 23.171 1.00 95.50 319 LYS A C 1
ATOM 2544 O O . LYS A 1 319 ? -7.272 2.140 23.295 1.00 95.50 319 LYS A O 1
ATOM 2549 N N . CYS A 1 320 ? -5.872 3.858 23.671 1.00 94.06 320 CYS A N 1
ATOM 2550 C CA . CYS A 1 320 ? -4.949 3.124 24.537 1.00 94.06 320 CYS A CA 1
ATOM 2551 C C . CYS A 1 320 ? -5.237 3.483 25.997 1.00 94.06 320 CYS A C 1
ATOM 2553 O O . CYS A 1 320 ? -5.107 4.647 26.368 1.00 94.06 320 CYS A O 1
ATOM 2555 N N . TYR A 1 321 ? -5.558 2.489 26.821 1.00 92.62 321 TYR A N 1
ATOM 2556 C CA . TYR A 1 321 ? -5.789 2.670 28.258 1.00 92.62 321 TYR A CA 1
ATOM 2557 C C . TYR A 1 321 ? -4.494 2.543 29.059 1.00 92.62 321 TYR A C 1
ATOM 2559 O O . TYR A 1 321 ? -4.331 3.174 30.100 1.00 92.62 321 TYR A O 1
ATOM 2567 N N . TRP A 1 322 ? -3.531 1.758 28.565 1.00 88.50 322 TRP A N 1
ATOM 2568 C CA . TRP A 1 322 ? -2.212 1.632 29.184 1.00 88.50 322 TRP A CA 1
ATOM 2569 C C . TRP A 1 322 ? -1.169 2.410 28.384 1.00 88.50 322 TRP A C 1
ATOM 2571 O O . TRP A 1 322 ? -1.075 2.282 27.162 1.00 88.50 322 TRP A O 1
ATOM 2581 N N . ARG A 1 323 ? -0.302 3.163 29.073 1.00 82.81 323 ARG A N 1
ATOM 2582 C CA . ARG A 1 323 ? 0.772 3.943 28.423 1.00 82.81 323 ARG A CA 1
ATOM 2583 C C . ARG A 1 323 ? 1.714 3.059 27.600 1.00 82.81 323 ARG A C 1
ATOM 2585 O O . ARG A 1 323 ? 2.161 3.453 26.527 1.00 82.81 323 ARG A O 1
ATOM 2592 N N . THR A 1 324 ? 1.984 1.844 28.078 1.00 83.44 324 THR A N 1
ATOM 2593 C CA . THR A 1 324 ? 2.842 0.866 27.396 1.00 83.44 324 THR A CA 1
ATOM 2594 C C . THR A 1 324 ? 2.180 0.238 26.167 1.00 83.44 324 THR A C 1
ATOM 2596 O O . THR A 1 324 ? 2.883 -0.129 25.225 1.00 83.44 324 THR A O 1
ATOM 2599 N N . ALA A 1 325 ? 0.845 0.212 26.101 1.00 76.69 325 ALA A N 1
ATOM 2600 C CA . ALA A 1 325 ? 0.109 -0.290 24.941 1.00 76.69 325 ALA A CA 1
ATOM 2601 C C . ALA A 1 325 ? 0.318 0.581 23.697 1.00 76.69 325 ALA A C 1
ATOM 2603 O O . ALA A 1 325 ? 0.364 0.057 22.590 1.00 76.69 325 ALA A O 1
ATOM 2604 N N . ARG A 1 326 ? 0.545 1.893 23.859 1.00 76.38 326 ARG A N 1
ATOM 2605 C CA . ARG A 1 326 ? 0.879 2.791 22.739 1.00 76.38 326 ARG A CA 1
ATOM 2606 C C . ARG A 1 326 ? 2.198 2.394 22.061 1.00 76.38 326 ARG A C 1
ATOM 2608 O O . ARG A 1 326 ? 2.293 2.380 20.831 1.00 76.38 326 ARG A O 1
ATOM 2615 N N . TRP A 1 327 ? 3.195 1.997 22.853 1.00 68.06 327 TRP A N 1
ATOM 2616 C CA . TRP A 1 327 ? 4.468 1.474 22.352 1.00 68.06 327 TRP A CA 1
ATOM 2617 C C . TRP A 1 327 ? 4.310 0.084 21.740 1.00 68.06 327 TRP A C 1
ATOM 2619 O O . TRP A 1 327 ? 4.866 -0.167 20.676 1.00 68.06 327 TRP A O 1
ATOM 2629 N N . ALA A 1 328 ? 3.506 -0.788 22.355 1.00 63.94 328 ALA A N 1
ATOM 2630 C CA . ALA A 1 328 ? 3.210 -2.118 21.830 1.00 63.94 328 ALA A CA 1
ATOM 2631 C C . ALA A 1 328 ? 2.422 -2.067 20.513 1.00 63.94 328 ALA A C 1
ATOM 2633 O O . ALA A 1 328 ? 2.736 -2.817 19.600 1.00 63.94 328 ALA A O 1
ATOM 2634 N N . ARG A 1 329 ? 1.469 -1.138 20.363 1.00 68.38 329 ARG A N 1
ATOM 2635 C CA . ARG A 1 329 ? 0.747 -0.850 19.115 1.00 68.38 329 ARG A CA 1
ATOM 2636 C C . ARG A 1 329 ? 1.695 -0.349 18.04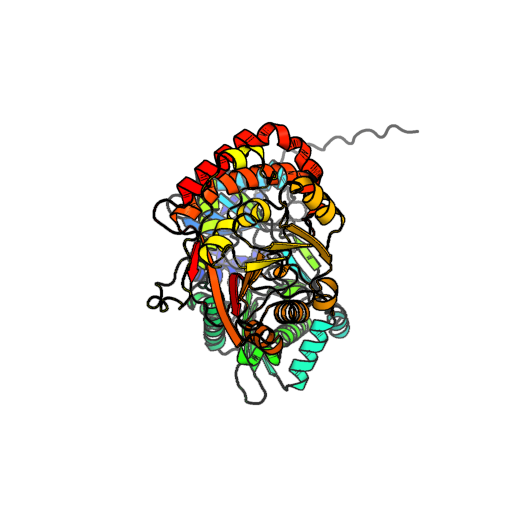0 1.00 68.38 329 ARG A C 1
ATOM 2638 O O . ARG A 1 329 ? 1.686 -0.883 16.941 1.00 68.38 329 ARG A O 1
ATOM 2645 N N . THR A 1 330 ? 2.539 0.629 18.362 1.00 61.91 330 THR A N 1
ATOM 2646 C CA . THR A 1 330 ? 3.574 1.113 17.435 1.00 61.91 330 THR A CA 1
ATOM 2647 C C . THR A 1 330 ? 4.504 -0.037 17.040 1.00 61.91 330 THR A C 1
ATOM 2649 O O . THR A 1 330 ? 4.807 -0.222 15.869 1.00 61.91 330 THR A O 1
ATOM 2652 N N . GLY A 1 331 ? 4.894 -0.875 18.002 1.00 55.19 331 GLY A N 1
ATOM 2653 C CA . GLY A 1 331 ? 5.686 -2.081 17.799 1.00 55.19 331 GLY A CA 1
ATOM 2654 C C . GLY A 1 331 ? 4.980 -3.148 16.963 1.00 55.19 331 GLY A C 1
ATOM 2655 O O . GLY A 1 331 ? 5.643 -3.753 16.134 1.00 55.19 331 GLY A O 1
ATOM 2656 N N . TYR A 1 332 ? 3.668 -3.345 17.121 1.00 58.62 332 TYR A N 1
ATOM 2657 C CA . TYR A 1 332 ? 2.835 -4.285 16.365 1.00 58.62 332 TYR A CA 1
ATOM 2658 C C . TYR A 1 332 ? 2.543 -3.780 14.955 1.00 58.62 332 TYR A C 1
ATOM 2660 O O . TYR A 1 332 ? 2.628 -4.556 14.018 1.00 58.62 332 TYR A O 1
ATOM 2668 N N . GLN A 1 333 ? 2.262 -2.490 14.769 1.00 56.25 333 GLN A N 1
ATOM 2669 C CA . GLN A 1 333 ? 2.141 -1.866 13.450 1.00 56.25 333 GLN A CA 1
ATOM 2670 C C . GLN A 1 333 ? 3.469 -1.974 12.706 1.00 56.25 333 GLN A C 1
ATOM 2672 O O . GLN A 1 333 ? 3.510 -2.514 11.605 1.00 56.25 333 GLN A O 1
ATOM 2677 N N . LEU A 1 334 ? 4.573 -1.612 13.367 1.00 46.59 334 LEU A N 1
ATOM 2678 C CA . LEU A 1 334 ? 5.914 -1.823 12.837 1.00 46.59 334 LEU A CA 1
ATOM 2679 C C . LEU A 1 334 ? 6.228 -3.306 12.655 1.00 46.59 334 LEU A C 1
ATOM 2681 O O . LEU A 1 334 ? 6.956 -3.621 11.734 1.00 46.59 334 LEU A O 1
ATOM 2685 N N . TRP A 1 335 ? 5.736 -4.227 13.486 1.00 45.88 335 TRP A N 1
ATOM 2686 C CA . TRP A 1 335 ? 5.944 -5.671 13.337 1.00 45.88 335 TRP A CA 1
ATOM 2687 C C . TRP A 1 335 ? 5.077 -6.254 12.230 1.00 45.88 335 TRP A C 1
ATOM 2689 O O . TRP A 1 335 ? 5.567 -7.121 11.539 1.00 45.88 335 TRP A O 1
ATOM 2699 N N . ALA A 1 336 ? 3.856 -5.797 11.984 1.00 46.59 336 ALA A N 1
ATOM 2700 C CA . ALA A 1 336 ? 3.023 -6.228 10.865 1.00 46.59 336 ALA A CA 1
ATOM 2701 C C . ALA A 1 336 ? 3.602 -5.693 9.545 1.00 46.59 336 ALA A C 1
ATOM 2703 O O . ALA A 1 336 ? 3.768 -6.440 8.581 1.00 46.59 336 ALA A O 1
ATOM 2704 N N . GLU A 1 337 ? 4.042 -4.432 9.539 1.00 43.03 337 GLU A N 1
ATOM 2705 C CA . GLU A 1 337 ? 4.796 -3.821 8.441 1.00 43.03 337 GLU A CA 1
ATOM 2706 C C . GLU A 1 337 ? 6.169 -4.487 8.243 1.00 43.03 337 GLU A C 1
ATOM 2708 O O . GLU A 1 337 ? 6.589 -4.711 7.108 1.00 43.03 337 GLU A O 1
ATOM 2713 N N . ARG A 1 338 ? 6.860 -4.875 9.327 1.00 36.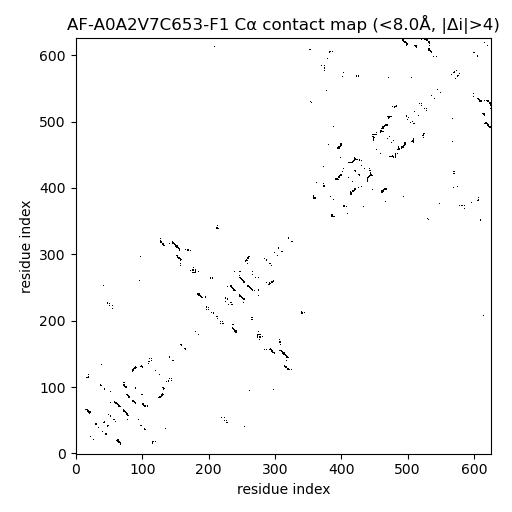62 338 ARG A N 1
ATOM 2714 C CA . ARG A 1 338 ? 8.158 -5.574 9.295 1.00 36.62 338 ARG A CA 1
ATOM 2715 C C . ARG A 1 338 ? 8.045 -7.076 9.116 1.00 36.62 338 ARG A C 1
ATOM 2717 O O . ARG A 1 338 ? 9.010 -7.650 8.657 1.00 36.62 338 ARG A O 1
ATOM 2724 N N . SER A 1 339 ? 6.943 -7.744 9.418 1.00 33.25 339 SER A N 1
ATOM 2725 C CA . SER A 1 339 ? 6.743 -9.186 9.171 1.00 33.25 339 SER A CA 1
ATOM 2726 C C . SER A 1 339 ? 6.406 -9.432 7.709 1.00 33.25 339 SER A C 1
ATOM 2728 O O . SER A 1 339 ? 6.721 -10.489 7.172 1.00 33.25 339 SER A O 1
ATOM 2730 N N . ALA A 1 340 ? 5.934 -8.389 7.025 1.00 37.06 340 ALA A N 1
ATOM 2731 C CA . ALA A 1 340 ? 6.014 -8.276 5.581 1.00 37.06 340 ALA A CA 1
ATOM 2732 C C . ALA A 1 340 ? 7.444 -7.977 5.064 1.00 37.06 340 ALA A C 1
ATOM 2734 O O . ALA A 1 340 ? 7.645 -8.009 3.859 1.00 37.06 340 ALA A O 1
ATOM 2735 N N . VAL A 1 341 ? 8.447 -7.704 5.915 1.00 32.88 341 VAL A N 1
ATOM 2736 C CA . VAL A 1 341 ? 9.813 -7.271 5.516 1.00 32.88 341 VAL A CA 1
ATOM 2737 C C . VAL A 1 341 ? 10.963 -8.022 6.238 1.00 32.88 341 VAL A C 1
ATOM 2739 O O . VAL A 1 341 ? 12.134 -7.809 5.929 1.00 32.88 341 VAL A O 1
ATOM 2742 N N . ARG A 1 342 ? 10.713 -8.983 7.140 1.00 29.22 342 ARG A N 1
ATOM 2743 C CA . ARG A 1 342 ? 11.779 -9.700 7.862 1.00 29.22 342 ARG A CA 1
ATOM 2744 C C . ARG A 1 342 ? 12.085 -11.041 7.202 1.00 29.22 342 ARG A C 1
ATOM 2746 O O . ARG A 1 342 ? 11.453 -12.065 7.447 1.00 29.22 342 ARG A O 1
ATOM 2753 N N . THR A 1 343 ? 13.085 -10.967 6.328 1.00 28.69 343 THR A N 1
ATOM 2754 C CA . THR A 1 343 ? 14.115 -11.981 6.067 1.00 28.69 343 THR A CA 1
ATOM 2755 C C . THR A 1 343 ? 13.611 -13.425 6.034 1.00 28.69 343 THR A C 1
ATOM 2757 O O . THR A 1 343 ? 13.630 -14.156 7.023 1.00 28.69 343 THR A O 1
ATOM 2760 N N . ILE A 1 344 ? 13.226 -13.900 4.847 1.00 25.41 344 ILE A N 1
ATOM 2761 C CA . ILE A 1 344 ? 13.533 -15.291 4.479 1.00 25.41 344 ILE A CA 1
ATOM 2762 C C . ILE A 1 344 ? 15.043 -15.461 4.667 1.00 25.41 344 ILE A C 1
ATOM 2764 O O . ILE A 1 344 ? 15.818 -14.583 4.277 1.00 25.41 344 ILE A O 1
ATOM 2768 N N . ARG A 1 345 ? 15.449 -16.545 5.338 1.00 27.38 345 ARG A N 1
ATOM 2769 C CA . ARG A 1 345 ? 16.847 -16.970 5.410 1.00 27.38 345 ARG A CA 1
ATOM 2770 C C . ARG A 1 345 ? 17.364 -16.962 3.973 1.00 27.38 345 ARG A C 1
ATOM 2772 O O . ARG A 1 345 ? 16.828 -17.684 3.140 1.00 27.38 345 ARG A O 1
ATOM 2779 N N . ARG A 1 346 ? 18.293 -16.040 3.689 1.00 29.28 346 ARG A N 1
ATOM 2780 C CA . ARG A 1 346 ? 18.882 -15.811 2.364 1.00 29.28 346 ARG A CA 1
ATOM 2781 C C . ARG A 1 346 ? 19.121 -17.174 1.690 1.00 29.28 346 ARG A C 1
ATOM 2783 O O . ARG A 1 346 ? 19.805 -17.990 2.313 1.00 29.28 346 ARG A O 1
ATOM 2790 N N . PRO A 1 347 ? 18.639 -17.434 0.457 1.00 26.84 347 PRO A N 1
ATOM 2791 C CA . PRO A 1 347 ? 19.362 -18.378 -0.387 1.00 26.84 347 PRO A CA 1
ATOM 2792 C C . PRO A 1 347 ? 20.825 -17.919 -0.410 1.00 26.84 347 PRO A C 1
ATOM 2794 O O . PRO A 1 347 ? 21.077 -16.714 -0.285 1.00 26.84 347 PRO A O 1
ATOM 2797 N N . ALA A 1 348 ? 21.760 -18.872 -0.450 1.00 27.53 348 ALA A N 1
ATOM 2798 C CA . ALA A 1 348 ? 23.200 -18.626 -0.392 1.00 27.53 348 ALA A CA 1
ATOM 2799 C C . ALA A 1 348 ? 23.580 -17.328 -1.118 1.00 27.53 348 ALA A C 1
ATOM 2801 O O . ALA A 1 348 ? 23.023 -17.038 -2.179 1.00 27.53 348 ALA A O 1
ATOM 2802 N N . ALA A 1 349 ? 24.460 -16.535 -0.491 1.00 28.77 349 ALA A N 1
ATOM 2803 C CA . ALA A 1 349 ? 24.861 -15.216 -0.967 1.00 28.77 349 ALA A CA 1
ATOM 2804 C C . ALA A 1 349 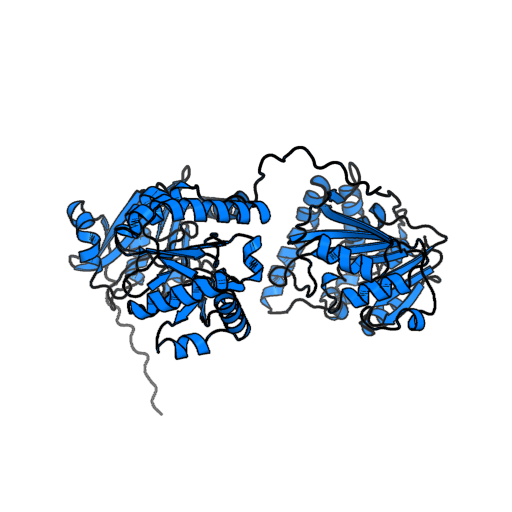? 24.938 -15.199 -2.505 1.00 28.77 349 ALA A C 1
ATOM 2806 O O . ALA A 1 349 ? 25.687 -16.007 -3.062 1.00 28.77 349 ALA A O 1
ATOM 2807 N N . PRO A 1 350 ? 24.163 -14.343 -3.206 1.00 34.09 350 PRO A N 1
ATOM 2808 C CA . PRO A 1 350 ? 24.407 -14.155 -4.625 1.00 34.09 350 PRO A CA 1
ATOM 2809 C C . PRO A 1 350 ? 25.878 -13.772 -4.769 1.00 34.09 350 PRO A C 1
ATOM 2811 O O . PRO A 1 350 ? 26.387 -12.989 -3.957 1.00 34.09 350 PRO A O 1
ATOM 2814 N N . ARG A 1 351 ? 26.556 -14.399 -5.738 1.00 34.34 351 ARG A N 1
ATOM 2815 C CA . ARG A 1 351 ? 27.985 -14.192 -5.998 1.00 34.34 351 ARG A CA 1
ATOM 2816 C C . ARG A 1 351 ? 28.286 -12.686 -5.987 1.00 34.34 351 ARG A C 1
ATOM 2818 O O . ARG A 1 351 ? 27.436 -11.920 -6.457 1.00 34.34 351 ARG A O 1
ATOM 2825 N N . PRO A 1 352 ? 29.434 -12.250 -5.439 1.00 37.38 352 PRO A N 1
ATOM 2826 C CA . PRO A 1 352 ? 29.823 -10.848 -5.504 1.00 37.38 352 PRO A CA 1
ATOM 2827 C C . PRO A 1 352 ? 29.688 -10.366 -6.950 1.00 37.38 352 PRO A C 1
ATOM 2829 O O . PRO A 1 352 ? 30.142 -11.033 -7.878 1.00 37.38 352 PRO A O 1
ATOM 2832 N N . SER A 1 353 ? 28.986 -9.253 -7.143 1.00 47.22 353 SER A N 1
ATOM 2833 C CA . SER A 1 353 ? 28.967 -8.561 -8.428 1.00 47.22 353 SER A CA 1
ATOM 2834 C C . SER A 1 353 ? 30.395 -8.200 -8.814 1.00 47.22 353 SER A C 1
ATOM 2836 O O . SER A 1 353 ? 31.152 -7.731 -7.970 1.00 47.22 353 SER A O 1
ATOM 2838 N N . GLU A 1 354 ? 30.738 -8.338 -10.092 1.00 56.84 354 GLU A N 1
ATOM 2839 C CA . GLU A 1 354 ? 32.046 -7.971 -10.662 1.00 56.84 354 GLU A CA 1
ATOM 2840 C C . GLU A 1 354 ? 32.329 -6.451 -10.639 1.00 56.84 354 GLU A C 1
ATOM 2842 O O . GLU A 1 354 ? 33.279 -5.977 -11.261 1.00 56.84 354 GLU A O 1
ATOM 2847 N N . ILE A 1 355 ? 31.516 -5.650 -9.931 1.00 68.56 355 ILE A N 1
ATOM 2848 C CA . ILE A 1 355 ? 31.764 -4.217 -9.772 1.00 68.56 355 ILE A CA 1
ATOM 2849 C C . ILE A 1 355 ? 32.961 -4.032 -8.843 1.00 68.56 355 ILE A C 1
ATOM 2851 O O . ILE A 1 355 ? 32.875 -4.184 -7.624 1.00 68.56 355 ILE A O 1
ATOM 2855 N N . VAL A 1 356 ? 34.077 -3.631 -9.439 1.00 67.12 356 VAL A N 1
ATOM 2856 C CA . VAL A 1 356 ? 35.256 -3.184 -8.706 1.00 67.12 356 VAL A CA 1
ATOM 2857 C C . VAL A 1 356 ? 34.972 -1.799 -8.128 1.00 67.12 356 VAL A C 1
ATOM 2859 O O . VAL A 1 356 ? 34.816 -0.825 -8.865 1.00 67.12 356 VAL A O 1
ATOM 2862 N N . THR A 1 357 ? 34.902 -1.704 -6.800 1.00 75.00 357 THR A N 1
ATOM 2863 C CA . THR A 1 357 ? 34.835 -0.413 -6.110 1.00 75.00 357 THR A CA 1
ATOM 2864 C C . THR A 1 357 ? 36.192 0.271 -6.121 1.00 75.00 357 THR A C 1
ATOM 2866 O O . THR A 1 357 ? 37.226 -0.364 -5.919 1.00 75.00 357 THR A O 1
ATOM 2869 N N . THR A 1 358 ? 36.187 1.585 -6.262 1.00 71.56 358 THR A N 1
ATOM 2870 C CA . THR A 1 358 ? 37.358 2.438 -6.106 1.00 71.56 358 THR A CA 1
ATOM 2871 C C . THR A 1 358 ? 37.414 2.996 -4.687 1.00 71.56 358 THR A C 1
ATOM 2873 O O . THR A 1 358 ? 36.399 3.128 -4.011 1.00 71.56 358 THR A O 1
ATOM 2876 N N . SER A 1 359 ? 38.604 3.358 -4.208 1.00 65.25 359 SER A N 1
ATOM 2877 C CA . SER A 1 359 ? 38.759 4.102 -2.947 1.00 65.25 359 SER A CA 1
ATOM 2878 C C . SER A 1 359 ? 39.484 5.425 -3.186 1.00 65.25 359 SER A C 1
ATOM 2880 O O . SER A 1 359 ? 40.430 5.778 -2.486 1.00 65.25 359 SER A O 1
ATOM 2882 N N . GLN A 1 360 ? 39.055 6.161 -4.211 1.00 72.25 360 GLN A N 1
ATOM 2883 C CA . GLN A 1 360 ? 39.694 7.405 -4.630 1.00 72.25 360 GLN A CA 1
ATOM 2884 C C . GLN A 1 360 ? 38.949 8.618 -4.067 1.00 72.25 360 GLN A C 1
ATOM 2886 O O . GLN A 1 360 ? 38.270 9.345 -4.791 1.00 72.25 360 GLN A O 1
ATOM 2891 N N . ARG A 1 361 ? 39.094 8.862 -2.762 1.00 83.06 361 ARG A N 1
ATOM 2892 C CA . ARG A 1 361 ? 38.493 10.021 -2.080 1.00 83.06 361 ARG A CA 1
ATOM 2893 C C . ARG A 1 361 ? 39.375 11.267 -2.202 1.00 83.06 361 ARG A C 1
ATOM 2895 O O . ARG A 1 361 ? 40.598 11.131 -2.181 1.00 83.06 361 ARG A O 1
ATOM 2902 N N . PRO A 1 362 ? 38.794 12.474 -2.316 1.00 80.12 362 PRO A N 1
ATOM 2903 C CA . PRO A 1 362 ? 39.560 13.702 -2.157 1.00 80.12 362 PRO A CA 1
ATOM 2904 C C . PRO A 1 362 ? 40.176 13.741 -0.755 1.00 80.12 362 PRO A C 1
ATOM 2906 O O . PRO A 1 362 ? 39.524 13.358 0.220 1.00 80.12 362 PRO A O 1
ATOM 2909 N N . ALA A 1 363 ? 41.422 14.203 -0.653 1.00 78.00 363 ALA A N 1
ATOM 2910 C CA . ALA A 1 363 ? 41.995 14.535 0.644 1.00 78.00 363 ALA A CA 1
ATOM 2911 C C . ALA A 1 363 ? 41.160 15.652 1.279 1.00 78.00 363 ALA A C 1
ATOM 2913 O O . ALA A 1 363 ? 40.771 16.597 0.591 1.00 78.00 363 ALA A O 1
ATOM 2914 N N . PHE A 1 364 ? 40.886 15.537 2.578 1.00 78.69 364 PHE A N 1
ATOM 2915 C CA . PHE A 1 364 ? 40.207 16.597 3.311 1.00 78.69 364 PHE A CA 1
ATOM 2916 C C . PHE A 1 364 ? 41.073 17.857 3.298 1.00 78.69 364 PHE A C 1
ATOM 2918 O O . PHE A 1 364 ? 42.243 17.805 3.683 1.00 78.69 364 PHE A O 1
ATOM 2925 N N . ARG A 1 365 ? 40.506 18.986 2.869 1.00 83.12 365 ARG A N 1
ATOM 2926 C CA . ARG A 1 365 ? 41.182 20.282 2.915 1.00 83.12 365 ARG A CA 1
ATOM 2927 C C . ARG A 1 365 ? 40.502 21.128 3.987 1.00 83.12 365 ARG A C 1
ATOM 2929 O O . ARG A 1 365 ? 39.294 21.327 3.901 1.00 83.12 365 ARG A O 1
ATOM 2936 N N . PRO A 1 366 ? 41.237 21.685 4.963 1.00 81.75 366 PRO A N 1
ATOM 2937 C CA . PRO A 1 366 ? 40.644 22.584 5.955 1.00 81.75 366 PRO A CA 1
ATOM 2938 C C . PRO A 1 366 ? 39.891 23.763 5.322 1.00 81.75 366 PRO A C 1
ATOM 2940 O O . PRO A 1 366 ? 38.876 24.210 5.848 1.00 81.75 366 PRO A O 1
ATOM 2943 N N . SER A 1 367 ? 40.341 24.224 4.149 1.00 83.12 367 SER A N 1
ATOM 2944 C CA . SER A 1 367 ? 39.671 25.264 3.368 1.00 83.12 367 SER A CA 1
ATOM 2945 C C . SER A 1 367 ? 38.255 24.887 2.914 1.00 83.12 367 SER A C 1
ATOM 2947 O O . SER A 1 367 ? 37.451 25.794 2.703 1.00 83.12 367 SER A O 1
ATOM 2949 N N . ASP A 1 368 ? 37.910 23.598 2.821 1.00 84.94 368 ASP A N 1
ATOM 2950 C CA . ASP A 1 368 ? 36.574 23.133 2.428 1.00 84.94 368 ASP A CA 1
ATOM 2951 C C . ASP A 1 368 ? 35.508 23.540 3.455 1.00 84.94 368 ASP A C 1
ATOM 2953 O O . ASP A 1 368 ? 34.370 23.800 3.073 1.00 84.94 368 ASP A O 1
ATOM 2957 N N . ILE A 1 369 ? 35.871 23.679 4.739 1.00 84.88 369 ILE A N 1
ATOM 2958 C CA . ILE A 1 369 ? 34.957 24.168 5.788 1.00 84.88 369 ILE A CA 1
ATOM 2959 C C . ILE A 1 369 ? 34.462 25.585 5.467 1.00 84.88 369 ILE A C 1
ATOM 2961 O O . ILE A 1 369 ? 33.325 25.935 5.785 1.00 84.88 369 ILE A O 1
ATOM 2965 N N . PHE A 1 370 ? 35.298 26.397 4.819 1.00 83.94 370 PHE A N 1
ATOM 2966 C CA . PHE A 1 370 ? 35.011 27.808 4.570 1.00 83.94 370 PHE A CA 1
ATOM 2967 C C . PHE A 1 370 ? 34.536 28.070 3.138 1.00 83.94 370 PHE A C 1
ATOM 2969 O O . PHE A 1 370 ? 33.657 28.905 2.916 1.00 83.94 370 PHE A O 1
ATOM 2976 N N . ARG A 1 371 ? 35.111 27.355 2.166 1.00 85.62 371 ARG A N 1
ATOM 2977 C CA . ARG A 1 371 ? 34.950 27.631 0.733 1.00 85.62 371 ARG A CA 1
ATOM 2978 C C . ARG A 1 371 ? 33.907 26.766 0.032 1.00 85.62 371 ARG A C 1
ATOM 2980 O O . ARG A 1 371 ? 33.446 27.176 -1.026 1.00 85.62 371 ARG A O 1
ATOM 2987 N N . ALA A 1 372 ? 33.524 25.612 0.587 1.00 87.00 372 ALA A N 1
ATOM 2988 C CA . ALA A 1 372 ? 32.497 24.789 -0.043 1.00 87.00 372 ALA A CA 1
ATOM 2989 C C . ALA A 1 372 ? 31.140 25.525 -0.060 1.00 87.00 372 ALA A C 1
ATOM 2991 O O . ALA A 1 372 ? 30.819 26.235 0.906 1.00 87.00 372 ALA A O 1
ATOM 2992 N N . PRO A 1 373 ? 30.330 25.363 -1.122 1.00 87.62 373 PRO A N 1
ATOM 2993 C CA . PRO A 1 373 ? 28.945 25.815 -1.114 1.00 87.62 373 PRO A CA 1
ATOM 2994 C C . PRO A 1 373 ? 28.175 25.187 0.050 1.00 87.62 373 PRO A C 1
ATOM 2996 O O . PRO A 1 373 ? 28.451 24.058 0.455 1.00 87.62 373 PRO A O 1
ATOM 2999 N N . LEU A 1 374 ? 27.198 25.906 0.597 1.00 83.25 374 LEU A N 1
ATOM 3000 C CA . LEU A 1 374 ? 26.340 25.334 1.625 1.00 83.25 374 LEU A CA 1
ATOM 3001 C C . LEU A 1 374 ? 25.394 24.296 0.999 1.00 83.25 374 LEU A C 1
ATOM 3003 O O . LEU A 1 374 ? 24.744 24.560 -0.010 1.00 83.25 374 LEU A O 1
ATOM 3007 N N . HIS A 1 375 ? 25.297 23.117 1.605 1.00 79.75 375 HIS A N 1
ATOM 3008 C CA . HIS A 1 375 ? 24.437 22.025 1.145 1.00 79.75 375 HIS A CA 1
ATOM 3009 C C . HIS A 1 375 ? 23.997 21.159 2.326 1.00 79.75 375 HIS A C 1
ATOM 3011 O O . HIS A 1 375 ? 24.527 21.294 3.422 1.00 79.75 375 HIS A O 1
ATOM 3017 N N . ASP A 1 376 ? 23.049 20.249 2.106 1.00 80.31 376 ASP A N 1
ATOM 3018 C CA . ASP A 1 376 ? 22.773 19.177 3.062 1.00 80.31 376 ASP A CA 1
ATOM 3019 C C . ASP A 1 376 ? 23.988 18.228 3.217 1.00 80.31 376 ASP A C 1
ATOM 3021 O O . ASP A 1 376 ? 24.984 18.328 2.494 1.00 80.31 376 ASP A O 1
ATOM 3025 N N . PHE A 1 377 ? 23.932 17.273 4.147 1.00 86.31 377 PHE A N 1
ATOM 3026 C CA . PHE A 1 377 ? 25.005 16.296 4.333 1.00 86.31 377 PHE A CA 1
ATOM 3027 C C . PHE A 1 377 ? 25.318 15.566 3.010 1.00 86.31 377 PHE A C 1
ATOM 3029 O O . PHE A 1 377 ? 24.457 14.851 2.484 1.00 86.31 377 PHE A O 1
ATOM 3036 N N . PRO A 1 378 ? 26.542 15.700 2.461 1.00 86.25 378 PRO A N 1
ATOM 3037 C CA . PRO A 1 378 ? 26.880 15.246 1.113 1.00 86.25 378 PRO A CA 1
ATOM 3038 C C . PRO A 1 378 ? 27.218 13.748 1.090 1.00 86.25 378 PRO A C 1
ATOM 3040 O O . PRO A 1 378 ? 28.257 13.327 0.589 1.00 86.25 378 PRO A O 1
ATOM 3043 N N . ILE A 1 379 ? 26.339 12.916 1.652 1.00 89.81 379 ILE A N 1
ATOM 3044 C CA . ILE A 1 379 ? 26.514 11.459 1.716 1.00 89.81 379 ILE A CA 1
ATOM 3045 C C . ILE A 1 379 ? 26.648 10.831 0.327 1.00 89.81 379 ILE A C 1
ATOM 3047 O O . ILE A 1 379 ? 27.325 9.820 0.162 1.00 89.81 379 ILE A O 1
ATOM 3051 N N . ARG A 1 380 ? 26.020 11.441 -0.680 1.00 89.50 380 ARG A N 1
ATOM 3052 C CA . ARG A 1 380 ? 25.985 10.934 -2.054 1.00 89.50 380 ARG A CA 1
ATOM 3053 C C . ARG A 1 380 ? 27.332 11.031 -2.762 1.00 89.50 380 ARG A C 1
ATOM 3055 O O . ARG A 1 380 ? 27.598 10.213 -3.637 1.00 89.50 380 ARG A O 1
ATOM 3062 N N . ASP A 1 381 ? 28.213 11.929 -2.324 1.00 90.81 381 ASP A N 1
ATOM 3063 C CA . ASP A 1 381 ? 29.590 12.006 -2.816 1.00 90.81 381 ASP A CA 1
ATOM 3064 C C . ASP A 1 381 ? 30.324 10.665 -2.655 1.00 90.81 381 ASP A C 1
ATOM 3066 O O . ASP A 1 381 ? 31.130 10.281 -3.501 1.00 90.81 381 ASP A O 1
ATOM 3070 N N . GLU A 1 382 ? 30.028 9.907 -1.591 1.00 92.31 382 GLU A N 1
ATOM 3071 C CA . GLU A 1 382 ? 30.644 8.593 -1.374 1.00 92.31 382 GLU A CA 1
ATOM 3072 C C . GLU A 1 382 ? 30.280 7.593 -2.472 1.00 92.31 382 GLU A C 1
ATOM 3074 O O . GLU A 1 382 ? 31.063 6.689 -2.744 1.00 92.31 382 GLU A O 1
ATOM 3079 N N . ILE A 1 383 ? 29.138 7.759 -3.140 1.00 93.25 383 ILE A N 1
ATOM 3080 C CA . ILE A 1 383 ? 28.752 6.932 -4.287 1.00 93.25 383 ILE A CA 1
ATOM 3081 C C . ILE A 1 383 ? 29.728 7.194 -5.436 1.00 93.25 383 ILE A C 1
ATOM 3083 O O . ILE A 1 383 ? 30.317 6.263 -5.980 1.00 93.25 383 ILE A O 1
ATOM 3087 N N . LEU A 1 384 ? 29.976 8.464 -5.752 1.00 93.00 384 LEU A N 1
ATOM 3088 C CA . LEU A 1 384 ? 30.934 8.847 -6.783 1.00 93.00 384 LEU A CA 1
ATOM 3089 C C . LEU A 1 384 ? 32.341 8.318 -6.455 1.00 93.00 384 LEU A C 1
ATOM 3091 O O . LEU A 1 384 ? 32.948 7.633 -7.276 1.00 93.00 384 LEU A O 1
ATOM 3095 N N . TYR A 1 385 ? 32.831 8.546 -5.231 1.00 91.25 385 TYR A N 1
ATOM 3096 C CA . TYR A 1 385 ? 34.178 8.126 -4.815 1.00 91.25 385 TYR A CA 1
ATOM 3097 C C . TYR A 1 385 ? 34.374 6.606 -4.795 1.00 91.25 385 TYR A C 1
ATOM 3099 O O . TYR A 1 385 ? 35.494 6.119 -4.996 1.00 91.25 385 TYR A O 1
ATOM 3107 N N . GLN A 1 386 ? 33.301 5.859 -4.526 1.00 92.19 386 GLN A N 1
ATOM 3108 C CA . GLN A 1 386 ? 33.329 4.403 -4.469 1.00 92.19 386 GLN A CA 1
ATOM 3109 C C . GLN A 1 386 ? 33.185 3.721 -5.828 1.00 92.19 386 GLN A C 1
ATOM 3111 O O . GLN A 1 386 ? 33.619 2.578 -5.951 1.00 92.19 386 GLN A O 1
ATOM 3116 N N . TYR A 1 387 ? 32.543 4.354 -6.810 1.00 92.62 387 TYR A N 1
ATOM 3117 C CA . TYR A 1 387 ? 32.107 3.654 -8.023 1.00 92.62 387 TYR A CA 1
ATOM 3118 C C . TYR A 1 387 ? 32.569 4.296 -9.335 1.00 92.62 387 TYR A C 1
ATOM 3120 O O . TYR A 1 387 ? 32.495 3.632 -10.369 1.00 92.62 387 TYR A O 1
ATOM 3128 N N . LEU A 1 388 ? 33.085 5.532 -9.322 1.00 92.06 388 LEU A N 1
ATOM 3129 C CA . LEU A 1 388 ? 33.641 6.175 -10.513 1.00 92.06 388 LEU A CA 1
ATOM 3130 C C . LEU A 1 388 ? 35.125 6.539 -10.305 1.00 92.06 388 LEU A C 1
ATOM 3132 O O . LEU A 1 388 ? 35.436 7.483 -9.581 1.00 92.06 388 LEU A O 1
ATOM 3136 N N . PRO A 1 389 ? 36.067 5.823 -10.946 1.00 89.81 389 PRO A N 1
ATOM 3137 C CA . PRO A 1 389 ? 37.492 6.158 -10.880 1.00 89.81 389 PRO A CA 1
ATOM 3138 C C . PRO A 1 389 ? 37.791 7.449 -11.648 1.00 89.81 389 PRO A C 1
ATOM 3140 O O . PRO A 1 389 ? 37.830 7.444 -12.879 1.00 89.81 389 PRO A O 1
ATOM 3143 N N . LEU A 1 390 ? 38.039 8.538 -10.927 1.00 90.75 390 LEU A N 1
ATOM 3144 C CA . LEU A 1 390 ? 38.337 9.859 -11.482 1.00 90.75 390 LEU A CA 1
ATOM 3145 C C . LEU A 1 390 ? 39.841 10.159 -11.436 1.00 90.75 390 LEU A C 1
ATOM 3147 O O . LEU A 1 390 ? 40.495 9.920 -10.421 1.00 90.75 390 LEU A O 1
ATOM 3151 N N . SER A 1 391 ? 40.391 10.731 -12.508 1.00 91.00 391 SER A N 1
ATOM 3152 C CA . SER A 1 391 ? 41.804 11.121 -12.568 1.00 91.00 391 SER A CA 1
ATOM 3153 C C . SER A 1 391 ? 42.012 12.515 -13.160 1.00 91.00 391 SER A C 1
ATOM 3155 O O . SER A 1 391 ? 41.161 13.037 -13.880 1.00 91.00 391 SER A O 1
ATOM 3157 N N . ALA A 1 392 ? 43.193 13.084 -12.897 1.00 93.06 392 ALA A N 1
ATOM 3158 C CA . ALA A 1 392 ? 43.571 14.440 -13.305 1.00 93.06 392 ALA A CA 1
ATOM 3159 C C . ALA A 1 392 ? 43.580 14.669 -14.823 1.00 93.06 392 ALA A C 1
ATOM 3161 O O . ALA A 1 392 ? 43.580 15.811 -15.263 1.00 93.06 392 ALA A O 1
ATOM 3162 N N . ASN A 1 393 ? 43.540 13.601 -15.623 1.00 94.75 393 ASN A N 1
ATOM 3163 C CA . ASN A 1 393 ? 43.563 13.680 -17.083 1.00 94.75 393 ASN A CA 1
ATOM 3164 C C . ASN A 1 393 ? 42.162 13.605 -17.710 1.00 94.75 393 ASN A C 1
ATOM 3166 O O . ASN A 1 393 ? 42.050 13.634 -18.933 1.00 94.75 393 ASN A O 1
ATOM 3170 N N . MET A 1 394 ? 41.110 13.473 -16.896 1.00 96.94 394 MET A N 1
ATOM 3171 C CA . MET A 1 394 ? 39.748 13.252 -17.379 1.00 96.94 394 MET A CA 1
ATOM 3172 C C . MET A 1 394 ? 38.973 14.550 -17.562 1.00 96.94 394 MET A C 1
ATOM 3174 O O . MET A 1 394 ? 39.006 15.438 -16.707 1.00 96.94 394 MET A O 1
ATOM 3178 N N . ASP A 1 395 ? 38.213 14.606 -18.650 1.00 98.19 395 ASP A N 1
ATOM 3179 C CA . ASP A 1 395 ? 37.096 15.527 -18.812 1.00 98.19 395 ASP A CA 1
ATOM 3180 C C . ASP A 1 395 ? 35.809 14.836 -18.386 1.00 98.19 395 ASP A C 1
ATOM 3182 O O . ASP A 1 395 ? 35.480 13.762 -18.896 1.00 98.19 395 ASP A O 1
ATOM 3186 N N . VAL A 1 396 ? 35.078 15.450 -17.463 1.00 98.44 396 VAL A N 1
ATOM 3187 C CA . VAL A 1 396 ? 33.898 14.839 -16.847 1.00 98.44 396 VAL A CA 1
ATOM 3188 C C . VAL A 1 396 ? 32.670 15.718 -17.047 1.00 98.44 396 VAL A C 1
ATOM 3190 O O . VAL A 1 396 ? 32.767 16.944 -17.013 1.00 98.44 396 VAL A O 1
ATOM 3193 N N . LEU A 1 397 ? 31.521 15.082 -17.253 1.00 98.56 397 LEU A N 1
ATOM 3194 C CA . LEU A 1 397 ? 30.207 15.717 -17.271 1.00 98.56 397 LEU A CA 1
ATOM 3195 C C . LEU A 1 397 ? 29.429 15.344 -16.001 1.00 98.56 397 LEU A C 1
ATOM 3197 O O . LEU A 1 397 ? 29.217 14.164 -15.727 1.00 98.56 397 LEU A O 1
ATOM 3201 N N . GLU A 1 398 ? 28.977 16.341 -15.253 1.00 98.25 398 GLU A N 1
ATOM 3202 C CA . GLU A 1 398 ? 28.010 16.190 -14.164 1.00 98.25 398 GLU A CA 1
ATOM 3203 C C . GLU A 1 398 ? 26.664 16.753 -14.620 1.00 98.25 398 GLU A C 1
ATOM 3205 O O . GLU A 1 398 ? 26.575 17.918 -15.010 1.00 98.25 398 GLU A O 1
ATOM 3210 N N . VAL A 1 399 ? 25.621 15.925 -14.578 1.00 97.75 399 VAL A N 1
ATOM 3211 C CA . VAL A 1 399 ? 24.241 16.332 -14.870 1.00 97.75 399 VAL A CA 1
ATOM 3212 C C . VAL A 1 399 ? 23.478 16.458 -13.556 1.00 97.75 399 VAL A C 1
ATOM 3214 O O . VAL A 1 399 ? 23.453 15.508 -12.775 1.00 97.75 399 VAL A O 1
ATOM 3217 N N . GLY A 1 400 ? 22.852 17.614 -13.332 1.00 94.94 400 GLY A N 1
ATOM 3218 C CA . GLY A 1 400 ? 22.146 17.964 -12.094 1.00 94.94 400 GLY A CA 1
ATOM 3219 C C . GLY A 1 400 ? 23.084 18.173 -10.895 1.00 94.94 400 GLY A C 1
ATOM 3220 O O . GLY A 1 400 ? 22.975 17.450 -9.907 1.00 94.94 400 GLY A O 1
ATOM 3221 N N . PRO A 1 401 ? 23.998 19.161 -10.946 1.00 93.62 401 PRO A N 1
ATOM 3222 C CA . PRO A 1 401 ? 25.001 19.435 -9.903 1.00 93.62 401 PRO A CA 1
ATOM 3223 C C . PRO A 1 401 ? 24.431 19.914 -8.552 1.00 93.62 401 PRO A C 1
ATOM 3225 O O . PRO A 1 401 ? 25.174 20.018 -7.570 1.00 93.62 401 PRO A O 1
ATOM 3228 N N . GLY A 1 402 ? 23.137 20.253 -8.479 1.00 91.12 402 GLY A N 1
ATOM 3229 C CA . GLY A 1 402 ? 22.496 20.750 -7.259 1.00 91.12 402 GLY A CA 1
ATOM 3230 C C . GLY A 1 402 ? 23.192 22.006 -6.729 1.00 91.12 402 GLY A C 1
ATOM 3231 O O . GLY A 1 402 ? 23.305 22.996 -7.445 1.00 91.12 402 GLY A O 1
ATOM 3232 N N . SER A 1 403 ? 23.695 21.956 -5.490 1.00 87.69 403 SER A N 1
ATOM 3233 C CA . SER A 1 403 ? 24.450 23.055 -4.861 1.00 87.69 403 SER A CA 1
ATOM 3234 C C . SER A 1 403 ? 25.883 23.232 -5.374 1.00 87.69 403 SER A C 1
ATOM 3236 O O . SER A 1 403 ? 26.542 24.206 -5.013 1.00 87.69 403 SER A O 1
ATOM 3238 N N . GLY A 1 404 ? 26.416 22.265 -6.126 1.00 91.44 404 GLY A N 1
ATOM 3239 C CA . GLY A 1 404 ? 27.806 22.273 -6.577 1.00 91.44 404 GLY A CA 1
ATOM 3240 C C . GLY A 1 404 ? 28.835 21.842 -5.526 1.00 91.44 404 GLY A C 1
ATOM 3241 O O . GLY A 1 404 ? 30.033 21.980 -5.766 1.00 91.44 404 GLY A O 1
ATOM 3242 N N . VAL A 1 405 ? 28.428 21.299 -4.370 1.00 90.56 405 VAL A N 1
ATOM 3243 C CA . VAL A 1 405 ? 29.381 20.790 -3.356 1.00 90.56 405 VAL A CA 1
ATOM 3244 C C . VAL A 1 405 ? 30.222 19.631 -3.880 1.00 90.56 405 VAL A C 1
ATOM 3246 O O . VAL A 1 405 ? 31.430 19.589 -3.634 1.00 90.56 405 VAL A O 1
ATOM 3249 N N . THR A 1 406 ? 29.611 18.707 -4.621 1.00 91.56 406 THR A N 1
ATOM 3250 C CA . THR A 1 406 ? 30.334 17.601 -5.254 1.00 91.56 406 THR A CA 1
ATOM 3251 C C . THR A 1 406 ? 31.332 18.153 -6.273 1.00 91.56 406 THR A C 1
ATOM 3253 O O . THR A 1 406 ? 32.527 17.877 -6.154 1.00 91.56 406 THR A O 1
ATOM 3256 N N . ALA A 1 407 ? 30.879 19.033 -7.177 1.00 93.81 407 ALA A N 1
ATOM 3257 C CA . ALA A 1 407 ? 31.721 19.739 -8.144 1.00 93.81 407 ALA A CA 1
ATOM 3258 C C . ALA A 1 407 ? 32.925 20.439 -7.490 1.00 93.81 407 ALA A C 1
ATOM 3260 O O . ALA A 1 407 ? 34.057 20.270 -7.940 1.00 93.81 407 ALA A O 1
ATOM 3261 N N . PHE A 1 408 ? 32.704 21.161 -6.386 1.00 93.12 408 PHE A N 1
ATOM 3262 C CA . PHE A 1 408 ? 33.748 21.830 -5.603 1.00 93.12 408 PHE A CA 1
ATOM 3263 C C . PHE A 1 408 ? 34.858 20.886 -5.128 1.00 93.12 408 PHE A C 1
ATOM 3265 O O . PHE A 1 408 ? 36.038 21.236 -5.137 1.00 93.12 408 PHE A O 1
ATOM 3272 N N . ARG A 1 409 ? 34.501 19.664 -4.732 1.00 90.38 409 ARG A N 1
ATOM 3273 C CA . ARG A 1 409 ? 35.460 18.679 -4.212 1.00 90.38 409 ARG A CA 1
ATOM 3274 C C . ARG A 1 409 ? 36.180 17.909 -5.310 1.00 90.38 409 ARG A C 1
ATOM 3276 O O . ARG A 1 409 ? 37.327 17.498 -5.113 1.00 90.38 409 ARG A O 1
ATOM 3283 N N . VAL A 1 410 ? 35.518 17.673 -6.442 1.00 91.81 410 VAL A N 1
ATOM 3284 C CA . VAL A 1 410 ? 36.052 16.808 -7.504 1.00 91.81 410 VAL A CA 1
ATOM 3285 C C . VAL A 1 410 ? 36.771 17.565 -8.604 1.00 91.81 410 VAL A C 1
ATOM 3287 O O . VAL A 1 410 ? 37.751 17.033 -9.122 1.00 91.81 410 VAL A O 1
ATOM 3290 N N . ALA A 1 411 ? 36.371 18.798 -8.924 1.00 93.81 411 ALA A N 1
ATOM 3291 C CA . ALA A 1 411 ? 36.993 19.570 -9.996 1.00 93.81 411 ALA A CA 1
ATOM 3292 C C . ALA A 1 411 ? 38.521 19.701 -9.849 1.00 93.81 411 ALA A C 1
ATOM 3294 O O . ALA A 1 411 ? 39.209 19.449 -10.834 1.00 93.81 411 ALA A O 1
ATOM 3295 N N . PRO A 1 412 ? 39.116 19.921 -8.656 1.00 91.75 412 PRO A N 1
ATOM 3296 C CA . PRO A 1 412 ? 40.575 20.001 -8.511 1.00 91.75 412 PRO A CA 1
ATOM 3297 C C . PRO A 1 412 ? 41.342 18.713 -8.860 1.00 91.75 412 PRO A C 1
ATOM 3299 O O . PRO A 1 412 ? 42.569 18.698 -8.808 1.00 91.75 412 PRO A O 1
ATOM 3302 N N . ARG A 1 413 ? 40.639 17.609 -9.131 1.00 90.94 413 ARG A N 1
ATOM 3303 C CA . ARG A 1 413 ? 41.203 16.292 -9.449 1.00 90.94 413 ARG A CA 1
ATOM 3304 C C . ARG A 1 413 ? 40.982 15.888 -10.902 1.00 90.94 413 ARG A C 1
ATOM 3306 O O . ARG A 1 413 ? 41.241 14.735 -11.230 1.00 90.94 413 ARG A O 1
ATOM 3313 N N . LEU A 1 414 ? 40.466 16.790 -11.728 1.00 95.25 414 LEU A N 1
ATOM 3314 C CA . LEU A 1 414 ? 40.055 16.541 -13.104 1.00 95.25 414 LEU A CA 1
ATOM 3315 C C . LEU A 1 414 ? 40.737 17.538 -14.038 1.00 95.25 414 LEU A C 1
ATOM 3317 O O . LEU A 1 414 ? 41.062 18.653 -13.628 1.00 95.25 414 LEU A O 1
ATOM 3321 N N . ARG A 1 415 ? 40.885 17.168 -15.312 1.00 97.19 415 ARG A N 1
ATOM 3322 C CA . ARG A 1 415 ? 41.351 18.104 -16.342 1.00 97.19 415 ARG A CA 1
ATOM 3323 C C . ARG A 1 415 ? 40.305 19.187 -16.561 1.00 97.19 415 ARG A C 1
ATOM 3325 O O . ARG A 1 415 ? 40.633 20.368 -16.562 1.00 97.19 415 ARG A O 1
ATOM 3332 N N . SER A 1 416 ? 39.044 18.786 -16.709 1.00 97.88 416 SER A N 1
ATOM 3333 C CA . SER A 1 416 ? 37.907 19.705 -16.718 1.00 97.88 416 SER A CA 1
ATOM 3334 C C . SER A 1 416 ? 36.625 19.028 -16.243 1.00 97.88 416 SER A C 1
ATOM 3336 O O . SER A 1 416 ? 36.452 17.818 -16.405 1.00 97.88 416 SER A O 1
ATOM 3338 N N . LEU A 1 417 ? 35.717 19.813 -15.667 1.00 98.25 417 LEU A N 1
ATOM 3339 C CA . LEU A 1 417 ? 34.393 19.360 -15.250 1.00 98.25 417 LEU A CA 1
ATOM 3340 C C . LEU A 1 417 ? 33.332 20.292 -15.839 1.00 98.25 417 LEU A C 1
ATOM 3342 O O . LEU A 1 417 ? 33.366 21.504 -15.641 1.00 98.25 417 LEU A O 1
ATOM 3346 N N . THR A 1 418 ? 32.399 19.723 -16.598 1.00 98.50 418 THR A N 1
ATOM 3347 C CA . THR A 1 418 ? 31.241 20.443 -17.133 1.00 98.50 418 THR A CA 1
ATOM 3348 C C . THR A 1 418 ? 30.025 20.142 -16.272 1.00 98.50 418 THR A C 1
ATOM 3350 O O . THR A 1 418 ? 29.664 18.981 -16.112 1.00 98.50 418 THR A O 1
ATOM 3353 N N . LEU A 1 419 ? 29.413 21.189 -15.727 1.00 98.38 419 LEU A N 1
ATOM 3354 C CA . LEU A 1 419 ? 28.191 21.143 -14.937 1.00 98.38 419 LEU A CA 1
ATOM 3355 C C . LEU A 1 419 ? 27.011 21.495 -15.837 1.00 98.38 419 LEU A C 1
ATOM 3357 O O . LEU A 1 419 ? 26.972 22.593 -16.401 1.00 98.38 419 LEU A O 1
ATOM 3361 N N . LEU A 1 420 ? 26.073 20.564 -15.971 1.00 97.94 420 LEU A N 1
ATOM 3362 C CA . LEU A 1 420 ? 24.875 20.706 -16.786 1.00 97.94 420 LEU A CA 1
ATOM 3363 C C . LEU A 1 420 ? 23.632 20.692 -15.903 1.00 97.94 420 LEU A C 1
ATOM 3365 O O . LEU A 1 420 ? 23.405 19.735 -15.164 1.00 97.94 420 LEU A O 1
ATOM 3369 N N . ASP A 1 421 ? 22.809 21.727 -16.016 1.00 96.06 421 ASP A N 1
ATOM 3370 C CA . ASP A 1 421 ? 21.516 21.818 -15.337 1.00 96.06 421 ASP A CA 1
ATOM 3371 C C . ASP A 1 421 ? 20.465 22.408 -16.290 1.00 96.06 421 ASP A C 1
ATOM 3373 O O . ASP A 1 421 ? 20.798 23.195 -17.178 1.00 96.06 421 ASP A O 1
ATOM 3377 N N . ILE A 1 422 ? 19.201 22.026 -16.116 1.00 92.50 422 ILE A N 1
ATOM 3378 C CA . ILE A 1 422 ? 18.077 22.573 -16.886 1.00 92.50 422 ILE A CA 1
ATOM 3379 C C . ILE A 1 422 ? 17.647 23.947 -16.350 1.00 92.50 422 ILE A C 1
ATOM 3381 O O . ILE A 1 422 ? 17.138 24.779 -17.101 1.00 92.50 422 ILE A O 1
ATOM 3385 N N . ALA A 1 423 ? 17.870 24.212 -15.058 1.00 88.56 423 ALA A N 1
ATOM 3386 C CA . ALA A 1 423 ? 17.474 25.447 -14.400 1.00 88.56 423 ALA A CA 1
ATOM 3387 C C . ALA A 1 423 ? 18.537 26.539 -14.594 1.00 88.56 423 ALA A C 1
ATOM 3389 O O . ALA A 1 423 ? 19.572 26.561 -13.922 1.00 88.56 423 ALA A O 1
ATOM 3390 N N . ALA A 1 424 ? 18.253 27.508 -15.470 1.00 90.31 424 ALA A N 1
ATOM 3391 C CA . ALA A 1 424 ? 19.143 28.643 -15.739 1.00 90.31 424 ALA A CA 1
ATOM 3392 C C . ALA A 1 424 ? 19.537 29.418 -14.465 1.00 90.31 424 ALA A C 1
ATOM 3394 O O . ALA A 1 424 ? 20.683 29.853 -14.330 1.00 90.31 424 ALA A O 1
ATOM 3395 N N . ALA A 1 425 ? 18.611 29.544 -13.507 1.00 86.94 425 ALA A N 1
ATOM 3396 C CA . ALA A 1 425 ? 18.863 30.177 -12.215 1.00 86.94 425 ALA A CA 1
ATOM 3397 C C . ALA A 1 425 ? 19.909 29.412 -11.385 1.00 86.94 425 ALA A C 1
ATOM 3399 O O . ALA A 1 425 ? 20.787 30.033 -10.780 1.00 86.94 425 ALA A O 1
ATOM 3400 N N . ASN A 1 426 ? 19.870 28.075 -11.401 1.00 89.69 426 ASN A N 1
ATOM 3401 C CA . ASN A 1 426 ? 20.871 27.260 -10.718 1.00 89.69 426 ASN A CA 1
ATOM 3402 C C . ASN A 1 426 ? 22.241 27.360 -11.406 1.00 89.69 426 ASN A C 1
ATOM 3404 O O . ASN A 1 426 ? 23.262 27.501 -10.740 1.00 89.69 426 ASN A O 1
ATOM 3408 N N . VAL A 1 427 ? 22.277 27.376 -12.743 1.00 94.62 427 VAL A N 1
ATOM 3409 C CA . VAL A 1 427 ? 23.523 27.561 -13.511 1.00 94.62 427 VAL A CA 1
ATOM 3410 C C . VAL A 1 427 ? 24.197 28.896 -13.179 1.00 94.62 427 VAL A C 1
ATOM 3412 O O . VAL A 1 427 ? 25.414 28.935 -12.990 1.00 94.62 427 VAL A O 1
ATOM 3415 N N . ALA A 1 428 ? 23.425 29.982 -13.074 1.00 92.69 428 ALA A N 1
ATOM 3416 C CA . ALA A 1 428 ? 23.943 31.282 -12.648 1.00 92.69 428 ALA A CA 1
ATOM 3417 C C . ALA A 1 428 ? 24.493 31.224 -11.212 1.00 92.69 428 ALA A C 1
ATOM 3419 O O . ALA A 1 428 ? 25.626 31.637 -10.973 1.00 92.69 428 ALA A O 1
ATOM 3420 N N . HIS A 1 429 ? 23.742 30.620 -10.286 1.00 90.25 429 HIS A N 1
ATOM 3421 C CA . HIS A 1 429 ? 24.173 30.445 -8.899 1.00 90.25 429 HIS A CA 1
ATOM 3422 C C . HIS A 1 429 ? 25.485 29.657 -8.777 1.00 90.25 429 HIS A C 1
ATOM 3424 O O . HIS A 1 429 ? 26.374 30.051 -8.026 1.00 90.25 429 HIS A O 1
ATOM 3430 N N . LEU A 1 430 ? 25.636 28.568 -9.532 1.00 93.94 430 LEU A N 1
ATOM 3431 C CA . LEU A 1 430 ? 26.849 27.748 -9.539 1.00 93.94 430 LEU A CA 1
ATOM 3432 C C . LEU A 1 430 ? 28.057 28.507 -10.080 1.00 93.94 430 LEU A C 1
ATOM 3434 O O . LEU A 1 430 ? 29.162 28.331 -9.565 1.00 93.94 430 LEU A O 1
ATOM 3438 N N . ARG A 1 431 ? 27.855 29.357 -11.095 1.00 94.81 431 ARG A N 1
ATOM 3439 C CA . ARG A 1 431 ? 28.919 30.198 -11.653 1.00 94.81 431 ARG A CA 1
ATOM 3440 C C . ARG A 1 431 ? 29.467 31.158 -10.599 1.00 94.81 431 ARG A C 1
ATOM 3442 O O . ARG A 1 431 ? 30.683 31.282 -10.487 1.00 94.81 431 ARG A O 1
ATOM 3449 N N . ASP A 1 432 ? 28.590 31.750 -9.794 1.00 91.12 432 ASP A N 1
ATOM 3450 C CA . ASP A 1 432 ? 28.982 32.628 -8.689 1.00 91.12 432 ASP A CA 1
ATOM 3451 C C . ASP A 1 432 ? 29.623 31.834 -7.539 1.00 91.12 432 ASP A C 1
ATOM 3453 O O . ASP A 1 432 ? 30.713 32.165 -7.070 1.00 91.12 432 ASP A O 1
ATOM 3457 N N . ALA A 1 433 ? 28.979 30.743 -7.107 1.00 88.94 433 ALA A N 1
ATOM 3458 C CA . ALA A 1 433 ? 29.413 29.936 -5.966 1.00 88.94 433 ALA A CA 1
ATOM 3459 C C . ALA A 1 433 ? 30.758 29.227 -6.200 1.00 88.94 433 ALA A C 1
ATOM 3461 O O . ALA A 1 433 ? 31.484 28.949 -5.244 1.00 88.94 433 ALA A O 1
ATOM 3462 N N . LEU A 1 434 ? 31.095 28.927 -7.457 1.00 93.12 434 LEU A N 1
ATOM 3463 C CA . LEU A 1 434 ? 32.291 28.174 -7.839 1.00 93.12 434 LEU A CA 1
ATOM 3464 C C . LEU A 1 434 ? 33.275 28.984 -8.702 1.00 93.12 434 LEU A C 1
ATOM 3466 O O . LEU A 1 434 ? 34.179 28.392 -9.293 1.00 93.12 434 LEU A O 1
ATOM 3470 N N . ALA A 1 435 ? 33.155 30.317 -8.738 1.00 88.06 435 ALA A N 1
ATOM 3471 C CA . ALA A 1 435 ? 33.973 31.213 -9.568 1.00 88.06 435 ALA A CA 1
ATOM 3472 C C . ALA A 1 435 ? 35.499 31.024 -9.407 1.00 88.06 435 ALA A C 1
ATOM 3474 O O . ALA A 1 435 ? 36.266 31.298 -10.326 1.00 88.06 435 ALA A O 1
ATOM 3475 N N . GLY A 1 436 ? 35.956 30.521 -8.255 1.00 84.62 436 GLY A N 1
ATOM 3476 C CA . GLY A 1 436 ? 37.371 30.260 -7.968 1.00 84.62 436 GLY A CA 1
ATOM 3477 C C . GLY A 1 436 ? 37.959 28.980 -8.581 1.00 84.62 436 GLY A C 1
ATOM 3478 O O . GLY A 1 436 ? 39.089 28.630 -8.241 1.00 84.62 436 GLY A O 1
ATOM 3479 N N . GLN A 1 437 ? 37.221 28.248 -9.423 1.00 90.25 437 GLN A N 1
ATOM 3480 C CA . GLN A 1 437 ? 37.675 26.983 -10.010 1.00 90.25 437 GLN A CA 1
ATOM 3481 C C . GLN A 1 437 ? 37.817 27.084 -11.537 1.00 90.25 437 GLN A C 1
ATOM 3483 O O . GLN A 1 437 ? 36.820 27.004 -12.255 1.00 90.25 437 GLN A O 1
ATOM 3488 N N . PRO A 1 438 ? 39.053 27.225 -12.056 1.00 90.88 438 PRO A N 1
ATOM 3489 C CA . PRO A 1 438 ? 39.292 27.595 -13.454 1.00 90.88 438 PRO A CA 1
ATOM 3490 C C . PRO A 1 438 ? 38.952 26.491 -14.462 1.00 90.88 438 PRO A C 1
ATOM 3492 O O . PRO A 1 438 ? 38.849 26.758 -15.654 1.00 90.88 438 PRO A O 1
ATOM 3495 N N . ASN A 1 439 ? 38.792 25.247 -14.010 1.00 96.31 439 ASN A N 1
ATOM 3496 C CA . ASN A 1 439 ? 38.518 24.096 -14.865 1.00 96.31 439 ASN A CA 1
ATOM 3497 C C . ASN A 1 439 ? 37.034 23.681 -14.887 1.00 96.31 439 ASN A C 1
ATOM 3499 O O . ASN A 1 439 ? 36.710 22.597 -15.386 1.00 96.31 439 ASN A O 1
ATOM 3503 N N . LEU A 1 440 ? 36.143 24.530 -14.363 1.00 97.69 440 LEU A N 1
ATOM 3504 C CA . LEU A 1 440 ? 34.697 24.351 -14.450 1.00 97.69 440 LEU A CA 1
ATOM 3505 C C . LEU A 1 440 ? 34.116 25.008 -15.702 1.00 97.69 440 LEU A C 1
ATOM 3507 O O . LEU A 1 440 ? 34.439 26.144 -16.044 1.00 97.69 440 LEU A O 1
ATOM 3511 N N . ARG A 1 441 ? 33.175 24.314 -16.339 1.00 97.06 441 ARG A N 1
ATOM 3512 C CA . ARG A 1 441 ? 32.291 24.869 -17.368 1.00 97.06 441 ARG A CA 1
ATOM 3513 C C . ARG A 1 441 ? 30.846 24.708 -16.921 1.00 97.06 441 ARG A C 1
ATOM 3515 O O . ARG A 1 441 ? 30.477 23.648 -16.437 1.00 97.06 441 ARG A O 1
ATOM 3522 N N . PHE A 1 442 ? 30.027 25.733 -17.127 1.00 97.56 442 PHE A N 1
ATOM 3523 C CA . PHE A 1 442 ? 28.617 25.741 -16.732 1.00 97.56 442 PHE A CA 1
ATOM 3524 C C . PHE A 1 442 ? 27.737 25.805 -17.977 1.00 97.56 442 PHE A C 1
ATOM 3526 O O . PHE A 1 442 ? 27.938 26.687 -18.816 1.00 97.56 442 PHE A O 1
ATOM 3533 N N . VAL A 1 443 ? 26.781 24.887 -18.101 1.00 97.12 443 VAL A N 1
ATOM 3534 C CA . VAL A 1 443 ? 25.894 24.765 -19.263 1.00 97.12 443 VAL A CA 1
ATOM 3535 C C . VAL A 1 443 ? 24.447 24.668 -18.788 1.00 97.12 443 VAL A C 1
ATOM 3537 O O . VAL A 1 443 ? 24.122 23.828 -17.954 1.00 97.12 443 VAL A O 1
ATOM 3540 N N . CYS A 1 444 ? 23.586 25.523 -19.342 1.00 96.31 444 CYS A N 1
ATOM 3541 C CA . CYS A 1 444 ? 22.140 25.420 -19.183 1.00 96.31 444 CYS A CA 1
ATOM 3542 C C . CYS A 1 444 ? 21.573 24.655 -20.377 1.00 96.31 444 CYS A C 1
ATOM 3544 O O . CYS A 1 444 ? 21.583 25.182 -21.489 1.00 96.31 444 CYS A O 1
ATOM 3546 N N . ALA A 1 445 ? 21.131 23.421 -20.163 1.00 93.88 445 ALA A N 1
ATOM 3547 C CA . ALA A 1 445 ? 20.577 22.575 -21.213 1.00 93.88 445 ALA A CA 1
ATOM 3548 C C . ALA A 1 445 ? 19.676 21.491 -20.616 1.00 93.88 445 ALA A C 1
ATOM 3550 O O . ALA A 1 445 ? 19.893 21.029 -19.497 1.00 93.88 445 ALA A O 1
ATOM 3551 N N . ASP A 1 446 ? 18.689 21.050 -21.390 1.00 92.75 446 ASP A N 1
ATOM 3552 C CA . ASP A 1 446 ? 17.885 19.877 -21.059 1.00 92.75 446 ASP A CA 1
ATOM 3553 C C . ASP A 1 446 ? 18.567 18.620 -21.620 1.00 92.75 446 ASP A C 1
ATOM 3555 O O . ASP A 1 446 ? 18.708 18.447 -22.832 1.00 92.75 446 ASP A O 1
ATOM 3559 N N . VAL A 1 447 ? 18.990 17.727 -20.721 1.00 94.56 447 VAL A N 1
ATOM 3560 C CA . VAL A 1 447 ? 19.656 16.461 -21.067 1.00 94.56 447 VAL A CA 1
ATOM 3561 C C . VAL A 1 447 ? 18.752 15.508 -21.861 1.00 94.56 447 VAL A C 1
ATOM 3563 O O . VAL A 1 447 ? 19.253 14.551 -22.448 1.00 94.56 447 VAL A O 1
ATOM 3566 N N . CYS A 1 448 ? 17.439 15.745 -21.906 1.00 92.31 448 CYS A N 1
ATOM 3567 C CA . CYS A 1 448 ? 16.485 14.987 -22.715 1.00 92.31 448 CYS A CA 1
ATOM 3568 C C . CYS A 1 448 ? 16.281 15.569 -24.124 1.00 92.31 448 CYS A C 1
ATOM 3570 O O . CYS A 1 448 ? 15.565 14.958 -24.910 1.00 92.31 448 CYS A O 1
ATOM 3572 N N . GLN A 1 449 ? 16.894 16.705 -24.484 1.00 90.94 449 GLN A N 1
ATOM 3573 C CA . GLN A 1 449 ? 16.757 17.274 -25.832 1.00 90.94 449 GLN A CA 1
ATOM 3574 C C . GLN A 1 449 ? 17.803 16.704 -26.798 1.00 90.94 449 GLN A C 1
ATOM 3576 O O . GLN A 1 449 ? 18.984 16.638 -26.445 1.00 90.94 449 GLN A O 1
ATOM 3581 N N . PRO A 1 450 ? 17.423 16.305 -28.025 1.00 90.75 450 PRO A N 1
ATOM 3582 C CA . PRO A 1 450 ? 18.382 15.923 -29.061 1.00 90.75 450 PRO A CA 1
ATOM 3583 C C . PRO A 1 450 ? 19.396 17.035 -29.376 1.00 90.75 450 PRO A C 1
ATOM 3585 O O . PRO A 1 450 ? 19.106 18.222 -29.229 1.00 90.75 450 PRO A O 1
ATOM 3588 N N . GLY A 1 451 ? 20.582 16.655 -29.861 1.00 88.38 451 GLY A N 1
ATOM 3589 C CA . GLY A 1 451 ? 21.632 17.609 -30.244 1.00 88.38 451 GLY A CA 1
ATOM 3590 C C . GLY A 1 451 ? 22.474 18.120 -29.071 1.00 88.38 451 GLY A C 1
ATOM 3591 O O . GLY A 1 451 ? 23.156 19.140 -29.196 1.00 88.38 451 GLY A O 1
ATOM 3592 N N . LEU A 1 452 ? 22.453 17.414 -27.935 1.00 93.31 452 LEU A N 1
ATOM 3593 C CA . LEU A 1 452 ? 23.217 17.789 -26.748 1.00 93.31 452 LEU A CA 1
ATOM 3594 C C . LEU A 1 452 ? 24.727 17.864 -27.026 1.00 93.31 452 LEU A C 1
ATOM 3596 O O . LEU A 1 452 ? 25.397 18.775 -26.536 1.00 93.31 452 LEU A O 1
ATOM 3600 N N . GLY A 1 453 ? 25.276 16.951 -27.833 1.00 92.00 453 GLY A N 1
ATOM 3601 C CA . GLY A 1 453 ? 26.699 16.959 -28.174 1.00 92.00 453 GLY A CA 1
ATOM 3602 C C . GLY A 1 453 ? 27.120 18.215 -28.929 1.00 92.00 453 GLY A C 1
ATOM 3603 O O . GLY A 1 453 ? 28.183 18.762 -28.636 1.00 92.00 453 GLY A O 1
ATOM 3604 N N . ALA A 1 454 ? 26.265 18.738 -29.812 1.00 92.38 454 ALA A N 1
ATOM 3605 C CA . ALA A 1 454 ? 26.508 20.007 -30.496 1.00 92.38 454 ALA A CA 1
ATOM 3606 C C . ALA A 1 454 ? 26.510 21.195 -29.518 1.00 92.38 454 ALA A C 1
ATOM 3608 O O . ALA A 1 454 ? 27.395 22.046 -29.595 1.00 92.38 454 ALA A O 1
ATOM 3609 N N . GLN A 1 455 ? 25.582 21.226 -28.552 1.00 92.56 455 GLN A N 1
ATOM 3610 C CA . GLN A 1 455 ? 25.538 22.279 -27.526 1.00 92.56 455 GLN A CA 1
ATOM 3611 C C . GLN A 1 455 ? 26.767 22.250 -26.605 1.00 92.56 455 GLN A C 1
ATOM 3613 O O . GLN A 1 455 ? 27.308 23.294 -26.230 1.00 92.56 455 GLN A O 1
ATOM 3618 N N . LEU A 1 456 ? 27.240 21.054 -26.241 1.00 95.38 456 LEU A N 1
ATOM 3619 C CA . LEU A 1 456 ? 28.439 20.897 -25.417 1.00 95.38 456 LEU A CA 1
ATOM 3620 C C . LEU A 1 456 ? 29.727 21.131 -26.217 1.00 95.38 456 LEU A C 1
ATOM 3622 O O . LEU A 1 456 ? 30.714 21.617 -25.654 1.00 95.38 456 LEU A O 1
ATOM 3626 N N . GLY A 1 457 ? 29.730 20.825 -27.515 1.00 92.56 457 GLY A N 1
ATOM 3627 C CA . GLY A 1 457 ? 30.860 21.019 -28.425 1.00 92.56 457 GLY A CA 1
ATOM 3628 C C . GLY A 1 457 ? 32.089 20.167 -28.089 1.00 92.56 457 GLY A C 1
ATOM 3629 O O . GLY A 1 457 ? 33.197 20.507 -28.496 1.00 92.56 457 GLY A O 1
ATOM 3630 N N . ARG A 1 458 ? 31.933 19.106 -27.282 1.00 93.75 458 ARG A N 1
ATOM 3631 C CA . ARG A 1 458 ? 33.026 18.216 -26.856 1.00 93.75 458 ARG A CA 1
ATOM 3632 C C . ARG A 1 458 ? 32.512 16.877 -26.329 1.00 93.75 458 ARG A C 1
ATOM 3634 O O . ARG A 1 458 ? 31.343 16.754 -25.980 1.00 93.75 458 ARG A O 1
ATOM 3641 N N . THR A 1 459 ? 33.429 15.919 -26.184 1.00 97.19 459 THR A N 1
ATOM 3642 C CA . THR A 1 459 ? 33.180 14.612 -25.556 1.00 97.19 459 THR A CA 1
ATOM 3643 C C . THR A 1 459 ? 33.954 14.420 -24.247 1.00 97.19 459 THR A C 1
ATOM 3645 O O . THR A 1 459 ? 34.993 15.057 -24.023 1.00 97.19 459 THR A O 1
ATOM 3648 N N . PHE A 1 460 ? 33.463 13.516 -23.396 1.00 98.44 460 PHE A N 1
ATOM 3649 C CA . PHE A 1 460 ? 33.908 13.299 -22.014 1.00 98.44 460 PHE A CA 1
ATOM 3650 C C . PHE A 1 460 ? 34.441 11.880 -21.774 1.00 98.44 460 PHE A C 1
ATOM 3652 O O . PHE A 1 460 ? 33.981 10.915 -22.382 1.00 98.44 460 PHE A O 1
ATOM 3659 N N . ASP A 1 461 ? 35.393 11.741 -20.851 1.00 98.31 461 ASP A N 1
ATOM 3660 C CA . ASP A 1 461 ? 35.910 10.445 -20.382 1.00 98.31 461 ASP A CA 1
ATOM 3661 C C . ASP A 1 461 ? 34.943 9.764 -19.405 1.00 98.31 461 ASP A C 1
ATOM 3663 O O . ASP A 1 461 ? 34.896 8.533 -19.298 1.00 98.31 461 ASP A O 1
ATOM 3667 N N . ALA A 1 462 ? 34.167 10.566 -18.675 1.00 98.06 462 ALA A N 1
ATOM 3668 C CA . ALA A 1 462 ? 33.112 10.081 -17.807 1.00 98.06 462 ALA A CA 1
ATOM 3669 C C . ALA A 1 462 ? 31.939 11.063 -17.726 1.00 98.06 462 ALA A C 1
ATOM 3671 O O . ALA A 1 462 ? 32.117 12.274 -17.836 1.00 98.06 462 ALA A O 1
ATOM 3672 N N . ALA A 1 463 ? 30.747 10.535 -17.482 1.00 98.38 463 ALA A N 1
ATOM 3673 C CA . ALA A 1 463 ? 29.549 11.302 -17.196 1.00 98.38 463 ALA A CA 1
ATOM 3674 C C . ALA A 1 463 ? 28.834 10.687 -15.991 1.00 98.38 463 ALA A C 1
ATOM 3676 O O . ALA A 1 463 ? 28.804 9.460 -15.847 1.00 98.38 463 ALA A O 1
ATOM 3677 N N . TYR A 1 464 ? 28.266 11.514 -15.120 1.00 98.12 464 TYR A N 1
ATOM 3678 C CA . TYR A 1 464 ? 27.474 11.014 -14.005 1.00 98.12 464 TYR A CA 1
ATOM 3679 C C . TYR A 1 464 ? 26.249 11.866 -13.692 1.00 98.12 464 TYR A C 1
ATOM 3681 O O . TYR A 1 464 ? 26.219 13.070 -13.945 1.00 98.12 464 TYR A O 1
ATOM 3689 N N . ALA A 1 465 ? 25.246 11.205 -13.116 1.00 97.12 465 ALA A N 1
ATOM 3690 C CA . ALA A 1 465 ? 24.041 11.823 -12.585 1.00 97.12 465 ALA A CA 1
ATOM 3691 C C . ALA A 1 465 ? 23.594 11.070 -11.323 1.00 97.12 465 ALA A C 1
ATOM 3693 O O . ALA A 1 465 ? 23.496 9.838 -11.322 1.00 97.12 465 ALA A O 1
ATOM 3694 N N . ILE A 1 466 ? 23.344 11.802 -10.239 1.00 95.19 466 ILE A N 1
ATOM 3695 C CA . ILE A 1 466 ? 22.977 11.252 -8.930 1.00 95.19 466 ILE A CA 1
ATOM 3696 C C . ILE A 1 466 ? 21.649 11.883 -8.514 1.00 95.19 466 ILE A C 1
ATOM 3698 O O . ILE A 1 466 ? 21.597 13.072 -8.230 1.00 95.19 466 ILE A O 1
ATOM 3702 N N . GLU A 1 467 ? 20.599 11.069 -8.454 1.00 91.19 467 GLU A N 1
ATOM 3703 C CA . GLU A 1 467 ? 19.211 11.471 -8.189 1.00 91.19 467 GLU A CA 1
ATOM 3704 C C . GLU A 1 467 ? 18.697 12.556 -9.141 1.00 91.19 467 GLU A C 1
ATOM 3706 O O . GLU A 1 467 ? 18.198 13.608 -8.747 1.00 91.19 467 GLU A O 1
ATOM 3711 N N . VAL A 1 468 ? 18.887 12.280 -10.428 1.00 92.00 468 VAL A N 1
ATOM 3712 C CA . VAL A 1 468 ? 18.397 13.105 -11.536 1.00 92.00 468 VAL A CA 1
ATOM 3713 C C . VAL A 1 468 ? 17.605 12.246 -12.505 1.00 92.00 468 VAL A C 1
ATOM 3715 O O . VAL A 1 468 ? 16.541 12.647 -12.957 1.00 92.00 468 VAL A O 1
ATOM 3718 N N . PHE A 1 469 ? 18.101 11.043 -12.813 1.00 93.44 469 PHE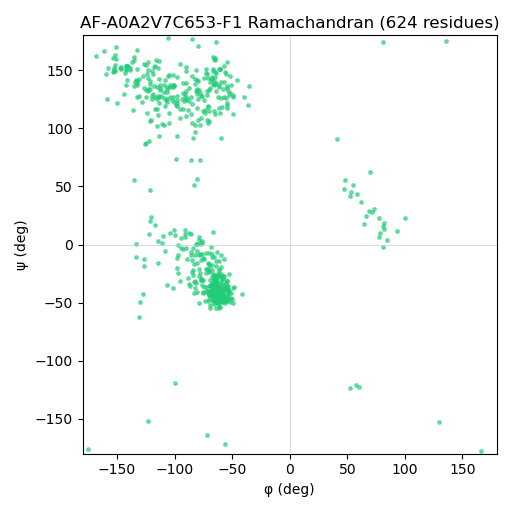 A N 1
ATOM 3719 C CA . PHE A 1 469 ? 17.545 10.175 -13.850 1.00 93.44 469 PHE A CA 1
ATOM 3720 C C . PHE A 1 469 ? 16.073 9.798 -13.614 1.00 93.44 469 PHE A C 1
ATOM 3722 O O . PHE A 1 469 ? 15.304 9.683 -14.563 1.00 93.44 469 PHE A O 1
ATOM 3729 N N . GLU A 1 470 ? 15.653 9.656 -12.357 1.00 88.69 470 GLU A N 1
ATOM 3730 C CA . GLU A 1 470 ? 14.262 9.414 -11.974 1.00 88.69 470 GLU A CA 1
ATOM 3731 C C . GLU A 1 470 ? 13.334 10.603 -12.255 1.00 88.69 470 GLU A C 1
ATOM 3733 O O . GLU A 1 470 ? 12.125 10.414 -12.357 1.00 88.69 470 GLU A O 1
ATOM 3738 N N . LEU A 1 471 ? 13.868 11.820 -12.369 1.00 83.81 471 LEU A N 1
ATOM 3739 C CA . LEU A 1 471 ? 13.106 13.048 -12.619 1.00 83.81 471 LEU A CA 1
ATOM 3740 C C . LEU A 1 471 ? 12.935 13.327 -14.119 1.00 83.81 471 LEU A C 1
ATOM 3742 O O . LEU A 1 471 ? 12.125 14.167 -14.498 1.00 83.81 471 LEU A O 1
ATOM 3746 N N . LEU A 1 472 ? 13.678 12.623 -14.977 1.00 85.44 472 LEU A N 1
ATOM 3747 C CA . LEU A 1 472 ? 13.702 12.881 -16.413 1.00 85.44 472 LEU A CA 1
ATOM 3748 C C . LEU A 1 472 ? 12.487 12.255 -17.118 1.00 85.44 472 LEU A C 1
ATOM 3750 O O . LEU A 1 472 ? 12.190 11.086 -16.866 1.00 85.44 472 LEU A O 1
ATOM 3754 N N . PRO A 1 473 ? 11.793 12.980 -18.015 1.00 79.94 473 PRO A N 1
ATOM 3755 C CA . PRO A 1 473 ? 10.595 12.481 -18.695 1.00 79.94 473 PRO A CA 1
ATOM 3756 C C . PRO A 1 473 ? 10.891 11.519 -19.859 1.00 79.94 473 PRO A C 1
ATOM 3758 O O . PRO A 1 473 ? 10.034 10.698 -20.183 1.00 79.94 473 PRO A O 1
ATOM 3761 N N . ASP A 1 474 ? 12.082 11.596 -20.468 1.00 86.69 474 ASP A N 1
ATOM 3762 C CA . ASP A 1 474 ? 12.511 10.729 -21.575 1.00 86.69 474 ASP A CA 1
ATOM 3763 C C . ASP A 1 474 ? 13.856 10.042 -21.254 1.00 86.69 474 ASP A C 1
ATOM 3765 O O . ASP A 1 474 ? 14.934 10.538 -21.607 1.00 86.69 474 ASP A O 1
ATOM 3769 N N . PRO A 1 475 ? 13.826 8.884 -20.566 1.00 90.81 475 PRO A N 1
ATOM 3770 C CA . PRO A 1 475 ? 15.044 8.164 -20.216 1.00 90.81 475 PRO A CA 1
ATOM 3771 C C . PRO A 1 475 ? 15.783 7.597 -21.432 1.00 90.81 475 PRO A C 1
ATOM 3773 O O . PRO A 1 475 ? 16.993 7.393 -21.357 1.00 90.81 475 PRO A O 1
ATOM 3776 N N . GLU A 1 476 ? 15.097 7.327 -22.546 1.00 91.38 476 GLU A N 1
ATOM 3777 C CA . GLU A 1 476 ? 15.740 6.776 -23.740 1.00 91.38 476 GLU A CA 1
ATOM 3778 C C . GLU A 1 476 ? 16.576 7.845 -24.444 1.00 91.38 476 GLU A C 1
ATOM 3780 O O . GLU A 1 476 ? 17.752 7.614 -24.736 1.00 91.38 476 GLU A O 1
ATOM 3785 N N . GLN A 1 477 ? 16.003 9.032 -24.662 1.00 93.94 477 GLN A N 1
ATOM 3786 C CA . GLN A 1 477 ? 16.733 10.153 -25.245 1.00 93.94 477 GLN A CA 1
ATOM 3787 C C . GLN A 1 477 ? 17.867 10.626 -24.333 1.00 93.94 477 GLN A C 1
ATOM 3789 O O . GLN A 1 477 ? 18.966 10.890 -24.818 1.00 93.94 477 GLN A O 1
ATOM 3794 N N . CYS A 1 478 ? 17.646 10.657 -23.017 1.00 95.94 478 CYS A N 1
ATOM 3795 C CA . CYS A 1 478 ? 18.698 10.952 -22.050 1.00 95.94 478 CYS A CA 1
ATOM 3796 C C . CYS A 1 478 ? 19.888 9.983 -22.179 1.00 95.94 478 CYS A C 1
ATOM 3798 O O . CYS A 1 478 ? 21.038 10.417 -22.265 1.00 95.94 478 CYS A O 1
ATOM 3800 N N . LEU A 1 479 ? 19.632 8.671 -22.249 1.00 97.88 479 LEU A N 1
ATOM 3801 C CA . LEU A 1 479 ? 20.693 7.676 -22.428 1.00 97.88 479 LEU A CA 1
ATOM 3802 C C . LEU A 1 479 ? 21.396 7.818 -23.784 1.00 97.88 479 LEU A C 1
ATOM 3804 O O . LEU A 1 479 ? 22.622 7.703 -23.826 1.00 97.88 479 LEU A O 1
ATOM 3808 N N . ARG A 1 480 ? 20.664 8.111 -24.871 1.00 96.75 480 ARG A N 1
ATOM 3809 C CA . ARG A 1 480 ? 21.259 8.417 -26.187 1.00 96.75 480 ARG A CA 1
ATOM 3810 C C . ARG A 1 480 ? 22.205 9.610 -26.111 1.00 96.75 480 ARG A C 1
ATOM 3812 O O . ARG A 1 480 ? 23.325 9.521 -26.598 1.00 96.75 480 ARG A O 1
ATOM 3819 N N . ASN A 1 481 ? 21.786 10.685 -25.452 1.00 97.50 481 ASN A N 1
ATOM 3820 C CA . ASN A 1 481 ? 22.607 11.875 -25.265 1.00 97.50 481 ASN A CA 1
ATOM 3821 C C . ASN A 1 481 ? 23.847 11.584 -24.410 1.00 97.50 481 ASN A C 1
ATOM 3823 O O . ASN A 1 481 ? 24.939 12.025 -24.757 1.00 97.50 481 ASN A O 1
ATOM 3827 N N . PHE A 1 482 ? 23.727 10.793 -23.336 1.00 98.31 482 PHE A N 1
ATOM 3828 C CA . PHE A 1 482 ? 24.897 10.349 -22.571 1.00 98.31 482 PHE A CA 1
ATOM 3829 C C . PHE A 1 482 ? 25.877 9.550 -23.430 1.00 98.31 482 PHE A C 1
ATOM 3831 O O . PHE A 1 482 ? 27.082 9.784 -23.357 1.00 98.31 482 PHE A O 1
ATOM 3838 N N . ALA A 1 483 ? 25.381 8.622 -24.248 1.00 97.19 483 ALA A N 1
ATOM 3839 C CA . ALA A 1 483 ? 26.229 7.882 -25.167 1.00 97.19 483 ALA A CA 1
ATOM 3840 C C . ALA A 1 483 ? 26.880 8.820 -26.192 1.00 97.19 483 ALA A C 1
ATOM 3842 O O . ALA A 1 483 ? 28.085 8.746 -26.376 1.00 97.19 483 ALA A O 1
ATOM 3843 N N . GLU A 1 484 ? 26.141 9.749 -26.801 1.00 95.75 484 GLU A N 1
ATOM 3844 C CA . GLU A 1 484 ? 26.660 10.721 -27.774 1.00 95.75 484 GLU A CA 1
ATOM 3845 C C . GLU A 1 484 ? 27.860 11.511 -27.229 1.00 95.75 484 GLU A C 1
ATOM 3847 O O . GLU A 1 484 ? 28.890 11.607 -27.903 1.00 95.75 484 GLU A O 1
ATOM 3852 N N . VAL A 1 485 ? 27.752 12.018 -25.996 1.00 97.62 485 VAL A N 1
ATOM 3853 C CA . VAL A 1 485 ? 28.748 12.915 -25.386 1.00 97.62 485 VAL A CA 1
ATOM 3854 C C . VAL A 1 485 ? 29.916 12.181 -24.723 1.00 97.62 485 VAL A C 1
ATOM 3856 O O . VAL A 1 485 ? 30.927 12.802 -24.405 1.00 97.62 485 VAL A O 1
ATOM 3859 N N . LEU A 1 486 ? 29.836 10.869 -24.504 1.00 98.25 486 LEU A N 1
ATOM 3860 C CA . LEU A 1 486 ? 30.949 10.081 -23.960 1.00 98.25 486 LEU A CA 1
ATOM 3861 C C . LEU A 1 486 ? 31.939 9.690 -25.057 1.00 98.25 486 LEU A C 1
ATOM 3863 O O . LEU A 1 486 ? 31.536 9.348 -26.150 1.00 98.25 486 LEU A O 1
ATOM 3867 N N . ARG A 1 487 ? 33.245 9.665 -24.807 1.00 97.44 487 ARG A N 1
ATOM 3868 C CA . ARG A 1 487 ? 34.203 9.068 -25.763 1.00 97.44 487 ARG A CA 1
ATOM 3869 C C . ARG A 1 487 ? 33.958 7.558 -25.904 1.00 97.44 487 ARG A C 1
ATOM 3871 O O . ARG A 1 487 ? 33.392 6.967 -24.984 1.00 97.44 487 ARG A O 1
ATOM 3878 N N . PRO A 1 488 ? 34.404 6.901 -26.991 1.00 93.88 488 PRO A N 1
ATOM 3879 C CA . PRO A 1 488 ? 34.510 5.441 -27.005 1.00 93.88 488 PRO A CA 1
ATOM 3880 C C . PRO A 1 488 ? 35.325 4.952 -25.795 1.00 93.88 488 PRO A C 1
ATOM 3882 O O . PRO A 1 488 ? 36.402 5.481 -25.521 1.00 93.88 488 PRO A O 1
ATOM 3885 N N . GLY A 1 489 ? 34.800 3.995 -25.030 1.00 90.94 489 GLY A N 1
ATOM 3886 C CA . GLY A 1 489 ? 35.356 3.545 -23.749 1.00 90.94 489 GLY A CA 1
ATOM 3887 C C . GLY A 1 489 ? 35.000 4.426 -22.542 1.00 90.94 489 GLY A C 1
ATOM 3888 O O . GLY A 1 489 ? 35.383 4.107 -21.411 1.00 90.94 489 GLY A O 1
ATOM 3889 N N . GLY A 1 490 ? 34.277 5.529 -22.756 1.00 95.62 490 GLY A N 1
ATOM 3890 C CA . GLY A 1 490 ? 33.845 6.469 -21.728 1.00 95.62 490 GLY A CA 1
ATOM 3891 C C . GLY A 1 490 ? 32.840 5.847 -20.759 1.00 95.62 490 GLY A C 1
ATOM 3892 O O . GLY A 1 490 ? 32.075 4.948 -21.111 1.00 95.62 490 GLY A O 1
ATOM 3893 N N . ARG A 1 491 ? 32.849 6.312 -19.507 1.00 96.69 491 ARG A N 1
ATOM 3894 C CA . ARG A 1 491 ? 32.079 5.694 -18.412 1.00 96.69 491 ARG A CA 1
ATOM 3895 C C . ARG A 1 491 ? 30.873 6.525 -18.003 1.00 96.69 491 ARG A C 1
ATOM 3897 O O . ARG A 1 491 ? 31.001 7.720 -17.770 1.00 96.69 491 ARG A O 1
ATOM 3904 N N . LEU A 1 492 ? 29.739 5.865 -17.809 1.00 98.12 492 LEU A N 1
ATOM 3905 C CA . LEU A 1 492 ? 28.528 6.451 -17.246 1.00 98.12 492 LEU A CA 1
ATOM 3906 C C . LEU A 1 492 ? 28.273 5.901 -15.838 1.00 98.12 492 LEU A C 1
ATOM 3908 O O . LEU A 1 492 ? 28.273 4.683 -15.649 1.00 98.12 492 LEU A O 1
ATOM 3912 N N . LEU A 1 493 ? 28.002 6.788 -14.877 1.00 97.81 493 LEU A N 1
ATOM 3913 C CA . LEU A 1 493 ? 27.437 6.442 -13.570 1.00 97.81 493 LEU A CA 1
ATOM 3914 C C . LEU A 1 493 ? 26.072 7.110 -13.409 1.00 97.81 493 LEU A C 1
ATOM 3916 O O . LEU A 1 493 ? 25.983 8.330 -13.327 1.00 97.81 493 LEU A O 1
ATOM 3920 N N . LEU A 1 494 ? 25.014 6.313 -13.293 1.00 97.81 494 LEU A N 1
ATOM 3921 C CA . LEU A 1 494 ? 23.706 6.800 -12.854 1.00 97.81 494 LEU A CA 1
ATOM 3922 C C . LEU A 1 494 ? 23.408 6.219 -11.483 1.00 97.81 494 LEU A C 1
ATOM 3924 O O . LEU A 1 494 ? 23.453 5.002 -11.307 1.00 97.81 494 LEU A O 1
ATOM 3928 N N . GLN A 1 495 ? 23.064 7.061 -10.519 1.00 96.12 495 GLN A N 1
ATOM 3929 C CA . GLN A 1 495 ? 22.466 6.604 -9.273 1.00 96.12 495 GLN A CA 1
ATOM 3930 C C . GLN A 1 495 ? 21.097 7.236 -9.127 1.00 96.12 495 GLN A C 1
ATOM 3932 O O . GLN A 1 495 ? 20.973 8.448 -9.236 1.00 96.12 495 GLN A O 1
ATOM 3937 N N . PHE A 1 496 ? 20.071 6.421 -8.894 1.00 93.75 496 PHE A N 1
ATOM 3938 C CA . PHE A 1 496 ? 18.720 6.937 -8.720 1.00 93.75 496 PHE A CA 1
ATOM 3939 C C . PHE A 1 496 ? 17.837 6.016 -7.863 1.00 93.75 496 PHE A C 1
ATOM 3941 O O . PHE A 1 496 ? 18.004 4.787 -7.859 1.00 93.75 496 PHE A O 1
ATOM 3948 N N . PRO A 1 497 ? 16.888 6.590 -7.111 1.00 87.44 497 PRO A N 1
ATOM 3949 C CA . PRO A 1 497 ? 15.836 5.865 -6.418 1.00 87.44 497 PRO A CA 1
ATOM 3950 C C . PRO A 1 497 ? 14.821 5.297 -7.432 1.00 87.44 497 PRO A C 1
ATOM 3952 O O . PRO A 1 497 ? 13.966 6.012 -7.945 1.00 87.44 497 PRO A O 1
ATOM 3955 N N . ASN A 1 498 ? 14.865 3.988 -7.704 1.00 88.25 498 ASN A N 1
ATOM 3956 C CA . ASN A 1 498 ? 13.953 3.328 -8.643 1.00 88.25 498 ASN A CA 1
ATOM 3957 C C . ASN A 1 498 ? 12.644 2.911 -7.959 1.00 88.25 498 ASN A C 1
ATOM 3959 O O . ASN A 1 498 ? 12.407 1.729 -7.681 1.00 88.25 498 ASN A O 1
ATOM 3963 N N . TYR A 1 499 ? 11.796 3.891 -7.658 1.00 74.06 499 TYR A N 1
ATOM 3964 C CA . TYR A 1 499 ? 10.486 3.675 -7.044 1.00 74.06 499 TYR A CA 1
ATOM 3965 C C . TYR A 1 499 ? 9.376 4.184 -7.962 1.00 74.06 499 TYR A C 1
ATOM 3967 O O . TYR A 1 499 ? 9.560 5.185 -8.649 1.00 74.06 499 TYR A O 1
ATOM 3975 N N . PRO A 1 500 ? 8.198 3.538 -7.963 1.00 60.84 500 PRO A N 1
ATOM 3976 C CA . PRO A 1 500 ? 7.058 4.047 -8.708 1.00 60.84 500 PRO A CA 1
ATOM 3977 C C . PRO A 1 500 ? 6.589 5.401 -8.136 1.00 60.84 500 PRO A C 1
ATOM 3979 O O . PRO A 1 500 ? 6.788 5.648 -6.940 1.00 60.84 500 PRO A O 1
ATOM 3982 N N . PRO A 1 501 ? 5.836 6.213 -8.906 1.00 52.91 501 PRO A N 1
ATOM 3983 C CA . PRO A 1 501 ? 5.390 7.546 -8.482 1.00 52.91 501 PRO A CA 1
ATOM 3984 C C . PRO A 1 501 ? 4.512 7.574 -7.215 1.00 52.91 501 PRO A C 1
ATOM 3986 O O . PRO A 1 501 ? 4.180 8.626 -6.691 1.00 52.91 501 PRO A O 1
ATOM 3989 N N . SER A 1 502 ? 4.072 6.411 -6.720 1.00 47.06 502 SER A N 1
ATOM 3990 C CA . SER A 1 502 ? 3.383 6.285 -5.428 1.00 47.06 502 SER A CA 1
ATOM 3991 C C . SER A 1 502 ? 4.314 6.352 -4.210 1.00 47.06 502 SER A C 1
ATOM 3993 O O . SER A 1 502 ? 3.824 6.412 -3.089 1.00 47.06 502 SER A O 1
ATOM 3995 N N . LEU A 1 503 ? 5.630 6.240 -4.405 1.00 47.25 503 LEU A N 1
ATOM 3996 C CA . LEU A 1 503 ? 6.639 6.156 -3.341 1.00 47.25 503 LEU A CA 1
ATOM 3997 C C . LEU A 1 503 ? 7.762 7.196 -3.490 1.00 47.25 503 LEU A C 1
ATOM 3999 O O . LEU A 1 503 ? 8.462 7.467 -2.518 1.00 47.25 503 LEU A O 1
ATOM 4003 N N . SER A 1 504 ? 7.929 7.775 -4.678 1.00 56.75 504 SER A N 1
ATOM 4004 C CA . SER A 1 504 ? 8.913 8.815 -4.983 1.00 56.75 504 SER A CA 1
ATOM 4005 C C . SER A 1 504 ? 8.302 9.816 -5.970 1.00 56.75 504 SER A C 1
ATOM 4007 O O . SER A 1 504 ? 7.491 9.391 -6.789 1.00 56.75 504 SER A O 1
ATOM 4009 N N . PRO A 1 505 ? 8.654 11.114 -5.923 1.00 53.84 505 PRO A N 1
ATOM 4010 C CA . PRO A 1 505 ? 8.209 12.098 -6.915 1.00 53.84 505 PRO A CA 1
ATOM 4011 C C . PRO A 1 505 ? 8.797 11.873 -8.323 1.00 53.84 505 PRO A C 1
ATOM 4013 O O . PRO A 1 505 ? 8.360 12.529 -9.261 1.00 53.84 505 PRO A O 1
ATOM 4016 N N . GLY A 1 506 ? 9.753 10.947 -8.484 1.00 61.25 506 GLY A N 1
ATOM 4017 C CA . GLY A 1 506 ? 10.329 10.590 -9.783 1.00 61.25 506 GLY A CA 1
ATOM 4018 C C . GLY A 1 506 ? 9.292 10.091 -10.798 1.00 61.25 506 GLY A C 1
ATOM 4019 O O . GLY A 1 506 ? 8.438 9.255 -10.489 1.00 61.25 506 GLY A O 1
ATOM 4020 N N . MET A 1 507 ? 9.383 10.606 -12.024 1.00 72.88 507 MET A N 1
ATOM 4021 C CA . MET A 1 507 ? 8.543 10.244 -13.169 1.00 72.88 507 MET A CA 1
ATOM 4022 C C . MET A 1 507 ? 9.031 8.954 -13.849 1.00 72.88 507 MET A C 1
ATOM 4024 O O . MET A 1 507 ? 8.214 8.142 -14.293 1.00 72.88 507 MET A O 1
ATOM 4028 N N . THR A 1 508 ? 10.345 8.720 -13.860 1.00 76.50 508 THR A N 1
ATOM 4029 C CA . THR A 1 508 ? 10.991 7.565 -14.494 1.00 76.50 508 THR A CA 1
ATOM 4030 C C . THR A 1 508 ? 11.295 6.462 -13.485 1.00 76.50 508 THR A C 1
ATOM 4032 O O . THR A 1 508 ? 11.928 6.681 -12.454 1.00 76.50 508 THR A O 1
ATOM 4035 N N . HIS A 1 509 ? 10.856 5.241 -13.799 1.00 83.62 509 HIS A N 1
ATOM 4036 C CA . HIS A 1 509 ? 11.175 4.029 -13.047 1.00 83.62 509 HIS A CA 1
ATOM 4037 C C . HIS A 1 509 ? 11.121 2.804 -13.963 1.00 83.62 509 HIS A C 1
ATOM 4039 O O . HIS A 1 509 ? 10.312 2.737 -14.885 1.00 83.62 509 HIS A O 1
ATOM 4045 N N . PHE A 1 510 ? 11.938 1.802 -13.657 1.00 83.88 510 PHE A N 1
ATOM 4046 C CA . PHE A 1 510 ? 12.042 0.556 -14.409 1.00 83.88 510 PHE A CA 1
ATOM 4047 C C . PHE A 1 510 ? 11.534 -0.594 -13.563 1.00 83.88 510 PHE A C 1
ATOM 4049 O O . PHE A 1 510 ? 11.879 -0.722 -12.385 1.00 83.88 510 PHE A O 1
ATOM 4056 N N . ARG A 1 511 ? 10.719 -1.462 -14.155 1.00 72.12 511 ARG A N 1
ATOM 4057 C CA . ARG A 1 511 ? 10.261 -2.663 -13.445 1.00 72.12 511 ARG A CA 1
ATOM 4058 C C . ARG A 1 511 ? 11.301 -3.764 -13.527 1.00 72.12 511 ARG A C 1
ATOM 4060 O O . ARG A 1 511 ? 11.501 -4.476 -12.548 1.00 72.12 511 ARG A O 1
ATOM 4067 N N . THR A 1 512 ? 11.959 -3.874 -14.681 1.00 77.25 512 THR A N 1
ATOM 4068 C CA . THR A 1 512 ? 12.887 -4.971 -14.967 1.00 77.25 512 THR A CA 1
ATOM 4069 C C . THR A 1 512 ? 14.279 -4.481 -15.352 1.00 77.25 512 THR A C 1
ATOM 4071 O O . THR A 1 512 ? 14.434 -3.451 -16.010 1.00 77.25 512 THR A O 1
ATOM 4074 N N . LYS A 1 513 ? 15.311 -5.239 -14.978 1.00 86.81 513 LYS A N 1
ATOM 4075 C CA . LYS A 1 513 ? 16.698 -5.006 -15.394 1.00 86.81 513 LYS A CA 1
ATOM 4076 C C . LYS A 1 513 ? 16.828 -5.130 -16.907 1.00 86.81 513 LYS A C 1
ATOM 4078 O O . LYS A 1 513 ? 17.566 -4.355 -17.507 1.00 86.81 513 LYS A O 1
ATOM 4083 N N . ALA A 1 514 ? 16.097 -6.057 -17.523 1.00 82.75 514 ALA A N 1
ATOM 4084 C CA . ALA A 1 514 ? 16.061 -6.235 -18.968 1.00 82.75 514 ALA A CA 1
ATOM 4085 C C . ALA A 1 514 ? 15.509 -5.006 -19.710 1.00 82.75 514 ALA A C 1
ATOM 4087 O O . ALA A 1 514 ? 16.020 -4.657 -20.770 1.00 82.75 514 ALA A O 1
ATOM 4088 N N . GLU A 1 515 ? 14.491 -4.331 -19.170 1.00 87.81 515 GLU A N 1
ATOM 4089 C CA . GLU A 1 515 ? 13.953 -3.082 -19.729 1.00 87.81 515 GLU A CA 1
ATOM 4090 C C . GLU A 1 515 ? 15.007 -1.975 -19.758 1.00 87.81 515 GLU A C 1
ATOM 4092 O O . GLU A 1 515 ? 15.299 -1.442 -20.828 1.00 87.81 515 GLU A O 1
ATOM 4097 N N . LEU A 1 516 ? 15.641 -1.702 -18.616 1.00 92.50 516 LEU A N 1
ATOM 4098 C CA . LEU A 1 516 ? 16.733 -0.733 -18.523 1.00 92.50 516 LEU A CA 1
ATOM 4099 C C . LEU A 1 516 ? 17.923 -1.128 -19.414 1.00 92.50 516 LEU A C 1
ATOM 4101 O O . LEU A 1 516 ? 18.498 -0.287 -20.100 1.00 92.50 516 LEU A O 1
ATOM 4105 N N . GLY A 1 517 ? 18.256 -2.421 -19.455 1.00 93.75 517 GLY A N 1
ATOM 4106 C CA . GLY A 1 517 ? 19.311 -2.964 -20.308 1.00 93.75 517 GLY A CA 1
ATOM 4107 C C . GLY A 1 517 ? 19.052 -2.744 -21.798 1.00 93.75 517 GLY A C 1
ATOM 4108 O O . GLY A 1 517 ? 19.967 -2.362 -22.518 1.00 93.75 517 GLY A O 1
ATOM 4109 N N . ARG A 1 518 ? 17.807 -2.902 -22.269 1.00 93.56 518 ARG A N 1
ATOM 4110 C CA . ARG A 1 518 ? 17.448 -2.616 -23.669 1.00 93.56 518 ARG A CA 1
ATOM 4111 C C . ARG A 1 518 ? 17.627 -1.143 -24.023 1.00 93.56 518 ARG A C 1
ATOM 4113 O O . ARG A 1 518 ? 18.058 -0.854 -25.134 1.00 93.56 518 ARG A O 1
ATOM 4120 N N . LEU A 1 519 ? 17.311 -0.224 -23.112 1.00 94.44 519 LEU A N 1
ATOM 4121 C CA . LEU A 1 519 ? 17.512 1.208 -23.354 1.00 94.44 519 LEU A CA 1
ATOM 4122 C C . LEU A 1 519 ? 19.000 1.564 -23.404 1.00 94.44 519 LEU A C 1
ATOM 4124 O O . LEU A 1 519 ? 19.417 2.267 -24.317 1.00 94.44 519 LEU A O 1
ATOM 4128 N N . LEU A 1 520 ? 19.809 1.019 -22.489 1.00 96.81 520 LEU A N 1
ATOM 4129 C CA . LEU A 1 520 ? 21.270 1.174 -22.515 1.00 96.81 520 LEU A CA 1
ATOM 4130 C C . LEU A 1 520 ? 21.868 0.627 -23.818 1.00 96.81 520 LEU A C 1
ATOM 4132 O O . LEU A 1 520 ? 22.672 1.296 -24.463 1.00 96.81 520 LEU A O 1
ATOM 4136 N N . GLN A 1 521 ? 21.422 -0.552 -24.250 1.00 94.56 521 GLN A N 1
ATOM 4137 C CA . GLN A 1 521 ? 21.859 -1.149 -25.508 1.00 94.56 521 GLN A CA 1
ATOM 4138 C C . GLN A 1 521 ? 21.494 -0.276 -26.715 1.00 94.56 521 GLN A C 1
ATOM 4140 O O . GLN A 1 521 ? 22.354 0.015 -27.540 1.00 94.56 521 GLN A O 1
ATOM 4145 N N . ARG A 1 522 ? 20.233 0.172 -26.815 1.00 93.62 522 ARG A N 1
ATOM 4146 C CA . ARG A 1 522 ? 19.760 1.042 -27.910 1.00 93.62 522 ARG A CA 1
ATOM 4147 C C . ARG A 1 522 ? 20.449 2.400 -27.927 1.00 93.62 522 ARG A C 1
ATOM 4149 O O . ARG A 1 522 ? 20.642 2.961 -28.998 1.00 93.62 522 ARG A O 1
ATOM 4156 N N . ALA A 1 523 ? 20.811 2.916 -26.757 1.00 95.56 523 ALA A N 1
ATOM 4157 C CA . ALA A 1 523 ? 21.578 4.145 -26.638 1.00 95.56 523 ALA A CA 1
ATOM 4158 C C . ALA A 1 523 ? 23.032 3.992 -27.112 1.00 95.56 523 ALA A C 1
ATOM 4160 O O . ALA A 1 523 ? 23.668 4.996 -27.407 1.00 95.56 523 ALA A O 1
ATOM 4161 N N . GLY A 1 524 ? 23.547 2.763 -27.231 1.00 91.56 524 GLY A N 1
ATOM 4162 C CA . GLY A 1 524 ? 24.899 2.491 -27.722 1.00 91.56 524 GLY A CA 1
ATOM 4163 C C . GLY A 1 524 ? 25.929 2.218 -26.627 1.00 91.56 524 GLY A C 1
ATOM 4164 O O . GLY A 1 524 ? 27.119 2.387 -26.870 1.00 91.56 524 GLY A O 1
ATOM 4165 N N . PHE A 1 525 ? 25.506 1.799 -25.430 1.00 95.12 525 PHE A N 1
ATOM 4166 C CA . PHE A 1 525 ? 26.429 1.295 -24.409 1.00 95.12 525 PHE A CA 1
ATOM 4167 C C . PHE A 1 525 ? 26.797 -0.165 -24.697 1.00 95.12 525 PHE A C 1
ATOM 4169 O O . PHE A 1 525 ? 25.918 -1.008 -24.867 1.00 95.12 525 PHE A O 1
ATOM 4176 N N . ALA A 1 526 ? 28.093 -0.477 -24.711 1.00 86.31 526 ALA A N 1
ATOM 4177 C CA . ALA A 1 526 ? 28.605 -1.819 -24.985 1.00 86.31 526 ALA A CA 1
ATOM 4178 C C . ALA A 1 526 ? 28.573 -2.742 -23.754 1.00 86.31 526 ALA A C 1
ATOM 4180 O O . ALA A 1 526 ? 28.431 -3.957 -23.882 1.00 86.31 526 ALA A O 1
ATOM 4181 N N . GLN A 1 527 ? 28.729 -2.179 -22.552 1.00 91.00 527 GLN A N 1
ATOM 4182 C CA . GLN A 1 527 ? 28.763 -2.931 -21.294 1.00 91.00 527 GLN A CA 1
ATOM 4183 C C . GLN A 1 527 ? 28.039 -2.163 -20.194 1.00 91.00 527 GLN A C 1
ATOM 4185 O O . GLN A 1 527 ? 28.197 -0.947 -20.087 1.00 91.00 527 GLN A O 1
ATOM 4190 N N . TRP A 1 528 ? 27.295 -2.858 -19.332 1.00 94.38 528 TRP A N 1
ATOM 4191 C CA . TRP A 1 528 ? 26.700 -2.238 -18.151 1.00 94.38 528 TRP A CA 1
ATOM 4192 C C . TRP A 1 528 ? 26.501 -3.205 -16.986 1.00 94.38 528 TRP A C 1
ATOM 4194 O O . TRP A 1 528 ? 26.218 -4.389 -17.152 1.00 94.38 528 TRP A O 1
ATOM 4204 N N . ASN A 1 529 ? 26.580 -2.651 -15.780 1.00 92.69 529 ASN A N 1
ATOM 4205 C CA . ASN A 1 529 ? 26.229 -3.302 -14.532 1.00 92.69 529 ASN A CA 1
ATOM 4206 C C . ASN A 1 529 ? 25.133 -2.505 -13.829 1.00 92.69 529 ASN A C 1
ATOM 4208 O O . ASN A 1 529 ? 25.233 -1.291 -13.683 1.00 92.69 529 ASN A O 1
ATOM 4212 N N . VAL A 1 530 ? 24.108 -3.211 -13.352 1.00 92.75 530 VAL A N 1
ATOM 4213 C CA . VAL A 1 530 ? 23.043 -2.645 -12.516 1.00 92.75 530 VAL A CA 1
ATOM 4214 C C . VAL A 1 530 ? 23.112 -3.336 -11.166 1.00 92.75 530 VAL A C 1
ATOM 4216 O O . VAL A 1 530 ? 23.113 -4.569 -11.109 1.00 92.75 530 VAL A O 1
ATOM 4219 N N . CYS A 1 531 ? 23.188 -2.559 -10.091 1.00 91.06 531 CYS A N 1
ATOM 4220 C CA . CYS A 1 531 ? 23.222 -3.053 -8.718 1.00 91.06 531 CYS A CA 1
ATOM 4221 C C . CYS A 1 531 ? 22.295 -2.242 -7.818 1.00 91.06 531 CYS A C 1
ATOM 4223 O O . CYS A 1 531 ? 21.961 -1.096 -8.107 1.00 91.06 531 CYS A O 1
ATOM 4225 N N . SER A 1 532 ? 21.899 -2.841 -6.697 1.00 89.94 532 SER A N 1
ATOM 4226 C CA . SER A 1 532 ? 21.198 -2.130 -5.636 1.00 89.94 532 SER A CA 1
ATOM 4227 C C . SER A 1 532 ? 22.211 -1.591 -4.643 1.00 89.94 532 SER A C 1
ATOM 4229 O O . SER A 1 532 ? 23.059 -2.340 -4.154 1.00 89.94 532 SER A O 1
ATOM 4231 N N . LEU A 1 533 ? 22.088 -0.304 -4.344 1.00 90.94 533 LEU A N 1
ATOM 4232 C CA . LEU A 1 533 ? 22.945 0.424 -3.431 1.00 90.94 533 LEU A CA 1
ATOM 4233 C C . LEU A 1 533 ? 22.263 0.591 -2.071 1.00 90.94 533 LEU A C 1
ATOM 4235 O O . LEU A 1 533 ? 21.078 0.923 -1.984 1.00 90.94 533 LEU A O 1
ATOM 4239 N N . ARG A 1 534 ? 23.014 0.386 -0.992 1.00 89.56 534 ARG A N 1
ATOM 4240 C CA . ARG A 1 534 ? 22.541 0.611 0.378 1.00 89.56 534 ARG A CA 1
ATOM 4241 C C . ARG A 1 534 ? 23.676 1.090 1.264 1.00 89.56 534 ARG A C 1
ATOM 4243 O O . ARG A 1 534 ? 24.828 0.737 1.041 1.00 89.56 534 ARG A O 1
ATOM 4250 N N . LEU A 1 535 ? 23.353 1.845 2.305 1.00 89.94 535 LEU A N 1
ATOM 4251 C CA . LEU A 1 535 ? 24.333 2.136 3.345 1.00 89.94 535 LEU A CA 1
ATOM 4252 C C . LEU A 1 535 ? 24.696 0.852 4.091 1.00 89.94 535 LEU A C 1
ATOM 4254 O O . LEU A 1 535 ? 23.829 0.017 4.371 1.00 89.94 535 LEU A O 1
ATOM 4258 N N . ARG A 1 536 ? 25.976 0.699 4.430 1.00 91.00 536 ARG A N 1
ATOM 4259 C CA . ARG A 1 536 ? 26.410 -0.361 5.345 1.00 91.00 536 ARG A CA 1
ATOM 4260 C C . ARG A 1 536 ? 25.751 -0.179 6.706 1.00 91.00 536 ARG A C 1
ATOM 4262 O O . ARG A 1 536 ? 25.514 0.960 7.090 1.00 91.00 536 ARG A O 1
ATOM 4269 N N . PRO A 1 537 ? 25.513 -1.251 7.481 1.00 88.88 537 PRO A N 1
ATOM 4270 C CA . PRO A 1 537 ? 24.797 -1.152 8.754 1.00 88.88 537 PRO A CA 1
ATOM 4271 C C . PRO A 1 537 ? 25.337 -0.072 9.705 1.00 88.88 537 PRO A C 1
ATOM 4273 O O . PRO A 1 537 ? 24.555 0.683 10.274 1.00 88.88 537 PRO A O 1
ATOM 4276 N N . HIS A 1 538 ? 26.664 0.047 9.816 1.00 91.06 538 HIS A N 1
ATOM 4277 C CA . HIS A 1 538 ? 27.328 1.073 10.623 1.00 91.06 538 HIS A CA 1
ATOM 4278 C C . HIS A 1 538 ? 27.066 2.500 10.106 1.00 91.06 538 HIS A C 1
ATOM 4280 O O . HIS A 1 538 ? 26.554 3.350 10.831 1.00 91.06 538 HIS A O 1
ATOM 4286 N N . ALA A 1 539 ? 27.357 2.738 8.825 1.00 92.00 539 ALA A N 1
ATOM 4287 C CA . ALA A 1 539 ? 27.118 4.013 8.157 1.00 92.00 539 ALA A CA 1
ATOM 4288 C C . ALA A 1 539 ? 25.636 4.420 8.189 1.00 92.00 539 ALA A C 1
ATOM 4290 O O . ALA A 1 539 ? 25.311 5.574 8.455 1.00 92.00 539 ALA A O 1
ATOM 4291 N N . TRP A 1 540 ? 24.737 3.458 7.960 1.00 93.31 540 TRP A N 1
ATOM 4292 C CA . TRP A 1 540 ? 23.292 3.635 8.038 1.00 93.31 540 TRP A CA 1
ATOM 4293 C C . TRP A 1 540 ? 22.867 4.077 9.432 1.00 93.31 540 TRP A C 1
ATOM 4295 O O . TRP A 1 540 ? 22.111 5.032 9.541 1.00 93.31 540 TRP A O 1
ATOM 4305 N N . PHE A 1 541 ? 23.366 3.424 10.485 1.00 91.94 541 PHE A N 1
ATOM 4306 C CA . PHE A 1 541 ? 23.033 3.778 11.862 1.00 91.94 541 PHE A CA 1
ATOM 4307 C C . PHE A 1 541 ? 23.424 5.228 12.177 1.00 91.94 541 PHE A C 1
ATOM 4309 O O . PHE A 1 541 ? 22.592 6.001 12.647 1.00 91.94 541 PHE A O 1
ATOM 4316 N N . LEU A 1 542 ? 24.658 5.625 11.857 1.00 93.00 542 LEU A N 1
ATOM 4317 C CA . LEU A 1 542 ? 25.121 6.995 12.088 1.00 93.00 542 LEU A CA 1
ATOM 4318 C C . LEU A 1 542 ? 24.307 8.017 11.286 1.00 93.00 542 LEU A C 1
ATOM 4320 O O . LEU A 1 542 ? 23.822 8.990 11.856 1.00 93.00 542 LEU A O 1
ATOM 4324 N N . TYR A 1 543 ? 24.097 7.777 9.991 1.00 91.19 543 TYR A N 1
ATOM 4325 C CA . TYR A 1 543 ? 23.324 8.671 9.127 1.00 91.19 543 TYR A CA 1
ATOM 4326 C C . TYR A 1 543 ? 21.862 8.808 9.571 1.00 91.19 543 TYR A C 1
ATOM 4328 O O . TYR A 1 543 ? 21.335 9.912 9.698 1.00 91.19 543 TYR A O 1
ATOM 4336 N N . GLU A 1 544 ? 21.212 7.687 9.877 1.00 90.25 544 GLU A N 1
ATOM 4337 C CA . GLU A 1 544 ? 19.821 7.642 10.319 1.00 90.25 544 GLU A CA 1
ATOM 4338 C C . GLU A 1 544 ? 19.613 8.439 11.615 1.00 90.25 544 GLU A C 1
ATOM 4340 O O . GLU A 1 544 ? 18.647 9.196 11.738 1.00 90.25 544 GLU A O 1
ATOM 4345 N N . HIS A 1 545 ? 20.514 8.284 12.587 1.00 90.81 545 HIS A N 1
ATOM 4346 C CA . HIS A 1 545 ? 20.361 8.873 13.916 1.00 90.81 545 HIS A CA 1
ATOM 4347 C C . HIS A 1 545 ? 20.896 10.302 14.035 1.00 90.81 545 HIS A C 1
ATOM 4349 O O . HIS A 1 545 ? 20.290 11.101 14.749 1.00 90.81 545 HIS A O 1
ATOM 4355 N N . LEU A 1 546 ? 21.990 10.632 13.347 1.00 90.50 546 LEU A N 1
ATOM 4356 C CA . LEU A 1 546 ? 22.674 11.921 13.486 1.00 90.50 546 LEU A CA 1
ATOM 4357 C C . LEU A 1 546 ? 22.291 12.934 12.400 1.00 90.50 546 LEU A C 1
ATOM 4359 O O . LEU A 1 546 ? 22.602 14.112 12.544 1.00 90.50 546 LEU A O 1
ATOM 4363 N N . HIS A 1 547 ? 21.597 12.511 11.338 1.00 88.94 547 HIS A N 1
ATOM 4364 C CA . HIS A 1 547 ? 21.201 13.391 10.233 1.00 88.94 547 HIS A CA 1
ATOM 4365 C C . HIS A 1 547 ? 19.715 13.260 9.870 1.00 88.94 547 HIS A C 1
ATOM 4367 O O . HIS A 1 547 ? 18.940 14.199 10.068 1.00 88.94 547 HIS A O 1
ATOM 4373 N N . GLU A 1 548 ? 19.277 12.080 9.432 1.00 85.31 548 GLU A N 1
ATOM 4374 C CA . GLU A 1 548 ? 17.942 11.892 8.849 1.00 85.31 548 GLU A CA 1
ATOM 4375 C C . GLU A 1 548 ? 16.797 12.071 9.858 1.00 85.31 548 GLU A C 1
ATOM 4377 O O . GLU A 1 548 ? 15.791 12.720 9.564 1.00 85.31 548 GLU A O 1
ATOM 4382 N N . ARG A 1 549 ? 16.910 11.525 11.075 1.00 86.56 549 ARG A N 1
ATOM 4383 C CA . ARG A 1 549 ? 15.890 11.710 12.126 1.00 86.56 549 ARG A CA 1
ATOM 4384 C C . ARG A 1 549 ? 15.737 13.169 12.569 1.00 86.56 549 ARG A C 1
ATOM 4386 O O . ARG A 1 549 ? 14.588 13.627 12.573 1.00 86.56 549 ARG A O 1
ATOM 4393 N N . PRO A 1 550 ? 16.818 13.903 12.904 1.00 86.00 550 PRO A N 1
ATOM 4394 C CA . PRO A 1 550 ? 16.742 15.339 13.172 1.00 86.00 550 PRO A CA 1
ATOM 4395 C C . PRO A 1 550 ? 16.066 16.115 12.037 1.00 86.00 550 PRO A C 1
ATOM 4397 O O . PRO A 1 550 ? 15.129 16.880 12.277 1.00 86.00 550 PRO A O 1
ATOM 4400 N N . ILE A 1 551 ? 16.456 15.853 10.786 1.00 80.44 551 ILE A N 1
ATOM 4401 C CA . ILE A 1 551 ? 15.888 16.540 9.622 1.00 80.44 551 ILE A CA 1
ATOM 4402 C C . ILE A 1 551 ? 14.424 16.174 9.409 1.00 80.44 551 ILE A C 1
ATOM 4404 O O . ILE A 1 551 ? 13.620 17.050 9.103 1.00 80.44 551 ILE A O 1
ATOM 4408 N N . ARG A 1 552 ? 14.018 14.917 9.607 1.00 79.88 552 ARG A N 1
ATOM 4409 C CA . ARG A 1 552 ? 12.601 14.534 9.532 1.00 79.88 552 ARG A CA 1
ATOM 4410 C C . ARG A 1 552 ? 11.769 15.194 10.622 1.00 79.88 552 ARG A C 1
ATOM 4412 O O . ARG A 1 552 ? 10.644 15.591 10.334 1.00 79.88 552 ARG A O 1
ATOM 4419 N N . ALA A 1 553 ? 12.293 15.344 11.836 1.00 81.44 553 ALA A N 1
ATOM 4420 C CA . ALA A 1 553 ? 11.613 16.087 12.896 1.00 81.44 553 ALA A CA 1
ATOM 4421 C C . ALA A 1 553 ? 11.438 17.568 12.511 1.00 81.44 553 ALA A C 1
ATOM 4423 O O . ALA A 1 553 ? 10.323 18.089 12.576 1.00 81.44 553 ALA A O 1
ATOM 4424 N N . TYR A 1 554 ? 12.497 18.200 11.997 1.00 78.12 554 TYR A N 1
ATOM 4425 C CA . TYR A 1 554 ? 12.459 19.569 11.477 1.00 78.12 554 TYR A CA 1
ATOM 4426 C C . TYR A 1 554 ? 11.471 19.728 10.307 1.00 78.12 554 TYR A C 1
ATOM 4428 O O . TYR A 1 554 ? 10.623 20.622 10.308 1.00 78.12 554 TYR A O 1
ATOM 4436 N N . ARG A 1 555 ? 11.507 18.817 9.326 1.00 72.75 555 ARG A N 1
ATOM 4437 C CA . ARG A 1 555 ? 10.596 18.810 8.170 1.00 72.75 555 ARG A CA 1
ATOM 4438 C C . ARG A 1 555 ? 9.146 18.588 8.587 1.00 72.75 555 ARG A C 1
ATOM 4440 O O . ARG A 1 555 ? 8.288 19.277 8.058 1.00 72.75 555 ARG A O 1
ATOM 4447 N N . ARG A 1 556 ? 8.854 17.697 9.544 1.00 73.12 556 ARG A N 1
ATOM 4448 C CA . ARG A 1 556 ? 7.487 17.506 10.074 1.00 73.12 556 ARG A CA 1
ATOM 4449 C C . ARG A 1 556 ? 6.952 18.774 10.721 1.00 73.12 556 ARG A C 1
ATOM 4451 O O . ARG A 1 556 ? 5.803 19.134 10.479 1.00 73.12 556 ARG A O 1
ATOM 4458 N N . HIS A 1 557 ? 7.788 19.458 11.500 1.00 71.81 557 HIS A N 1
ATOM 4459 C CA . HIS A 1 557 ? 7.433 20.742 12.093 1.00 71.81 557 HIS A CA 1
ATOM 4460 C C . HIS A 1 557 ? 7.081 21.779 11.011 1.00 71.81 557 HIS A C 1
ATOM 4462 O O . HIS A 1 557 ? 6.064 22.453 11.131 1.00 71.81 557 HIS A O 1
ATOM 4468 N N . ARG A 1 558 ? 7.842 21.827 9.907 1.00 65.31 558 ARG A N 1
ATOM 4469 C CA . ARG A 1 558 ? 7.583 22.725 8.764 1.00 65.31 558 ARG A CA 1
ATOM 4470 C C . ARG A 1 558 ? 6.416 22.317 7.858 1.00 65.31 558 ARG A C 1
ATOM 4472 O O . ARG A 1 558 ? 5.721 23.184 7.345 1.00 65.31 558 ARG A O 1
ATOM 4479 N N . SER A 1 559 ? 6.200 21.020 7.629 1.00 56.44 559 SER A N 1
ATOM 4480 C CA . SER A 1 559 ? 5.196 20.502 6.679 1.00 56.44 559 SER A CA 1
ATOM 4481 C C . SER A 1 559 ? 3.750 20.763 7.101 1.00 56.44 559 SER A C 1
ATOM 4483 O O . SER A 1 559 ? 2.846 20.629 6.285 1.00 56.44 559 SER A O 1
ATOM 4485 N N . ARG A 1 560 ? 3.534 21.215 8.346 1.00 56.81 560 ARG A N 1
ATOM 4486 C CA . ARG A 1 560 ? 2.254 21.768 8.814 1.00 56.81 560 ARG A CA 1
ATOM 4487 C C . ARG A 1 560 ? 1.765 22.962 7.974 1.00 56.81 560 ARG A C 1
ATOM 4489 O O . ARG A 1 560 ? 0.598 23.307 8.082 1.00 56.81 560 ARG A O 1
ATOM 4496 N N . ASN A 1 561 ? 2.625 23.528 7.120 1.00 49.84 561 ASN A N 1
ATOM 4497 C CA . ASN A 1 561 ? 2.343 24.700 6.290 1.00 49.84 561 ASN A CA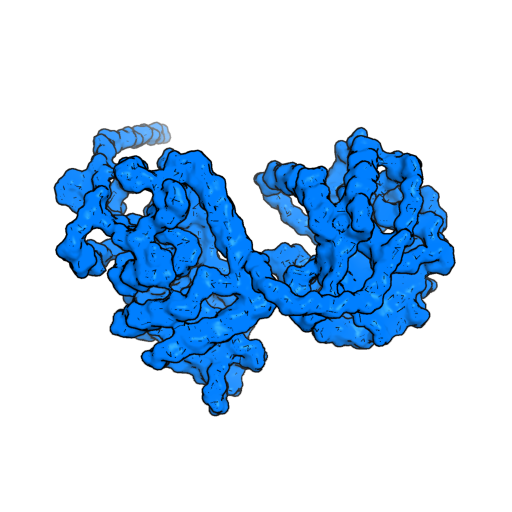 1
ATOM 4498 C C . ASN A 1 561 ? 2.071 24.386 4.799 1.00 49.84 561 ASN A C 1
ATOM 4500 O O . ASN A 1 561 ? 2.015 25.311 4.000 1.00 49.84 561 ASN A O 1
ATOM 4504 N N . GLY A 1 562 ? 1.913 23.113 4.406 1.00 47.59 562 GLY A N 1
ATOM 4505 C CA . GLY A 1 562 ? 1.308 22.759 3.108 1.00 47.59 562 GLY A CA 1
ATOM 4506 C C . GLY A 1 562 ? 2.141 22.998 1.838 1.00 47.59 562 GLY A C 1
ATOM 4507 O O . GLY A 1 562 ? 1.562 23.260 0.793 1.00 47.59 562 GLY A O 1
ATOM 4508 N N . HIS A 1 563 ? 3.474 22.907 1.889 1.00 51.16 563 HIS A N 1
ATOM 4509 C CA . HIS A 1 563 ? 4.311 23.029 0.683 1.00 51.16 563 HIS A CA 1
ATOM 4510 C C . HIS A 1 563 ? 4.567 21.675 -0.001 1.00 51.16 563 HIS A C 1
ATOM 4512 O O . HIS A 1 563 ? 4.982 20.718 0.663 1.00 51.16 563 HIS A O 1
ATOM 4518 N N . ASP A 1 564 ? 4.384 21.632 -1.323 1.00 49.72 564 ASP A N 1
ATOM 4519 C CA . ASP A 1 564 ? 4.728 20.492 -2.180 1.00 49.72 564 ASP A CA 1
ATOM 4520 C C . ASP A 1 564 ? 6.244 20.241 -2.247 1.00 49.72 564 ASP A C 1
ATOM 4522 O O . ASP A 1 564 ? 7.066 21.102 -1.919 1.00 49.72 564 ASP A O 1
ATOM 4526 N N . ARG A 1 565 ? 6.636 19.019 -2.641 1.00 58.19 565 ARG A N 1
ATOM 4527 C CA . ARG A 1 565 ? 8.051 18.684 -2.854 1.00 58.19 565 ARG A CA 1
ATOM 4528 C C . ARG A 1 565 ? 8.509 19.205 -4.229 1.00 58.19 565 ARG A C 1
ATOM 4530 O O . ARG A 1 565 ? 7.899 18.816 -5.219 1.00 58.19 565 ARG A O 1
ATOM 4537 N N . PRO A 1 566 ? 9.585 20.004 -4.286 1.00 63.38 566 PRO A N 1
ATOM 4538 C CA . PRO A 1 566 ? 10.095 20.617 -5.516 1.00 63.38 566 PRO A CA 1
ATOM 4539 C C . PRO A 1 566 ? 10.670 19.565 -6.475 1.00 63.38 566 PRO A C 1
ATOM 4541 O O . PRO A 1 566 ? 11.269 18.585 -6.018 1.00 63.38 566 PRO A O 1
ATOM 4544 N N . LEU A 1 567 ? 10.495 19.773 -7.784 1.00 60.03 567 LEU A N 1
ATOM 4545 C CA . LEU A 1 567 ? 11.006 18.882 -8.843 1.00 60.03 567 LEU A CA 1
ATOM 4546 C C . LEU A 1 567 ? 12.342 19.357 -9.427 1.00 60.03 567 LEU A C 1
ATOM 4548 O O . LEU A 1 567 ? 13.115 18.545 -9.927 1.00 60.03 567 LEU A O 1
ATOM 4552 N N . ILE A 1 568 ? 12.618 20.655 -9.329 1.00 65.69 568 ILE A N 1
ATOM 4553 C CA . ILE A 1 568 ? 13.879 21.290 -9.719 1.00 65.69 568 ILE A CA 1
ATOM 4554 C C . ILE A 1 568 ? 14.553 21.907 -8.487 1.00 65.69 568 ILE A C 1
ATOM 4556 O O . ILE A 1 568 ? 13.909 22.198 -7.475 1.00 65.69 568 ILE A O 1
ATOM 4560 N N . TYR A 1 569 ? 15.881 22.031 -8.518 1.00 68.31 569 TYR A N 1
ATOM 4561 C CA . TYR A 1 569 ? 16.653 22.391 -7.323 1.00 68.31 569 TYR A CA 1
ATOM 4562 C C . TYR A 1 569 ? 16.377 23.818 -6.825 1.00 68.31 569 TYR A C 1
ATOM 4564 O O . TYR A 1 569 ? 16.391 24.061 -5.617 1.00 68.31 569 TYR A O 1
ATOM 4572 N N . ASP A 1 570 ? 16.090 24.755 -7.720 1.00 71.69 570 ASP A N 1
ATOM 4573 C CA . ASP A 1 570 ? 15.810 26.162 -7.417 1.00 71.69 570 ASP A CA 1
ATOM 4574 C C . ASP A 1 570 ? 14.462 26.395 -6.712 1.00 71.69 570 ASP A C 1
ATOM 4576 O O . ASP A 1 570 ? 14.304 27.344 -5.941 1.00 71.69 570 ASP A O 1
ATOM 4580 N N . GLU A 1 571 ? 13.518 25.470 -6.856 1.00 70.25 571 GLU A N 1
ATOM 4581 C CA . GLU A 1 571 ? 12.292 25.426 -6.051 1.00 70.25 571 GLU A CA 1
ATOM 4582 C C . GLU A 1 571 ? 12.532 24.879 -4.633 1.00 70.25 571 GLU A C 1
ATOM 4584 O O . GLU A 1 571 ? 11.645 24.917 -3.774 1.00 70.25 571 GLU A O 1
ATOM 4589 N N . SER A 1 572 ? 13.729 24.357 -4.347 1.00 70.19 572 SER A N 1
ATOM 4590 C CA . SER A 1 572 ? 14.019 23.788 -3.039 1.00 70.19 572 SER A CA 1
ATOM 4591 C C . SER A 1 572 ? 14.120 24.839 -1.949 1.00 70.19 572 SER A C 1
ATOM 4593 O O . SER A 1 572 ? 14.681 25.921 -2.116 1.00 70.19 572 SER A O 1
ATOM 4595 N N . TRP A 1 573 ? 13.626 24.482 -0.760 1.00 71.75 573 TRP A N 1
ATOM 4596 C CA . TRP A 1 573 ? 13.765 25.347 0.408 1.00 71.75 573 TRP A CA 1
ATOM 4597 C C . TRP A 1 573 ? 15.236 25.685 0.688 1.00 71.75 573 TRP A C 1
ATOM 4599 O O . TRP A 1 573 ? 15.541 26.812 1.073 1.00 71.75 573 TRP A O 1
ATOM 4609 N N . ALA A 1 574 ? 16.137 24.722 0.461 1.00 69.88 574 ALA A N 1
ATOM 4610 C CA . ALA A 1 574 ? 17.575 24.905 0.612 1.00 69.88 574 ALA A CA 1
ATOM 4611 C C . ALA A 1 574 ? 18.119 25.981 -0.339 1.00 69.88 574 ALA A C 1
ATOM 4613 O O . ALA A 1 574 ? 18.891 26.828 0.101 1.00 69.88 574 ALA A O 1
ATOM 4614 N N . PHE A 1 575 ? 17.669 26.006 -1.595 1.00 70.88 575 PHE A N 1
ATOM 4615 C CA . PHE A 1 575 ? 18.040 27.048 -2.550 1.00 70.88 575 PHE A CA 1
ATOM 4616 C C . PHE A 1 575 ? 17.420 28.404 -2.185 1.00 70.88 575 PHE A C 1
ATOM 4618 O O . PHE A 1 575 ? 18.130 29.392 -2.005 1.00 70.88 575 PHE A O 1
ATOM 4625 N N . GLN A 1 576 ? 16.104 28.443 -1.966 1.00 77.19 576 GLN A N 1
ATOM 4626 C CA . GLN A 1 576 ? 15.361 29.681 -1.698 1.00 77.19 576 GLN A CA 1
ATOM 4627 C C . GLN A 1 576 ? 15.770 30.375 -0.390 1.00 77.19 576 GLN A C 1
ATOM 4629 O O . GLN A 1 576 ? 15.667 31.594 -0.263 1.00 77.19 576 GLN A O 1
ATOM 4634 N N . HIS A 1 577 ? 16.206 29.607 0.611 1.00 73.00 577 HIS A N 1
ATOM 4635 C CA . HIS A 1 577 ? 16.484 30.110 1.958 1.00 73.00 577 HIS A CA 1
ATOM 4636 C C . HIS A 1 577 ? 17.922 29.856 2.418 1.00 73.00 577 HIS A C 1
ATOM 4638 O O . HIS A 1 577 ? 18.229 30.127 3.581 1.00 73.00 577 HIS A O 1
ATOM 4644 N N . GLY A 1 578 ? 18.812 29.389 1.536 1.00 70.38 578 GLY A N 1
ATOM 4645 C CA . GLY A 1 578 ? 20.193 29.022 1.871 1.00 70.38 578 GLY A CA 1
ATOM 4646 C C . GLY A 1 578 ? 20.963 30.133 2.587 1.00 70.38 578 GLY A C 1
ATOM 4647 O O . GLY A 1 578 ? 21.663 29.868 3.560 1.00 70.38 578 GLY A O 1
ATOM 4648 N N . ARG A 1 579 ? 20.712 31.401 2.227 1.00 75.31 579 ARG A N 1
ATOM 4649 C CA . ARG A 1 579 ? 21.301 32.580 2.894 1.00 75.31 579 ARG A CA 1
ATOM 4650 C C . ARG A 1 579 ? 21.023 32.646 4.401 1.00 75.31 579 ARG A C 1
ATOM 4652 O O . ARG A 1 579 ? 21.841 33.175 5.143 1.00 75.31 579 ARG A O 1
ATOM 4659 N N . ARG A 1 580 ? 19.896 32.101 4.877 1.00 79.81 580 ARG A N 1
ATOM 4660 C CA . ARG A 1 580 ? 19.555 32.072 6.315 1.00 79.81 580 ARG A CA 1
ATOM 4661 C C . ARG A 1 580 ? 20.418 31.095 7.108 1.00 79.81 580 ARG A C 1
ATOM 4663 O O . ARG A 1 580 ? 20.499 31.209 8.325 1.00 79.81 580 ARG A O 1
ATOM 4670 N N . LEU A 1 581 ? 21.019 30.122 6.430 1.00 77.62 581 LEU A N 1
ATOM 4671 C CA . LEU A 1 581 ? 21.871 29.107 7.035 1.00 77.62 581 LEU A CA 1
ATOM 4672 C C . LEU A 1 581 ? 23.365 29.449 6.927 1.00 77.62 581 LEU A C 1
ATOM 4674 O O . LEU A 1 581 ? 24.171 28.803 7.593 1.00 77.62 581 LEU A O 1
ATOM 4678 N N . GLU A 1 582 ? 23.730 30.483 6.162 1.00 81.75 582 GLU A N 1
ATOM 4679 C CA . GLU A 1 582 ? 25.119 30.930 5.990 1.00 81.75 582 GLU A CA 1
ATOM 4680 C C . GLU A 1 582 ? 25.850 31.191 7.325 1.00 81.75 582 GLU A C 1
ATOM 4682 O O . GLU A 1 582 ? 26.988 30.739 7.457 1.00 81.75 582 GLU A O 1
ATOM 4687 N N . PRO A 1 583 ? 25.229 31.787 8.370 1.00 87.50 583 PRO A N 1
ATOM 4688 C CA . PRO A 1 583 ? 25.890 31.958 9.670 1.00 87.50 583 PRO A CA 1
ATOM 4689 C C . PRO A 1 583 ? 26.278 30.638 10.358 1.00 87.50 583 PRO A C 1
ATOM 4691 O O . PRO A 1 583 ? 27.208 30.605 11.159 1.00 87.50 583 PRO A O 1
ATOM 4694 N N . PHE A 1 584 ? 25.585 29.538 10.046 1.00 85.50 584 PHE A N 1
ATOM 4695 C CA . PHE A 1 584 ? 25.825 28.213 10.632 1.00 85.50 584 PHE A CA 1
ATOM 4696 C C . PHE A 1 584 ? 26.755 27.339 9.785 1.00 85.50 584 PHE A C 1
ATOM 4698 O O . PHE A 1 584 ? 27.090 26.225 10.193 1.00 85.50 584 PHE A O 1
ATOM 4705 N N . LYS A 1 585 ? 27.192 27.828 8.621 1.00 86.25 585 LYS A N 1
ATOM 4706 C CA . LYS A 1 585 ? 27.974 27.081 7.630 1.00 86.25 585 LYS A CA 1
ATOM 4707 C C . LYS A 1 585 ? 29.185 26.371 8.225 1.00 86.25 585 LYS A C 1
ATOM 4709 O O . LYS A 1 585 ? 29.375 25.185 7.979 1.00 86.25 585 LYS A O 1
ATOM 4714 N N . TYR A 1 586 ? 29.972 27.056 9.052 1.00 87.75 586 TYR A N 1
ATOM 4715 C CA . TYR A 1 586 ? 31.191 26.480 9.629 1.00 87.75 586 TYR A CA 1
ATOM 4716 C C . TYR A 1 586 ? 30.900 25.341 10.606 1.00 87.75 586 TYR A C 1
ATOM 4718 O O . TYR A 1 586 ? 31.539 24.288 10.545 1.00 87.75 586 TYR A O 1
ATOM 4726 N N . ALA A 1 587 ? 29.906 25.527 11.479 1.00 88.75 587 ALA A N 1
ATOM 4727 C CA . ALA A 1 587 ? 29.485 24.501 12.426 1.00 88.75 587 ALA A CA 1
ATOM 4728 C C . ALA A 1 587 ? 28.945 23.273 11.684 1.00 88.75 587 ALA A C 1
ATOM 4730 O O . ALA A 1 587 ? 29.311 22.139 11.998 1.00 88.75 587 ALA A O 1
ATOM 4731 N N . LEU A 1 588 ? 28.138 23.503 10.647 1.00 88.19 588 LEU A N 1
ATOM 4732 C CA . LEU A 1 588 ? 27.567 22.438 9.841 1.00 88.19 588 LEU A CA 1
ATOM 4733 C C . LEU A 1 588 ? 28.634 21.684 9.031 1.00 88.19 588 LEU A C 1
ATOM 4735 O O . LEU A 1 588 ? 28.688 20.460 9.116 1.00 88.19 588 LEU A O 1
ATOM 4739 N N . HIS A 1 589 ? 29.539 22.373 8.325 1.00 89.69 589 HIS A N 1
ATOM 4740 C CA . HIS A 1 589 ? 30.649 21.730 7.606 1.00 89.69 589 HIS A CA 1
ATOM 4741 C C . HIS A 1 589 ? 31.551 20.916 8.529 1.00 89.69 589 HIS A C 1
ATOM 4743 O O . HIS A 1 589 ? 31.937 19.803 8.169 1.00 89.69 589 HIS A O 1
ATOM 4749 N N . THR A 1 590 ? 31.832 21.417 9.731 1.00 89.69 590 THR A N 1
ATOM 4750 C CA . THR A 1 590 ? 32.604 20.675 10.737 1.00 89.69 590 THR A CA 1
ATOM 4751 C C . THR A 1 590 ? 31.861 19.412 11.181 1.00 89.69 590 THR A C 1
ATOM 4753 O O . THR A 1 590 ? 32.442 18.325 11.192 1.00 89.69 590 THR A O 1
ATOM 4756 N N . ALA A 1 591 ? 30.558 19.515 11.465 1.00 90.69 591 ALA A N 1
ATOM 4757 C CA . ALA A 1 591 ? 29.727 18.369 11.828 1.00 90.69 591 ALA A CA 1
ATOM 4758 C C . ALA A 1 591 ? 29.639 17.331 10.695 1.00 90.69 591 ALA A C 1
ATOM 4760 O O . ALA A 1 591 ? 29.783 16.133 10.937 1.00 90.69 591 ALA A O 1
ATOM 4761 N N . TRP A 1 592 ? 29.467 17.770 9.446 1.00 90.56 592 TRP A N 1
ATOM 4762 C CA . TRP A 1 592 ? 29.434 16.889 8.280 1.00 90.56 592 TRP A CA 1
ATOM 4763 C C . TRP A 1 592 ? 30.793 16.237 8.009 1.00 90.56 592 TRP A C 1
ATOM 4765 O O . TRP A 1 592 ? 30.832 15.067 7.625 1.00 90.56 592 TRP A O 1
ATOM 4775 N N . ALA A 1 593 ? 31.909 16.934 8.233 1.00 89.06 593 ALA A N 1
ATOM 4776 C CA . ALA A 1 593 ? 33.243 16.348 8.126 1.00 89.06 593 ALA A CA 1
ATOM 4777 C C . ALA A 1 593 ? 33.445 15.236 9.168 1.00 89.06 593 ALA A C 1
ATOM 4779 O O . ALA A 1 593 ? 33.854 14.129 8.809 1.00 89.06 593 ALA A O 1
ATOM 4780 N N . ALA A 1 594 ? 33.074 15.492 10.427 1.00 91.25 594 ALA A N 1
ATOM 4781 C CA . ALA A 1 594 ? 33.141 14.507 11.505 1.00 91.25 594 ALA A CA 1
ATOM 4782 C C . ALA A 1 594 ? 32.231 13.295 11.240 1.00 91.25 594 ALA A C 1
ATOM 4784 O O . ALA A 1 594 ? 32.682 12.153 11.334 1.00 91.25 594 ALA A O 1
ATOM 4785 N N . LEU A 1 595 ? 30.977 13.523 10.832 1.00 93.25 595 LEU A N 1
ATOM 4786 C CA . LEU A 1 595 ? 30.035 12.451 10.500 1.00 93.25 595 LEU A CA 1
ATOM 4787 C C . LEU A 1 595 ? 30.520 11.616 9.308 1.00 93.25 595 LEU A C 1
ATOM 4789 O O . LEU A 1 595 ? 30.455 10.389 9.355 1.00 93.25 595 LEU A O 1
ATOM 4793 N N . SER A 1 596 ? 31.062 12.258 8.268 1.00 90.31 596 SER A N 1
ATOM 4794 C CA . SER A 1 596 ? 31.646 11.560 7.115 1.00 90.31 596 SER A CA 1
ATOM 4795 C C . SER A 1 596 ? 32.822 10.680 7.533 1.00 90.31 596 SER A C 1
ATOM 4797 O O . SER A 1 596 ? 32.911 9.531 7.106 1.00 90.31 596 SER A O 1
ATOM 4799 N N . ALA A 1 597 ? 33.721 11.196 8.378 1.00 90.44 597 ALA A N 1
ATOM 4800 C CA . ALA A 1 597 ? 34.850 10.432 8.899 1.00 90.44 597 ALA A CA 1
ATOM 4801 C C . ALA A 1 597 ? 34.376 9.228 9.726 1.00 90.44 597 ALA A C 1
ATOM 4803 O O . ALA A 1 597 ? 34.829 8.110 9.485 1.00 90.44 597 ALA A O 1
ATOM 4804 N N . ALA A 1 598 ? 33.408 9.434 10.624 1.00 93.19 598 ALA A N 1
ATOM 4805 C CA . ALA A 1 598 ? 32.825 8.372 11.434 1.00 93.19 598 ALA A CA 1
ATOM 4806 C C . ALA A 1 598 ? 32.178 7.291 10.559 1.00 93.19 598 ALA A C 1
ATOM 4808 O O . ALA A 1 598 ? 32.481 6.117 10.716 1.00 93.19 598 ALA A O 1
ATOM 4809 N N . MET A 1 599 ? 31.364 7.658 9.568 1.00 92.50 599 MET A N 1
ATOM 4810 C CA . MET A 1 599 ? 30.690 6.698 8.684 1.00 92.50 599 MET A CA 1
ATOM 4811 C C . MET A 1 599 ? 31.637 5.790 7.889 1.00 92.50 599 MET A C 1
ATOM 4813 O O . MET A 1 599 ? 31.246 4.679 7.527 1.00 92.50 599 MET A O 1
ATOM 4817 N N . ARG A 1 600 ? 32.870 6.241 7.637 1.00 90.38 600 ARG A N 1
ATOM 4818 C CA . ARG A 1 600 ? 33.916 5.490 6.923 1.00 90.38 600 ARG A CA 1
ATOM 4819 C C . ARG A 1 600 ? 34.676 4.506 7.817 1.00 90.38 600 ARG A C 1
ATOM 4821 O O . ARG A 1 600 ? 35.470 3.710 7.313 1.00 90.38 600 ARG A O 1
ATOM 4828 N N . VAL A 1 601 ? 34.469 4.540 9.134 1.00 90.00 601 VAL A N 1
ATOM 4829 C CA . VAL A 1 601 ? 35.126 3.597 10.046 1.00 90.00 601 VAL A CA 1
ATOM 4830 C C . VAL A 1 601 ? 34.725 2.172 9.664 1.00 90.00 601 VAL A C 1
ATOM 4832 O O . VAL A 1 601 ? 33.545 1.840 9.538 1.00 90.00 601 VAL A O 1
ATOM 4835 N N . GLY A 1 602 ? 35.735 1.330 9.439 1.00 78.81 602 GLY A N 1
ATOM 4836 C CA . GLY A 1 602 ? 35.547 -0.062 9.038 1.00 78.81 602 GLY A CA 1
ATOM 4837 C C . GLY A 1 602 ? 35.282 -0.282 7.543 1.00 78.81 602 GLY A C 1
ATOM 4838 O O . GLY A 1 602 ? 34.847 -1.375 7.178 1.00 78.81 602 GLY A O 1
ATOM 4839 N N . GLY A 1 603 ? 35.490 0.707 6.658 1.00 85.75 603 GLY A N 1
ATOM 4840 C CA . GLY A 1 603 ? 35.566 0.513 5.197 1.00 85.75 603 GLY A CA 1
ATOM 4841 C C . GLY A 1 603 ? 34.675 1.456 4.364 1.00 85.75 603 GLY A C 1
ATOM 4842 O O . GLY A 1 603 ? 34.381 2.563 4.804 1.00 85.75 603 GLY A O 1
ATOM 4843 N N . PRO A 1 604 ? 34.230 1.044 3.157 1.00 88.69 604 PRO A N 1
ATOM 4844 C CA . PRO A 1 604 ? 33.329 1.841 2.315 1.00 88.69 604 PRO A CA 1
ATOM 4845 C C . PRO A 1 604 ? 32.048 2.249 3.054 1.00 88.69 604 PRO A C 1
ATOM 4847 O O . PRO A 1 604 ? 31.656 1.575 3.999 1.00 88.69 604 PRO A O 1
ATOM 4850 N N . VAL A 1 605 ? 31.377 3.318 2.631 1.00 92.00 605 VAL A N 1
ATOM 4851 C CA . VAL A 1 605 ? 30.122 3.799 3.239 1.00 92.00 605 VAL A CA 1
ATOM 4852 C C . VAL A 1 605 ? 28.916 3.040 2.682 1.00 92.00 605 VAL A C 1
ATOM 4854 O O . VAL A 1 605 ? 28.019 2.631 3.428 1.00 92.00 605 VAL A O 1
ATOM 4857 N N . PHE A 1 606 ? 28.916 2.799 1.373 1.00 92.69 606 PHE A N 1
ATOM 4858 C CA . PHE A 1 606 ? 27.876 2.044 0.685 1.00 92.69 606 PHE A CA 1
ATOM 4859 C C . PHE A 1 606 ? 28.302 0.607 0.395 1.00 92.69 606 PHE A C 1
ATOM 4861 O O . PHE A 1 606 ? 29.397 0.370 -0.114 1.00 92.69 606 PHE A O 1
ATOM 4868 N N . ASP A 1 607 ? 27.383 -0.324 0.623 1.00 89.56 607 ASP A N 1
ATOM 4869 C CA . ASP A 1 607 ? 27.397 -1.651 0.020 1.00 89.56 607 ASP A CA 1
ATOM 4870 C C . ASP A 1 607 ? 26.628 -1.618 -1.300 1.00 89.56 607 ASP A C 1
ATOM 4872 O O . ASP A 1 607 ? 25.616 -0.920 -1.437 1.00 89.56 607 ASP A O 1
ATOM 4876 N N . HIS A 1 608 ? 27.047 -2.461 -2.237 1.00 89.06 608 HIS A N 1
ATOM 4877 C CA . HIS A 1 608 ? 26.248 -2.800 -3.403 1.00 89.06 608 HIS A CA 1
ATOM 4878 C C . HIS A 1 608 ? 25.928 -4.295 -3.406 1.00 89.06 608 HIS A C 1
ATOM 4880 O O . HIS A 1 608 ? 26.638 -5.120 -2.831 1.00 89.06 608 HIS A O 1
ATOM 4886 N N . THR A 1 609 ? 24.812 -4.643 -4.033 1.00 83.75 609 THR A N 1
ATOM 4887 C CA . THR A 1 609 ? 24.398 -6.033 -4.220 1.00 83.75 609 THR A CA 1
ATOM 4888 C C . THR A 1 609 ? 23.928 -6.236 -5.647 1.00 83.75 609 THR A C 1
ATOM 4890 O O . THR A 1 609 ? 23.187 -5.403 -6.180 1.00 83.75 609 THR A O 1
ATOM 4893 N N . ALA A 1 610 ? 24.344 -7.352 -6.250 1.00 78.69 610 ALA A N 1
ATOM 4894 C CA . ALA A 1 610 ? 23.812 -7.789 -7.530 1.00 78.69 610 ALA A CA 1
ATOM 4895 C C . ALA A 1 610 ? 22.282 -7.881 -7.448 1.00 78.69 610 ALA A C 1
ATOM 4897 O O . ALA A 1 610 ? 21.724 -8.383 -6.466 1.00 78.69 610 ALA A O 1
ATOM 4898 N N . VAL A 1 611 ? 21.609 -7.386 -8.483 1.00 78.88 611 VAL A N 1
ATOM 4899 C CA . VAL A 1 611 ? 20.153 -7.475 -8.614 1.00 78.88 611 VAL A CA 1
ATOM 4900 C C . VAL A 1 611 ? 19.789 -8.479 -9.698 1.00 78.88 611 VAL A C 1
ATOM 4902 O O . VAL A 1 611 ? 20.467 -8.570 -10.728 1.00 78.88 611 VAL A O 1
ATOM 4905 N N . GLY A 1 612 ? 18.719 -9.233 -9.436 1.00 72.81 612 GLY A N 1
ATOM 4906 C CA . GLY A 1 612 ? 18.035 -10.029 -10.451 1.00 72.81 612 GLY A CA 1
ATOM 4907 C C . GLY A 1 612 ? 17.263 -9.135 -11.420 1.00 72.81 612 GLY A C 1
ATOM 4908 O O . GLY A 1 612 ? 17.492 -7.927 -11.478 1.00 72.81 612 GLY A O 1
ATOM 4909 N N . ASP A 1 613 ? 16.339 -9.724 -12.177 1.00 77.38 613 ASP A N 1
ATOM 4910 C CA . ASP A 1 613 ? 15.568 -8.945 -13.144 1.00 77.38 613 ASP A CA 1
ATOM 4911 C C . ASP A 1 613 ? 14.582 -7.978 -12.467 1.00 77.38 613 ASP A C 1
ATOM 4913 O O . ASP A 1 613 ? 14.392 -6.882 -12.968 1.00 77.38 613 ASP A O 1
ATOM 4917 N N . ASP A 1 614 ? 14.040 -8.293 -11.284 1.00 73.56 614 ASP A N 1
ATOM 4918 C CA . ASP A 1 614 ? 13.220 -7.340 -10.517 1.00 73.56 614 ASP A CA 1
ATOM 4919 C C . ASP A 1 614 ? 14.081 -6.290 -9.794 1.00 73.56 614 ASP A C 1
ATOM 4921 O O . ASP A 1 614 ? 14.764 -6.560 -8.790 1.00 73.56 614 ASP A O 1
ATOM 4925 N N . ILE A 1 615 ? 14.011 -5.063 -10.309 1.00 78.88 615 ILE A N 1
ATOM 4926 C CA . ILE A 1 615 ? 14.782 -3.916 -9.829 1.00 78.88 615 ILE A CA 1
ATOM 4927 C C . ILE A 1 615 ? 13.913 -2.815 -9.213 1.00 78.88 615 ILE A C 1
ATOM 4929 O O . ILE A 1 615 ? 14.455 -1.785 -8.803 1.00 78.88 615 ILE A O 1
ATOM 4933 N N . LEU A 1 616 ? 12.593 -3.010 -9.117 1.00 72.00 616 LEU A N 1
ATOM 4934 C CA . LEU A 1 616 ? 11.670 -2.010 -8.579 1.00 72.00 616 LEU A CA 1
ATOM 4935 C C . LEU A 1 616 ? 11.815 -1.875 -7.054 1.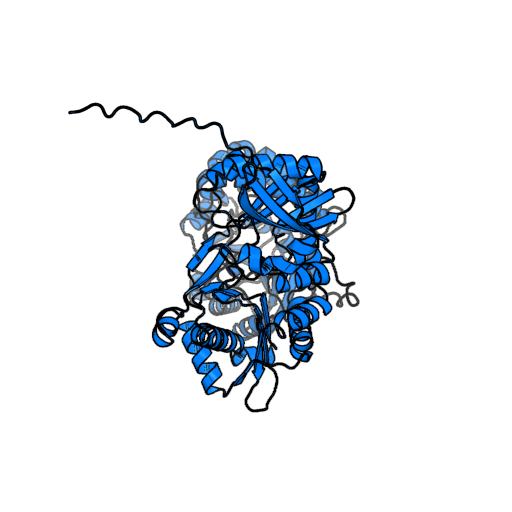00 72.00 616 LEU A C 1
ATOM 4937 O O . LEU A 1 616 ? 12.068 -2.841 -6.338 1.00 72.00 616 LEU A O 1
ATOM 4941 N N . ASN A 1 617 ? 11.588 -0.668 -6.537 1.00 74.06 617 ASN A N 1
ATOM 4942 C CA . ASN A 1 617 ? 11.716 -0.300 -5.122 1.00 74.06 617 ASN A CA 1
ATOM 4943 C C . ASN A 1 617 ? 13.133 -0.460 -4.561 1.00 74.06 617 ASN A C 1
ATOM 4945 O O . ASN A 1 617 ? 13.322 -0.868 -3.411 1.00 74.06 617 ASN A O 1
ATOM 4949 N N . ARG A 1 618 ? 14.136 -0.156 -5.381 1.00 82.62 618 ARG A N 1
ATOM 4950 C CA . ARG A 1 618 ? 15.547 -0.227 -5.003 1.00 82.62 618 ARG A CA 1
ATOM 4951 C C . ARG A 1 618 ? 16.221 1.095 -5.329 1.00 82.62 618 ARG A C 1
ATOM 4953 O O . ARG A 1 618 ? 15.942 1.696 -6.358 1.00 82.62 618 ARG A O 1
ATOM 4960 N N . ASN A 1 619 ? 17.169 1.511 -4.499 1.00 89.75 619 ASN A N 1
ATOM 4961 C CA . ASN A 1 619 ? 18.143 2.510 -4.929 1.00 89.75 619 ASN A CA 1
ATOM 4962 C C . ASN A 1 619 ? 19.108 1.809 -5.879 1.00 89.75 619 ASN A C 1
ATOM 4964 O O . ASN A 1 619 ? 19.770 0.850 -5.470 1.00 89.75 619 ASN A O 1
ATOM 4968 N N . LEU A 1 620 ? 19.129 2.227 -7.139 1.00 93.94 620 LEU A N 1
ATOM 4969 C CA . LEU A 1 620 ? 19.940 1.603 -8.172 1.00 93.94 620 LEU A CA 1
ATOM 4970 C C . LEU A 1 620 ? 21.189 2.423 -8.439 1.00 93.94 620 LEU A C 1
ATOM 4972 O O . LEU A 1 620 ? 21.163 3.650 -8.396 1.00 93.94 620 LEU A O 1
ATOM 4976 N N . ILE A 1 621 ? 22.263 1.709 -8.750 1.00 95.75 621 ILE A N 1
ATOM 4977 C CA . ILE A 1 621 ? 23.442 2.248 -9.410 1.00 95.75 621 ILE A CA 1
ATOM 4978 C C . ILE A 1 621 ? 23.624 1.516 -10.740 1.00 95.75 621 ILE A C 1
ATOM 4980 O O . ILE A 1 621 ? 23.583 0.282 -10.793 1.00 95.75 621 ILE A O 1
ATOM 4984 N N . VAL A 1 622 ? 23.796 2.288 -11.807 1.00 96.38 622 VAL A N 1
ATOM 4985 C CA . VAL A 1 622 ? 24.093 1.826 -13.160 1.00 96.38 622 VAL A CA 1
ATOM 4986 C C . VAL A 1 622 ? 25.491 2.302 -13.506 1.00 96.38 622 VAL A C 1
ATOM 4988 O O . VAL A 1 622 ? 25.762 3.500 -13.482 1.00 96.38 622 VAL A O 1
ATOM 4991 N N . LEU A 1 623 ? 26.368 1.360 -13.830 1.00 95.75 623 LEU A N 1
ATOM 4992 C CA . LEU A 1 623 ? 27.709 1.627 -14.334 1.00 95.75 623 LEU A CA 1
ATOM 4993 C C . LEU A 1 623 ? 27.772 1.114 -15.763 1.00 95.75 623 LEU A C 1
ATOM 4995 O O . LEU A 1 623 ? 27.703 -0.098 -15.960 1.00 95.75 623 LEU A O 1
ATOM 4999 N N . ALA A 1 624 ? 27.881 2.004 -16.744 1.00 95.19 624 ALA A N 1
ATOM 5000 C CA . ALA A 1 624 ? 27.918 1.637 -18.157 1.00 95.19 624 ALA A CA 1
ATOM 5001 C C . ALA A 1 624 ? 29.184 2.154 -18.854 1.00 95.19 624 ALA A C 1
ATOM 5003 O O . ALA A 1 624 ? 29.827 3.097 -18.388 1.00 95.19 624 ALA A O 1
ATOM 5004 N N . ARG A 1 625 ? 29.557 1.512 -19.961 1.00 93.88 625 ARG A N 1
ATOM 5005 C CA . ARG A 1 625 ? 30.645 1.923 -20.854 1.00 93.88 625 ARG A CA 1
ATOM 5006 C C . ARG A 1 625 ? 30.108 2.068 -22.270 1.00 93.88 625 ARG A C 1
ATOM 5008 O O . ARG A 1 625 ? 29.452 1.139 -22.750 1.00 93.88 625 ARG A O 1
ATOM 5015 N N . ARG A 1 626 ? 30.344 3.233 -22.879 1.00 90.50 626 ARG A N 1
ATOM 5016 C CA . ARG A 1 626 ? 30.170 3.437 -24.323 1.00 90.50 626 ARG A CA 1
ATOM 5017 C C . ARG A 1 626 ? 31.248 2.633 -25.031 1.00 90.50 626 ARG A C 1
ATOM 5019 O O . ARG A 1 626 ? 30.901 1.890 -25.965 1.00 90.50 626 ARG A O 1
#

Mean predicted aligned error: 16.7 Å